Protein AF-0000000086148214 (afdb_homodimer)

Foldseek 3Di:
DDDDPPDDPPPPPPVVPPPPPPPPPPPPPPPPPPPPPPPQFPLNLLQDWDDDDVLKTKRNAQADDFVVDQAGFVLSVQLNQLVSQLVNDPDHSLQKFWFKKKKFFDAGDGSPFMKMKHWDWPDDDPFKTKIWIFIDTPNHTGMIMIIMMTGPVVPDDDDDDDDDFDPDDVQLLDDAPVNFPCDDSGQDNFKTKDWTDKAFPVCRPDDLVPDDQQRIKTKMKMATDDDRPPPPRLSSQVSLCSSVVRGCLLCSVQVSLPFFQQWDDHVPPVRHTDDHQFPDKDWGMKMKGFDDRDDAGRRGMKMKIKGWNDDDPQKTKIKMWIFGSDDPDRGDTGIIMIIMMGTGGDPPPDDPSD/DPCPVPPPDPPPPPVPPDPPPPPPPPPPPPPPDPPPPPPQFPLNLLQDWDDDDVLKTKRNAQADDFVVDQAGFVLSVQLNQLVSQLVNDPDHSLQKFWFKKKKFFDAGDGSPFMKMKHKDWPDDDPFKTKIWIFIDTPNHTGMIMIIMMTGPVVPDDDDDDDDDFDPDDVQLLDDAPVNQPCPDSGQDNFKTKDWTDKAFPVCRPDDLVPDDQQRIKTKMKMATDDDRPPPPRLSSQVSLCSSVVRGCLLCSVQVSLPFFQQWDDHVPPVRHTDDHQFPDKDWGMKMKGFDDRDDAGRRGMKMKIKGWNDDDPQKTKIKMWIFGSDDPDRGDTGIIMIIMMGTGGDPPPDDPSD

Solvent-accessible surface area (backbone atoms only — not comparable to full-atom values): 39059 Å² total; per-residue (Å²): 129,90,77,81,79,76,72,72,82,77,78,77,77,72,72,67,73,73,76,71,75,74,62,71,74,71,71,73,68,79,75,68,77,76,72,81,78,79,67,66,26,66,46,54,51,63,42,36,64,40,82,75,51,89,58,26,31,28,49,68,42,61,54,64,55,40,81,98,39,73,55,55,57,65,18,52,58,52,21,34,44,50,47,56,44,46,72,68,43,76,94,51,45,85,49,45,40,74,37,36,38,38,37,37,55,69,44,88,55,62,52,87,45,65,42,37,38,40,47,41,81,65,48,77,56,98,45,39,36,33,31,38,31,40,32,23,45,97,88,37,60,26,33,42,33,41,39,34,29,32,31,58,79,60,41,67,73,74,53,50,68,46,61,60,73,55,83,78,49,80,78,63,76,68,71,46,78,85,62,29,45,71,39,52,74,76,56,42,87,29,33,29,49,36,84,69,47,64,36,22,76,87,42,71,84,46,51,53,88,77,41,62,43,45,46,34,37,40,31,31,37,34,26,35,28,59,64,65,76,75,75,83,46,53,60,63,26,52,36,37,44,46,29,54,66,54,60,71,49,80,45,40,53,40,49,56,44,72,45,42,84,30,52,44,57,89,88,43,83,80,56,58,67,40,74,50,48,51,74,41,78,45,67,44,35,43,35,42,38,47,70,47,73,67,95,70,57,28,52,38,53,27,35,34,42,35,29,22,48,33,28,40,60,27,28,29,34,34,40,34,38,36,23,41,47,74,60,103,55,76,22,55,57,32,33,43,32,41,35,36,33,43,48,38,57,37,87,77,69,65,59,87,61,73,137,81,81,76,79,75,74,78,80,80,80,77,77,74,73,70,73,77,78,72,78,75,58,73,73,72,74,74,66,79,77,67,79,77,72,81,79,80,66,65,26,66,45,52,49,61,42,36,64,40,82,75,51,90,57,25,31,28,48,70,41,61,52,65,54,39,82,97,38,72,57,54,55,65,18,50,56,50,22,32,46,51,47,56,45,46,70,68,43,75,94,50,46,86,50,46,40,74,38,36,39,39,36,38,56,69,44,87,55,60,52,87,44,66,42,37,39,40,48,42,81,66,47,76,58,97,44,39,36,33,32,37,30,41,31,23,44,97,88,36,62,26,32,42,33,42,38,34,30,32,32,60,80,58,41,68,71,75,54,52,69,46,61,60,73,54,84,78,49,80,76,61,75,67,71,45,77,84,62,29,45,71,36,52,77,73,55,44,87,29,33,28,45,36,85,70,47,65,37,21,76,87,42,70,84,44,51,53,89,78,40,62,43,44,45,32,35,40,31,30,37,34,28,36,27,58,65,64,76,76,75,82,46,53,60,63,26,51,35,36,44,47,30,53,66,54,59,72,49,80,46,41,55,40,50,55,45,71,45,41,84,29,53,45,57,88,89,43,84,80,56,59,66,40,74,50,47,51,74,39,79,45,67,44,35,41,34,42,39,47,72,47,73,66,95,72,56,28,51,38,54,27,35,34,41,34,30,22,48,33,28,39,59,28,28,30,36,34,41,34,37,36,22,41,48,73,61,103,56,75,22,54,57,32,33,42,32,43,35,36,34,42,48,38,58,36,88,77,70,68,56,91,58,73

Nearest PDB structures (foldseek):
  1c8u-assembly1_B  TM=8.104E-01  e=6.193E-20  Escherichia coli
  4r9z-assembly1_A  TM=8.795E-01  e=8.933E-18  Mycobacterium avium subsp. paratuberculosis K-10
  4r9z-assembly1_B  TM=8.747E-01  e=9.458E-18  Mycobacterium avium subsp. paratuberculosis K-10
  3rd7-assembly1_A  TM=8.071E-01  e=1.609E-18  Mycobacterium avium 104
  3cjy-assembly1_A-2  TM=7.622E-01  e=2.049E-12  Novosphingobium aromaticivorans DSM 12444

Secondary structure (DSSP, 8-state):
-----------------------------------SS----HHHHHT-EEEEETTEEEESSPPP--TT--PPPHHHHHHHHHHHHHTT-SS-GGGEEEEEEEEEE-SPPPTTS--EEEEEEEEE-SSEEEEEEEEEETTEEEEEEEEEEEEGGGG-S----B-PPP---GGGGG--GGGS----TTS-TTEEEEEEEEEESS-TTS-GGGS-GGGEEEEEEEEESS--S--S-HHHHHHHHHHHHTSSGGGHHHHTTT--SSSPPTT-TT-PPPPPSEEEEEEEEEEEEES--SS--TTS-EEEEEEEEEEETTEEEEEEEEEE--SSS---EEEEEEEEEEEEEPTT--GGG-/-----------------------------------SS----HHHHHT-EEEEETTEEEESSPPP--TT--PPPHHHHHHHHHHHHHTT-SS-GGGEEEEEEEEEE-SPPPTTS--EEEEEEEEE-SSEEEEEEEEEETTEEEEEEEEEEEEGGGG-S----B-PPP---GGGGG--GGGS----TTS-TTEEEEEEEEEESS-TTS-GGGS-GGGEEEEEEEEESS--S--S-HHHHHHHHHHHHTSSGGGHHHHTTT--SSSPPTT-TT-PPPPPSEEEEEEEEEEEEES--SS--TTS-EEEEEEEEEEETTEEEEEEEEEE--SSS---EEEEEEEEEEEEEPTT--GGG-

Sequence (708 aa):
MTNSKKTPPSRTFRSTPPKVGLEQGLELEQIGIVSTNNLTSTFTKQHTHTHTQQDTYRNKQLPWTWPNSPVVPGGILAALAANAAWNTLTPNPSDFAIDVLQIHFLSGPSPNLPMQLHVQRLNDTGRFATRLITTTQSHKPISHVTCSFIRLSAFGGPQISHSPSRKTSDKITHITLDDLDEGRNDMGPWLRYQRLSLTNDKSPSSSPEDSPPEDLVHTFAGTVFPSIQTSSSTRVHALGIIALSDFHVLNCPAIVHGLSLGQPALGDESRTPKETDFERYTSLNHTVNFHRHEGFRADELKYVEARSPWSGKRRGYVETRIFDGEGEGEGALIATCTQETYYVLKRGVRRGKLMTNSKKTPPSRTFRSTPPKVGLEQGLELEQIGIVSTNNLTSTFTKQHTHTHTQQDTYRNKQLPWTWPNSPVVPGGILAALAANAAWNTLTPNPSDFAIDVLQIHFLSGPSPNLPMQLHVQRLNDTGRFATRLITTTQSHKPISHVTCSFIRLSAFGGPQISHSPSRKTSDKITHITLDDLDEGRNDMGPWLRYQRLSLTNDKSPSSSPEDSPPEDLVHTFAGTVFPSIQTSSSTRVHALGIIALSDFHVLNCPAIVHGLSLGQPALGDESRTPKETDFERYTSLNHTVNFHRHEGFRADELKYVEARSPWSGKRRGYVETRIFDGEGEGEGALIATCTQETYYVLKRGVRRGKL

Organism: NCBI:txid717836

Radius of gyration: 32.01 Å; Cα contacts (8 Å, |Δi|>4): 1504; chains: 2; bounding box: 92×154×99 Å

Structure (mmCIF, N/CA/C/O backbone):
data_AF-0000000086148214-model_v1
#
loop_
_entity.id
_entity.type
_entity.pdbx_description
1 polymer 'Uncharacterized protein'
#
loop_
_atom_site.group_PDB
_atom_site.id
_atom_site.type_symbol
_atom_site.label_atom_id
_atom_site.label_alt_id
_atom_site.label_comp_id
_atom_site.label_asym_id
_atom_site.label_entity_id
_atom_site.label_seq_id
_atom_site.pdbx_PDB_ins_code
_atom_site.Cartn_x
_atom_site.Cartn_y
_atom_site.Cartn_z
_atom_site.occupancy
_atom_site.B_iso_or_equiv
_atom_site.auth_seq_id
_atom_site.auth_comp_id
_atom_site.auth_asym_id
_atom_site.auth_atom_id
_atom_site.pdbx_PDB_model_num
ATOM 1 N N . MET A 1 1 ? 38.719 97.562 -18.391 1 24.03 1 MET A N 1
ATOM 2 C CA . MET A 1 1 ? 37.469 97.875 -17.719 1 24.03 1 MET A CA 1
ATOM 3 C C . MET A 1 1 ? 36.438 96.75 -17.906 1 24.03 1 MET A C 1
ATOM 5 O O . MET A 1 1 ? 35.344 96.812 -17.406 1 24.03 1 MET A O 1
ATOM 9 N N . THR A 1 2 ? 36.625 95.812 -18.906 1 24.73 2 THR A N 1
ATOM 10 C CA . THR A 1 2 ? 35.406 95.312 -19.547 1 24.73 2 THR A CA 1
ATOM 11 C C . THR A 1 2 ? 34.688 94.312 -18.609 1 24.73 2 THR A C 1
ATOM 13 O O . THR A 1 2 ? 35.312 93.562 -17.859 1 24.73 2 THR A O 1
ATOM 16 N N . ASN A 1 3 ? 33.406 94.625 -18.328 1 23.92 3 ASN A N 1
ATOM 17 C CA . ASN A 1 3 ? 32.25 94.25 -17.547 1 23.92 3 ASN A CA 1
ATOM 18 C C . ASN A 1 3 ? 31.891 92.812 -17.719 1 23.92 3 ASN A C 1
ATOM 20 O O . ASN A 1 3 ? 32 92.25 -18.812 1 23.92 3 ASN A O 1
ATOM 24 N N . SER A 1 4 ? 31.812 91.938 -16.656 1 22.72 4 SER A N 1
ATOM 25 C CA . SER A 1 4 ? 31.594 90.562 -16.156 1 22.72 4 SER A CA 1
ATOM 26 C C . SER A 1 4 ? 30.234 90 -16.625 1 22.72 4 SER A C 1
ATOM 28 O O . SER A 1 4 ? 29.188 90.562 -16.219 1 22.72 4 SER A O 1
ATOM 30 N N . LYS A 1 5 ? 30.219 89.625 -18.016 1 24.61 5 LYS A N 1
ATOM 31 C CA . LYS A 1 5 ? 28.984 89.188 -18.656 1 24.61 5 LYS A CA 1
ATOM 32 C C . LYS A 1 5 ? 28.281 88.125 -17.828 1 24.61 5 LYS A C 1
ATOM 34 O O . LYS A 1 5 ? 28.875 87.125 -17.516 1 24.61 5 LYS A O 1
ATOM 39 N N . LYS A 1 6 ? 27.234 88.5 -17.094 1 26.72 6 LYS A N 1
ATOM 40 C CA . LYS A 1 6 ? 26.219 88 -16.172 1 26.72 6 LYS A CA 1
ATOM 41 C C . LYS A 1 6 ? 25.469 86.812 -16.766 1 26.72 6 LYS A C 1
ATOM 43 O O . LYS A 1 6 ? 24.672 87 -17.688 1 26.72 6 LYS A O 1
ATOM 48 N N . THR A 1 7 ? 26.359 85.812 -17.109 1 24.53 7 THR A N 1
ATOM 49 C CA . THR A 1 7 ? 25.625 84.875 -17.953 1 24.53 7 THR A CA 1
ATOM 50 C C . THR A 1 7 ? 24.312 84.5 -17.281 1 24.53 7 THR A C 1
ATOM 52 O O . THR A 1 7 ? 24.125 84.75 -16.094 1 24.53 7 THR A O 1
ATOM 55 N N . PRO A 1 8 ? 23.891 83.125 -17.234 1 28.28 8 PRO A N 1
ATOM 56 C CA . PRO A 1 8 ? 22.875 82.375 -17.953 1 28.28 8 PRO A CA 1
ATOM 57 C C . PRO A 1 8 ? 21.719 81.938 -17.047 1 28.28 8 PRO A C 1
ATOM 59 O O . PRO A 1 8 ? 20.719 81.438 -17.531 1 28.28 8 PRO A O 1
ATOM 62 N N . PRO A 1 9 ? 21.125 82.625 -15.961 1 25.55 9 PRO A N 1
ATOM 63 C CA . PRO A 1 9 ? 20.688 81.688 -14.93 1 25.55 9 PRO A CA 1
ATOM 64 C C . PRO A 1 9 ? 19.547 80.75 -15.398 1 25.55 9 PRO A C 1
ATOM 66 O O . PRO A 1 9 ? 18.594 81.25 -16 1 25.55 9 PRO A O 1
ATOM 69 N N . SER A 1 10 ? 19.797 79.625 -16.047 1 24.84 10 SER A N 1
ATOM 70 C CA . SER A 1 10 ? 18.75 78.812 -16.625 1 24.84 10 SER A CA 1
ATOM 71 C C . SER A 1 10 ? 17.641 78.5 -15.617 1 24.84 10 SER A C 1
ATOM 73 O O . SER A 1 10 ? 17.922 78.25 -14.453 1 24.84 10 SER A O 1
ATOM 75 N N . ARG A 1 11 ? 16.422 79.062 -15.797 1 23.22 11 ARG A N 1
ATOM 76 C CA . ARG A 1 11 ? 15.164 79.062 -15.07 1 23.22 11 ARG A CA 1
ATOM 77 C C . ARG A 1 11 ? 14.719 77.625 -14.805 1 23.22 11 ARG A C 1
ATOM 79 O O . ARG A 1 11 ? 14.578 76.812 -15.742 1 23.22 11 ARG A O 1
ATOM 86 N N . THR A 1 12 ? 15.203 77 -13.734 1 23.44 12 THR A N 1
ATOM 87 C CA . THR A 1 12 ? 14.867 75.625 -13.258 1 23.44 12 THR A CA 1
ATOM 88 C C . THR A 1 12 ? 13.352 75.438 -13.211 1 23.44 12 THR A C 1
ATOM 90 O O . THR A 1 12 ? 12.648 76.188 -12.508 1 23.44 12 THR A O 1
ATOM 93 N N . PHE A 1 13 ? 12.727 75.188 -14.406 1 22.66 13 PHE A N 1
ATOM 94 C CA . PHE A 1 13 ? 11.289 75 -14.531 1 22.66 13 PHE A CA 1
ATOM 95 C C . PHE A 1 13 ? 10.789 74 -13.484 1 22.66 13 PHE A C 1
ATOM 97 O O . PHE A 1 13 ? 11.195 72.812 -13.469 1 22.66 13 PHE A O 1
ATOM 104 N N . ARG A 1 14 ? 10.562 74.438 -12.273 1 22.08 14 ARG A N 1
ATOM 105 C CA . ARG A 1 14 ? 10.008 73.625 -11.18 1 22.08 14 ARG A CA 1
ATOM 106 C C . ARG A 1 14 ? 8.656 73.062 -11.57 1 22.08 14 ARG A C 1
ATOM 108 O O . ARG A 1 14 ? 7.641 73.75 -11.539 1 22.08 14 ARG A O 1
ATOM 115 N N . SER A 1 15 ? 8.562 72.438 -12.828 1 22.94 15 SER A N 1
ATOM 116 C CA . SER A 1 15 ? 7.211 72 -13.164 1 22.94 15 SER A CA 1
ATOM 117 C C . SER A 1 15 ? 6.586 71.25 -12.023 1 22.94 15 SER A C 1
ATOM 119 O O . SER A 1 15 ? 7.184 70.25 -11.531 1 22.94 15 SER A O 1
ATOM 121 N N . THR A 1 16 ? 5.953 71.938 -11.141 1 25.12 16 THR A N 1
ATOM 122 C CA . THR A 1 16 ? 5.203 71.25 -10.07 1 25.12 16 THR A CA 1
ATOM 123 C C . THR A 1 16 ? 4.273 70.188 -10.625 1 25.12 16 THR A C 1
ATOM 125 O O . THR A 1 16 ? 3.488 70.5 -11.539 1 25.12 16 THR A O 1
ATOM 128 N N . PRO A 1 17 ? 4.742 69 -10.672 1 26.83 17 PRO A N 1
ATOM 129 C CA . PRO A 1 17 ? 3.861 68 -11.305 1 26.83 17 PRO A CA 1
ATOM 130 C C . PRO A 1 17 ? 2.408 68.125 -10.859 1 26.83 17 PRO A C 1
ATOM 132 O O . PRO A 1 17 ? 2.141 68.625 -9.742 1 26.83 17 PRO A O 1
ATOM 135 N N . PRO A 1 18 ? 1.569 68.438 -11.82 1 23.81 18 PRO A N 1
ATOM 136 C CA . PRO A 1 18 ? 0.147 68.688 -11.531 1 23.81 18 PRO A CA 1
ATOM 137 C C . PRO A 1 18 ? -0.415 67.625 -10.562 1 23.81 18 PRO A C 1
ATOM 139 O O . PRO A 1 18 ? 0.047 66.5 -10.547 1 23.81 18 PRO A O 1
ATOM 142 N N . LYS A 1 19 ? -0.899 68.125 -9.492 1 25.17 19 LYS A N 1
ATOM 143 C CA . LYS A 1 19 ? -1.659 67.375 -8.508 1 25.17 19 LYS A CA 1
ATOM 144 C C . LYS A 1 19 ? -2.801 66.625 -9.172 1 25.17 19 LYS A C 1
ATOM 146 O O . LYS A 1 19 ? -3.814 67.188 -9.555 1 25.17 19 LYS A O 1
ATOM 151 N N . VAL A 1 20 ? -2.484 65.812 -10.164 1 25.98 20 VAL A N 1
ATOM 152 C CA . VAL A 1 20 ? -3.631 65.062 -10.711 1 25.98 20 VAL A CA 1
ATOM 153 C C . VAL A 1 20 ? -4.566 64.688 -9.586 1 25.98 20 VAL A C 1
ATOM 155 O O . VAL A 1 20 ? -4.117 64.125 -8.578 1 25.98 20 VAL A O 1
ATOM 158 N N . GLY A 1 21 ? -5.582 65.375 -9.461 1 23.08 21 GLY A N 1
ATOM 159 C CA . GLY A 1 21 ? -6.742 65.188 -8.602 1 23.08 21 GLY A CA 1
ATOM 160 C C . GLY A 1 21 ? -7.25 63.781 -8.555 1 23.08 21 GLY A C 1
ATOM 161 O O . GLY A 1 21 ? -7.992 63.344 -9.445 1 23.08 21 GLY A O 1
ATOM 162 N N . LEU A 1 22 ? -6.43 62.844 -8.25 1 23.59 22 LEU A N 1
ATOM 163 C CA . LEU A 1 22 ? -6.805 61.438 -8.234 1 23.59 22 LEU A CA 1
ATOM 164 C C . LEU A 1 22 ? -8.047 61.219 -7.387 1 23.59 22 LEU A C 1
ATOM 166 O O . LEU A 1 22 ? -7.973 60.594 -6.32 1 23.59 22 LEU A O 1
ATOM 170 N N . GLU A 1 23 ? -8.906 62.25 -7.211 1 24.45 23 GLU A N 1
ATOM 171 C CA . GLU A 1 23 ? -10.047 61.969 -6.348 1 24.45 23 GLU A CA 1
ATOM 172 C C . GLU A 1 23 ? -10.875 60.812 -6.902 1 24.45 23 GLU A C 1
ATOM 174 O O . GLU A 1 23 ? -12.031 60.625 -6.52 1 24.45 23 GLU A O 1
ATOM 179 N N . GLN A 1 24 ? -10.547 60.375 -8.023 1 25.08 24 GLN A N 1
ATOM 180 C CA . GLN A 1 24 ? -11.617 59.469 -8.43 1 25.08 24 GLN A CA 1
ATOM 181 C C . GLN A 1 24 ? -12.055 58.594 -7.27 1 25.08 24 GLN A C 1
ATOM 183 O O . GLN A 1 24 ? -11.219 57.938 -6.625 1 25.08 24 GLN A O 1
ATOM 188 N N . GLY A 1 25 ? -13.234 58.875 -6.75 1 23.44 25 GLY A N 1
ATOM 189 C CA . GLY A 1 25 ? -13.984 58.156 -5.73 1 23.44 25 GLY A CA 1
ATOM 190 C C . GLY A 1 25 ? -13.891 56.656 -5.855 1 23.44 25 GLY A C 1
ATOM 191 O O . GLY A 1 25 ? -14.32 56.062 -6.863 1 23.44 25 GLY A O 1
ATOM 192 N N . LEU A 1 26 ? -12.812 56.094 -5.488 1 24.89 26 LEU A N 1
ATOM 193 C CA . LEU A 1 26 ? -12.758 54.625 -5.391 1 24.89 26 LEU A CA 1
ATOM 194 C C . LEU A 1 26 ? -14.047 54.062 -4.801 1 24.89 26 LEU A C 1
ATOM 196 O O . LEU A 1 26 ? -14.383 54.375 -3.65 1 24.89 26 LEU A O 1
ATOM 200 N N . GLU A 1 27 ? -15.109 54.125 -5.566 1 24.75 27 GLU A N 1
ATOM 201 C CA . GLU A 1 27 ? -16.297 53.406 -5.09 1 24.75 27 GLU A CA 1
ATOM 202 C C . GLU A 1 27 ? -15.906 52.188 -4.289 1 24.75 27 GLU A C 1
ATOM 204 O O . GLU A 1 27 ? -15.234 51.281 -4.805 1 24.75 27 GLU A O 1
ATOM 209 N N . LEU A 1 28 ? -15.672 52.375 -3.002 1 24.56 28 LEU A N 1
ATOM 210 C CA . LEU A 1 28 ? -15.648 51.312 -1.979 1 24.56 28 LEU A CA 1
ATOM 211 C C . LEU A 1 28 ? -16.688 50.25 -2.27 1 24.56 28 LEU A C 1
ATOM 213 O O . LEU A 1 28 ? -17.875 50.469 -2.039 1 24.56 28 LEU A O 1
ATOM 217 N N . GLU A 1 29 ? -16.75 49.781 -3.418 1 25.72 29 GLU A N 1
ATOM 218 C CA . GLU A 1 29 ? -17.688 48.688 -3.604 1 25.72 29 GLU A CA 1
ATOM 219 C C . GLU A 1 29 ? -17.891 47.906 -2.309 1 25.72 29 GLU A C 1
ATOM 221 O O . GLU A 1 29 ? -16.969 47.812 -1.493 1 25.72 29 GLU A O 1
ATOM 226 N N . GLN A 1 30 ? -19.172 47.75 -1.858 1 24.47 30 GLN A N 1
ATOM 227 C CA . GLN A 1 30 ? -19.766 47.031 -0.731 1 24.47 30 GLN A CA 1
ATOM 228 C C . GLN A 1 30 ? -18.953 45.812 -0.362 1 24.47 30 GLN A C 1
ATOM 230 O O . GLN A 1 30 ? -18.75 44.906 -1.194 1 24.47 30 GLN A O 1
ATOM 235 N N . ILE A 1 31 ? -18.031 45.875 0.465 1 27.22 31 ILE A N 1
ATOM 236 C CA . ILE A 1 31 ? -17.469 44.812 1.292 1 27.22 31 ILE A CA 1
ATOM 237 C C . ILE A 1 31 ? -18.594 43.875 1.758 1 27.22 31 ILE A C 1
ATOM 239 O O . ILE A 1 31 ? -19.375 44.219 2.643 1 27.22 31 ILE A O 1
ATOM 243 N N . GLY A 1 32 ? -19.391 43.406 0.841 1 27.27 32 GLY A N 1
ATOM 244 C CA . GLY A 1 32 ? -20.484 42.531 1.292 1 27.27 32 GLY A CA 1
ATOM 245 C C . GLY A 1 32 ? -20.141 41.75 2.537 1 27.27 32 GLY A C 1
ATOM 246 O O . GLY A 1 32 ? -18.969 41.406 2.76 1 27.27 32 GLY A O 1
ATOM 247 N N . ILE A 1 33 ? -20.844 41.875 3.639 1 27.66 33 ILE A N 1
ATOM 248 C CA . ILE A 1 33 ? -20.984 41.094 4.855 1 27.66 33 ILE A CA 1
ATOM 249 C C . ILE A 1 33 ? -20.828 39.594 4.531 1 27.66 33 ILE A C 1
ATOM 251 O O . ILE A 1 33 ? -21.625 39.031 3.781 1 27.66 33 ILE A O 1
ATOM 255 N N . VAL A 1 34 ? -19.703 39.156 4.387 1 29.28 34 VAL A N 1
ATOM 256 C CA . VAL A 1 34 ? -19.453 37.719 4.391 1 29.28 34 VAL A CA 1
ATOM 257 C C . VAL A 1 34 ? -20.312 37.062 5.457 1 29.28 34 VAL A C 1
ATOM 259 O O . VAL A 1 34 ? -20.141 37.312 6.652 1 29.28 34 VAL A O 1
ATOM 262 N N . SER A 1 35 ? -21.609 36.875 5.301 1 30.48 35 SER A N 1
ATOM 263 C CA . SER A 1 35 ? -22.547 36.188 6.172 1 30.48 35 SER A CA 1
ATOM 264 C C . SER A 1 35 ? -21.875 35.031 6.898 1 30.48 35 SER A C 1
ATOM 266 O O . SER A 1 35 ? -21.062 34.312 6.309 1 30.48 35 SER A O 1
ATOM 268 N N . THR A 1 36 ? -21.625 35 8.211 1 33.78 36 THR A N 1
ATOM 269 C CA . THR A 1 36 ? -21.188 34.156 9.32 1 33.78 36 THR A CA 1
ATOM 270 C C . THR A 1 36 ? -21.531 32.688 9.055 1 33.78 36 THR A C 1
ATOM 272 O O . THR A 1 36 ? -21 31.781 9.711 1 33.78 36 THR A O 1
ATOM 275 N N . ASN A 1 37 ? -22.703 32.281 8.508 1 35.34 37 ASN A N 1
ATOM 276 C CA . ASN A 1 37 ? -23.359 31 8.508 1 35.34 37 ASN A CA 1
ATOM 277 C C . ASN A 1 37 ? -22.516 29.938 7.812 1 35.34 37 ASN A C 1
ATOM 279 O O . ASN A 1 37 ? -22.453 28.797 8.266 1 35.34 37 ASN A O 1
ATOM 283 N N . ASN A 1 38 ? -22.312 29.953 6.438 1 39.69 38 ASN A N 1
ATOM 284 C CA . ASN A 1 38 ? -21.828 28.766 5.727 1 39.69 38 ASN A CA 1
ATOM 285 C C . ASN A 1 38 ? -20.328 28.609 5.855 1 39.69 38 ASN A C 1
ATOM 287 O O . ASN A 1 38 ? -19.578 28.906 4.914 1 39.69 38 ASN A O 1
ATOM 291 N N . LEU A 1 39 ? -19.719 28.938 6.871 1 41.44 39 LEU A N 1
ATOM 292 C CA . LEU A 1 39 ? -18.281 28.844 7.02 1 41.44 39 LEU A CA 1
ATOM 293 C C . LEU A 1 39 ? -17.781 27.453 6.629 1 41.44 39 LEU A C 1
ATOM 295 O O . LEU A 1 39 ? -17.906 26.516 7.402 1 41.44 39 LEU A O 1
ATOM 299 N N . THR A 1 40 ? -17.766 27.234 5.359 1 56.38 40 THR A N 1
ATOM 300 C CA . THR A 1 40 ? -17.031 26.078 4.867 1 56.38 40 THR A CA 1
ATOM 301 C C . THR A 1 40 ? -15.672 25.969 5.543 1 56.38 40 THR A C 1
ATOM 303 O O . THR A 1 40 ? -14.922 26.953 5.609 1 56.38 40 THR A O 1
ATOM 306 N N . SER A 1 41 ? -15.539 25.016 6.398 1 69.25 41 SER A N 1
ATOM 307 C CA . SER A 1 41 ? -14.312 24.797 7.164 1 69.25 41 SER A CA 1
ATOM 308 C C . SER A 1 41 ? -13.078 25 6.293 1 69.25 41 SER A C 1
ATOM 310 O O . SER A 1 41 ? -13.148 24.891 5.066 1 69.25 41 SER A O 1
ATOM 312 N N . THR A 1 42 ? -12.109 25.734 6.809 1 77.19 42 THR A N 1
ATOM 313 C CA . THR A 1 42 ? -10.82 25.859 6.145 1 77.19 42 THR A CA 1
ATOM 314 C C . THR A 1 42 ? -10.398 24.547 5.496 1 77.19 42 THR A C 1
ATOM 316 O O . THR A 1 42 ? -9.797 24.547 4.418 1 77.19 42 THR A O 1
ATOM 319 N N . PHE A 1 43 ? -10.891 23.547 6.066 1 85.06 43 PHE A N 1
ATOM 320 C CA . PHE A 1 43 ? -10.586 22.234 5.5 1 85.06 43 PHE A CA 1
ATOM 321 C C . PHE A 1 43 ? -11.281 22.047 4.156 1 85.06 43 PHE A C 1
ATOM 323 O O . PHE A 1 43 ? -10.648 21.672 3.17 1 85.06 43 PHE A O 1
ATOM 330 N N . THR A 1 44 ? -12.5 22.359 4.156 1 84.06 44 THR A N 1
ATOM 331 C CA . THR A 1 44 ? -13.289 22.156 2.945 1 84.06 44 THR A CA 1
ATOM 332 C C . THR A 1 44 ? -12.781 23.047 1.812 1 84.06 44 THR A C 1
ATOM 334 O O . THR A 1 44 ? -12.68 22.594 0.667 1 84.06 44 THR A O 1
ATOM 337 N N . LYS A 1 45 ? -12.383 24.203 2.107 1 82.62 45 LYS A N 1
ATOM 338 C CA . LYS A 1 45 ? -11.906 25.141 1.089 1 82.62 45 LYS A CA 1
ATOM 339 C C . LYS A 1 45 ? -10.617 24.625 0.441 1 82.62 45 LYS A C 1
ATOM 341 O O . LYS A 1 45 ? -10.445 24.734 -0.773 1 82.62 45 LYS A O 1
ATOM 346 N N . GLN A 1 46 ? -9.789 24.031 1.255 1 85.5 46 GLN A N 1
ATOM 347 C CA . GLN A 1 46 ? -8.492 23.562 0.783 1 85.5 46 GLN A CA 1
ATOM 348 C C . GLN A 1 46 ? -8.648 22.281 -0.046 1 85.5 46 GLN A C 1
ATOM 350 O O . GLN A 1 46 ? -7.746 21.922 -0.808 1 85.5 46 GLN A O 1
ATOM 355 N N . HIS A 1 47 ? -9.797 21.641 0.059 1 87.06 47 HIS A N 1
ATOM 356 C CA . HIS A 1 47 ? -9.922 20.328 -0.546 1 87.06 47 HIS A CA 1
ATOM 357 C C . HIS A 1 47 ? -11.086 20.266 -1.523 1 87.06 47 HIS A C 1
ATOM 359 O O . HIS A 1 47 ? -11.695 19.219 -1.718 1 87.06 47 HIS A O 1
ATOM 365 N N . THR A 1 48 ? -11.422 21.422 -2.066 1 89.38 48 THR A N 1
ATOM 366 C CA . THR A 1 48 ? -12.477 21.5 -3.07 1 89.38 48 THR A CA 1
ATOM 367 C C . THR A 1 48 ? -11.922 22.031 -4.387 1 89.38 48 THR A C 1
ATOM 369 O O . THR A 1 48 ? -10.828 22.594 -4.426 1 89.38 48 THR A O 1
ATOM 372 N N . HIS A 1 49 ? -12.625 21.703 -5.434 1 92.88 49 HIS A N 1
ATOM 373 C CA . HIS A 1 49 ? -12.18 22.047 -6.777 1 92.88 49 HIS A CA 1
ATOM 374 C C . HIS A 1 49 ? -13.297 22.703 -7.574 1 92.88 49 HIS A C 1
ATOM 376 O O . HIS A 1 49 ? -14.453 22.688 -7.152 1 92.88 49 HIS A O 1
ATOM 382 N N . THR A 1 50 ? -12.859 23.328 -8.641 1 93 50 THR A N 1
ATOM 383 C CA . THR A 1 50 ? -13.766 23.781 -9.688 1 93 50 THR A CA 1
ATOM 384 C C . THR A 1 50 ? -13.68 22.859 -10.906 1 93 50 THR A C 1
ATOM 386 O O . THR A 1 50 ? -12.586 22.484 -11.336 1 93 50 THR A O 1
ATOM 389 N N . HIS A 1 51 ? -14.883 22.516 -11.383 1 92.31 51 HIS A N 1
ATOM 390 C CA . HIS A 1 51 ? -14.922 21.719 -12.609 1 92.31 51 HIS A CA 1
ATOM 391 C C . HIS A 1 51 ? -14.57 22.562 -13.828 1 92.31 51 HIS A C 1
ATOM 393 O O . HIS A 1 51 ? -15.203 23.594 -14.078 1 92.31 51 HIS A O 1
ATOM 399 N N . THR A 1 52 ? -13.602 22.188 -14.625 1 92 52 THR A N 1
ATOM 400 C CA . THR A 1 52 ? -13.148 23 -15.75 1 92 52 THR A CA 1
ATOM 401 C C . THR A 1 52 ? -13.562 22.359 -17.078 1 92 52 THR A C 1
ATOM 403 O O . THR A 1 52 ? -13.961 23.062 -18 1 92 52 THR A O 1
ATOM 406 N N . GLN A 1 53 ? -13.453 21.078 -17.203 1 93.62 53 GLN A N 1
ATOM 407 C CA . GLN A 1 53 ? -13.891 20.281 -18.344 1 93.62 53 GLN A CA 1
ATOM 408 C C . GLN A 1 53 ? -14.18 18.844 -17.938 1 93.62 53 GLN A C 1
ATOM 410 O O . GLN A 1 53 ? -14.102 18.5 -16.766 1 93.62 53 GLN A O 1
ATOM 415 N N . GLN A 1 54 ? -14.523 18.047 -18.844 1 93.19 54 GLN A N 1
ATOM 416 C CA . GLN A 1 54 ? -14.891 16.672 -18.516 1 93.19 54 GLN A CA 1
ATOM 417 C C . GLN A 1 54 ? -13.766 15.977 -17.734 1 93.19 54 GLN A C 1
ATOM 419 O O . GLN A 1 54 ? -12.641 15.891 -18.219 1 93.19 54 GLN A O 1
ATOM 424 N N . ASP A 1 55 ? -14.094 15.562 -16.578 1 95.88 55 ASP A N 1
ATOM 425 C CA . ASP A 1 55 ? -13.211 14.781 -15.727 1 95.88 55 ASP A CA 1
ATOM 426 C C . ASP A 1 55 ? -11.93 15.547 -15.406 1 95.88 55 ASP A C 1
ATOM 428 O O . ASP A 1 55 ? -10.859 14.945 -15.266 1 95.88 55 ASP A O 1
ATOM 432 N N . THR A 1 56 ? -12.055 16.906 -15.461 1 97.5 56 THR A N 1
ATOM 433 C CA . THR A 1 56 ? -10.93 17.766 -15.148 1 97.5 56 THR A CA 1
ATOM 434 C C . THR A 1 56 ? -11.336 18.859 -14.148 1 97.5 56 THR A C 1
ATOM 436 O O . THR A 1 56 ? -12.383 19.484 -14.305 1 97.5 56 THR A O 1
ATOM 439 N N . TYR A 1 57 ? -10.484 19.062 -13.195 1 97.81 57 TYR A N 1
ATOM 440 C CA . TYR A 1 57 ? -10.789 19.969 -12.102 1 97.81 57 TYR A CA 1
ATOM 441 C C . TYR A 1 57 ? -9.594 20.859 -11.773 1 97.81 57 TYR A C 1
ATOM 443 O O . TYR A 1 57 ? -8.461 20.531 -12.141 1 97.81 57 TYR A O 1
ATOM 451 N N . ARG A 1 58 ? -9.852 21.938 -11.133 1 97.38 58 ARG A N 1
ATOM 452 C CA . ARG A 1 58 ? -8.836 22.844 -10.609 1 97.38 58 ARG A CA 1
ATOM 453 C C . ARG A 1 58 ? -9.086 23.172 -9.141 1 97.38 58 ARG A C 1
ATOM 455 O O . ARG A 1 58 ? -10.227 23.391 -8.734 1 97.38 58 ARG A O 1
ATOM 462 N N . ASN A 1 59 ? -7.953 23.109 -8.422 1 95.56 59 ASN A N 1
ATOM 463 C CA . ASN A 1 59 ? -8.156 23.453 -7.023 1 95.56 59 ASN A CA 1
ATOM 464 C C . ASN A 1 59 ? -8.695 24.875 -6.867 1 95.56 59 ASN A C 1
ATOM 466 O O . ASN A 1 59 ? -8.297 25.781 -7.602 1 95.56 59 ASN A O 1
ATOM 470 N N . LYS A 1 60 ? -9.609 25.078 -5.957 1 93.06 60 LYS A N 1
ATOM 471 C CA . LYS A 1 60 ? -10.242 26.375 -5.734 1 93.06 60 LYS A CA 1
ATOM 472 C C . LYS A 1 60 ? -9.289 27.344 -5.027 1 93.06 60 LYS A C 1
ATOM 474 O O . LYS A 1 60 ? -9.359 28.562 -5.238 1 93.06 60 LYS A O 1
ATOM 479 N N . GLN A 1 61 ? -8.484 26.797 -4.176 1 91.88 61 GLN A N 1
ATOM 480 C CA . GLN A 1 61 ? -7.504 27.578 -3.422 1 91.88 61 GLN A CA 1
ATOM 481 C C . GLN A 1 61 ? -6.086 27.078 -3.678 1 91.88 61 GLN A C 1
ATOM 483 O O . GLN A 1 61 ? -5.859 25.875 -3.805 1 91.88 61 GLN A O 1
ATOM 488 N N . LEU A 1 62 ? -5.207 28.094 -3.695 1 93.19 62 LEU A N 1
ATOM 489 C CA . LEU A 1 62 ? -3.809 27.672 -3.746 1 93.19 62 LEU A CA 1
ATOM 490 C C . LEU A 1 62 ? -3.451 26.812 -2.537 1 93.19 62 LEU A C 1
ATOM 492 O O . LEU A 1 62 ? -3.959 27.047 -1.437 1 93.19 62 LEU A O 1
ATOM 496 N N . PRO A 1 63 ? -2.652 25.828 -2.82 1 90.88 63 PRO A N 1
ATOM 497 C CA . PRO A 1 63 ? -2.352 24.922 -1.698 1 90.88 63 PRO A CA 1
ATOM 498 C C . PRO A 1 63 ? -1.631 25.641 -0.555 1 90.88 63 PRO A C 1
ATOM 500 O O . PRO A 1 63 ? -0.777 26.5 -0.796 1 90.88 63 PRO A O 1
ATOM 503 N N . TRP A 1 64 ? -1.986 25.25 0.593 1 87.88 64 TRP A N 1
ATOM 504 C CA . TRP A 1 64 ? -1.382 25.797 1.805 1 87.88 64 TRP A CA 1
ATOM 505 C C . TRP A 1 64 ? -0.007 25.188 2.049 1 87.88 64 TRP A C 1
ATOM 507 O O . TRP A 1 64 ? 0.233 24.031 1.708 1 87.88 64 TRP A O 1
ATOM 517 N N . THR A 1 65 ? 0.879 25.984 2.648 1 87.31 65 THR A N 1
ATOM 518 C CA . THR A 1 65 ? 2.184 25.5 3.098 1 87.31 65 THR A CA 1
ATOM 519 C C . THR A 1 65 ? 2.475 25.984 4.516 1 87.31 65 THR A C 1
ATOM 521 O O . THR A 1 65 ? 1.845 26.922 5 1 87.31 65 THR A O 1
ATOM 524 N N . TRP A 1 66 ? 3.428 25.266 5.16 1 75.94 66 TRP A N 1
ATOM 525 C CA . TRP A 1 66 ? 3.902 25.734 6.457 1 75.94 66 TRP A CA 1
ATOM 526 C C . TRP A 1 66 ? 4.609 27.078 6.328 1 75.94 66 TRP A C 1
ATOM 528 O O . TRP A 1 66 ? 5.203 27.375 5.289 1 75.94 66 TRP A O 1
ATOM 538 N N . PRO A 1 67 ? 4.48 27.781 7.52 1 73 67 PRO A N 1
ATOM 539 C CA . PRO A 1 67 ? 5.242 29.031 7.492 1 73 67 PRO A CA 1
ATOM 540 C C . PRO A 1 67 ? 6.727 28.812 7.199 1 73 67 PRO A C 1
ATOM 542 O O . PRO A 1 67 ? 7.344 27.906 7.762 1 73 67 PRO A O 1
ATOM 545 N N . ASN A 1 68 ? 7.312 29.453 6.289 1 73 68 ASN A N 1
ATOM 546 C CA . ASN A 1 68 ? 8.719 29.438 5.906 1 73 68 ASN A CA 1
ATOM 547 C C . ASN A 1 68 ? 9.094 28.125 5.219 1 73 68 ASN A C 1
ATOM 549 O O . ASN A 1 68 ? 10.25 27.688 5.281 1 73 68 ASN A O 1
ATOM 553 N N . SER A 1 69 ? 8.141 27.375 4.867 1 79.75 69 SER A N 1
ATOM 554 C CA . SER A 1 69 ? 8.398 26.172 4.078 1 79.75 69 SER A CA 1
ATOM 555 C C . SER A 1 69 ? 7.582 26.188 2.785 1 79.75 69 SER A C 1
ATOM 557 O O . SER A 1 69 ? 6.379 26.453 2.803 1 79.75 69 SER A O 1
ATOM 559 N N . PRO A 1 70 ? 8.227 25.953 1.752 1 83.12 70 PRO A N 1
ATOM 560 C CA . PRO A 1 70 ? 7.496 25.891 0.485 1 83.12 70 PRO A CA 1
ATOM 561 C C . PRO A 1 70 ? 6.832 24.531 0.251 1 83.12 70 PRO A C 1
ATOM 563 O O . PRO A 1 70 ? 6.25 24.297 -0.812 1 83.12 70 PRO A O 1
ATOM 566 N N . VAL A 1 71 ? 6.844 23.656 1.229 1 85.5 71 VAL A N 1
ATOM 567 C CA . VAL A 1 71 ? 6.406 22.281 1.044 1 85.5 71 VAL A CA 1
ATOM 568 C C . VAL A 1 71 ? 4.891 22.188 1.207 1 85.5 71 VAL A C 1
ATOM 570 O O . VAL A 1 71 ? 4.348 22.594 2.234 1 85.5 71 VAL A O 1
ATOM 573 N N . VAL A 1 72 ? 4.215 21.703 0.165 1 90.5 72 VAL A N 1
ATOM 574 C CA . VAL A 1 72 ? 2.787 21.406 0.224 1 90.5 72 VAL A CA 1
ATOM 575 C C . VAL A 1 72 ? 2.57 20.031 0.866 1 90.5 72 VAL A C 1
ATOM 577 O O . VAL A 1 72 ? 3.133 19.031 0.414 1 90.5 72 VAL A O 1
ATOM 580 N N . PRO A 1 73 ? 1.784 19.953 1.915 1 90.06 73 PRO A N 1
ATOM 581 C CA . PRO A 1 73 ? 1.531 18.656 2.543 1 90.06 73 PRO A CA 1
ATOM 582 C C . PRO A 1 73 ? 0.891 17.641 1.586 1 90.06 73 PRO A C 1
ATOM 584 O O . PRO A 1 73 ? -0.063 17.984 0.88 1 90.06 73 PRO A O 1
ATOM 587 N N . GLY A 1 74 ? 1.392 16.422 1.639 1 93.19 74 GLY A N 1
ATOM 588 C CA . GLY A 1 74 ? 0.888 15.383 0.757 1 93.19 74 GLY A CA 1
ATOM 589 C C . GLY A 1 74 ? -0.575 15.055 0.992 1 93.19 74 GLY A C 1
ATOM 590 O O . GLY A 1 74 ? -1.282 14.648 0.068 1 93.19 74 GLY A O 1
ATOM 591 N N . GLY A 1 75 ? -0.994 15.273 2.227 1 94.06 75 GLY A N 1
ATOM 592 C CA . GLY A 1 75 ? -2.389 15.023 2.555 1 94.06 75 GLY A CA 1
ATOM 593 C C . GLY A 1 75 ? -3.352 15.898 1.774 1 94.06 75 GLY A C 1
ATOM 594 O O . GLY A 1 75 ? -4.473 15.484 1.48 1 94.06 75 GLY A O 1
ATOM 595 N N . ILE A 1 76 ? -2.938 17.094 1.469 1 93.12 76 ILE A N 1
ATOM 596 C CA . ILE A 1 76 ? -3.756 18 0.659 1 93.12 76 ILE A CA 1
ATOM 597 C C . ILE A 1 76 ? -3.9 17.422 -0.751 1 93.12 76 ILE A C 1
ATOM 599 O O . ILE A 1 76 ? -5.008 17.359 -1.291 1 93.12 76 ILE A O 1
ATOM 603 N N . LEU A 1 77 ? -2.775 17 -1.322 1 96.19 77 LEU A N 1
ATOM 604 C CA . LEU A 1 77 ? -2.785 16.422 -2.664 1 96.19 77 LEU A CA 1
ATOM 605 C C . LEU A 1 77 ? -3.672 15.18 -2.719 1 96.19 77 LEU A C 1
ATOM 607 O O . LEU A 1 77 ? -4.48 15.031 -3.637 1 96.19 77 LEU A O 1
ATOM 611 N N . ALA A 1 78 ? -3.566 14.359 -1.728 1 97.56 78 ALA A N 1
ATOM 612 C CA . ALA A 1 78 ? -4.312 13.109 -1.688 1 97.56 78 ALA A CA 1
ATOM 613 C C . ALA A 1 78 ? -5.812 13.367 -1.563 1 97.56 78 ALA A C 1
ATOM 615 O O . ALA A 1 78 ? -6.609 12.797 -2.316 1 97.56 78 ALA A O 1
ATOM 616 N N . ALA A 1 79 ? -6.168 14.219 -0.648 1 96.56 79 ALA A N 1
ATOM 617 C CA . ALA A 1 79 ? -7.582 14.492 -0.405 1 96.56 79 ALA A CA 1
ATOM 618 C C . ALA A 1 79 ? -8.219 15.195 -1.598 1 96.56 79 ALA A C 1
ATOM 620 O O . ALA A 1 79 ? -9.359 14.898 -1.97 1 96.56 79 ALA A O 1
ATOM 621 N N . LEU A 1 80 ? -7.516 16.125 -2.199 1 96.5 80 LEU A N 1
ATOM 622 C CA . LEU A 1 80 ? -8.008 16.828 -3.383 1 96.5 80 LEU A CA 1
ATOM 623 C C . LEU A 1 80 ? -8.25 15.852 -4.527 1 96.5 80 LEU A C 1
ATOM 625 O O . LEU A 1 80 ? -9.281 15.922 -5.203 1 96.5 80 LEU A O 1
ATOM 629 N N . ALA A 1 81 ? -7.312 14.977 -4.715 1 98.12 81 ALA A N 1
ATOM 630 C CA . ALA A 1 81 ? -7.43 13.984 -5.777 1 98.12 81 ALA A CA 1
ATOM 631 C C . ALA A 1 81 ? -8.617 13.062 -5.535 1 98.12 81 ALA A C 1
ATOM 633 O O . ALA A 1 81 ? -9.398 12.789 -6.449 1 98.12 81 ALA A O 1
ATOM 634 N N . ALA A 1 82 ? -8.758 12.594 -4.34 1 97.88 82 ALA A N 1
ATOM 635 C CA . ALA A 1 82 ? -9.875 11.719 -3.998 1 97.88 82 ALA A CA 1
ATOM 636 C C . ALA A 1 82 ? -11.211 12.414 -4.238 1 97.88 82 ALA A C 1
ATOM 638 O O . ALA A 1 82 ? -12.156 11.797 -4.746 1 97.88 82 ALA A O 1
ATOM 639 N N . ASN A 1 83 ? -11.227 13.625 -3.84 1 96.75 83 ASN A N 1
ATOM 640 C CA . ASN A 1 83 ? -12.453 14.391 -4.035 1 96.75 83 ASN A CA 1
ATOM 641 C C . ASN A 1 83 ? -12.812 14.5 -5.512 1 96.75 83 ASN A C 1
ATOM 643 O O . ASN A 1 83 ? -13.977 14.312 -5.891 1 96.75 83 ASN A O 1
ATOM 647 N N . ALA A 1 84 ? -11.852 14.828 -6.328 1 97.44 84 ALA A N 1
ATOM 648 C CA . ALA A 1 84 ? -12.078 14.906 -7.77 1 97.44 84 ALA A CA 1
ATOM 649 C C . ALA A 1 84 ? -12.555 13.57 -8.328 1 97.44 84 ALA A C 1
ATOM 651 O O . ALA A 1 84 ? -13.484 13.523 -9.141 1 97.44 84 ALA A O 1
ATOM 652 N N . ALA A 1 85 ? -11.906 12.508 -7.922 1 97.94 85 ALA A N 1
ATOM 653 C CA . ALA A 1 85 ? -12.281 11.164 -8.359 1 97.94 85 ALA A CA 1
ATOM 654 C C . ALA A 1 85 ? -13.734 10.867 -8.008 1 97.94 85 ALA A C 1
ATOM 656 O O . ALA A 1 85 ? -14.484 10.328 -8.828 1 97.94 85 ALA A O 1
ATOM 657 N N . TRP A 1 86 ? -14.094 11.211 -6.785 1 96.06 86 TRP A N 1
ATOM 658 C CA . TRP A 1 86 ? -15.438 10.938 -6.285 1 96.06 86 TRP A CA 1
ATOM 659 C C . TRP A 1 86 ? -16.484 11.609 -7.16 1 96.06 86 TRP A C 1
ATOM 661 O O . TRP A 1 86 ? -17.547 11.031 -7.41 1 96.06 86 TRP A O 1
ATOM 671 N N . ASN A 1 87 ? -16.188 12.695 -7.703 1 95.06 87 ASN A N 1
ATOM 672 C CA . ASN A 1 87 ? -17.125 13.477 -8.516 1 95.06 87 ASN A CA 1
ATOM 673 C C . ASN A 1 87 ? -17.422 12.781 -9.844 1 95.06 87 ASN A C 1
ATOM 675 O O . ASN A 1 87 ? -18.391 13.125 -10.523 1 95.06 87 ASN A O 1
ATOM 679 N N . THR A 1 88 ? -16.625 11.852 -10.211 1 96.81 88 THR A N 1
ATOM 680 C CA . THR A 1 88 ? -16.781 11.234 -11.516 1 96.81 88 THR A CA 1
ATOM 681 C C . THR A 1 88 ? -17.531 9.906 -11.398 1 96.81 88 THR A C 1
ATOM 683 O O . THR A 1 88 ? -17.766 9.234 -12.406 1 96.81 88 THR A O 1
ATOM 686 N N . LEU A 1 89 ? -17.844 9.516 -10.211 1 96.38 89 LEU A N 1
ATOM 687 C CA . LEU A 1 89 ? -18.516 8.234 -10 1 96.38 89 LEU A CA 1
ATOM 688 C C . LEU A 1 89 ? -19.953 8.289 -10.492 1 96.38 89 LEU A C 1
ATOM 690 O O . LEU A 1 89 ? -20.641 9.297 -10.312 1 96.38 89 LEU A O 1
ATOM 694 N N . THR A 1 90 ? -20.375 7.242 -11.211 1 93.75 90 THR A N 1
ATOM 695 C CA . THR A 1 90 ? -21.703 7.133 -11.797 1 93.75 90 THR A CA 1
ATOM 696 C C . THR A 1 90 ? -22.406 5.863 -11.305 1 93.75 90 THR A C 1
ATOM 698 O O . THR A 1 90 ? -21.75 4.859 -11.023 1 93.75 90 THR A O 1
ATOM 701 N N . PRO A 1 91 ? -23.734 5.832 -11.195 1 92.94 91 PRO A N 1
ATOM 702 C CA . PRO A 1 91 ? -24.641 6.945 -11.508 1 92.94 91 PRO A CA 1
ATOM 703 C C . PRO A 1 91 ? -24.672 7.996 -10.406 1 92.94 91 PRO A C 1
ATOM 705 O O . PRO A 1 91 ? -24.922 9.18 -10.68 1 92.94 91 PRO A O 1
ATOM 708 N N . ASN A 1 92 ? -24.469 7.496 -9.109 1 94 92 ASN A N 1
ATOM 709 C CA . ASN A 1 92 ? -24.484 8.43 -7.988 1 94 92 ASN A CA 1
ATOM 710 C C . ASN A 1 92 ? -23.25 8.258 -7.105 1 94 92 ASN A C 1
ATOM 712 O O . ASN A 1 92 ? -23.047 7.195 -6.516 1 94 92 ASN A O 1
ATOM 716 N N . PRO A 1 93 ? -22.484 9.336 -6.957 1 93.44 93 PRO A N 1
ATOM 717 C CA . PRO A 1 93 ? -21.281 9.25 -6.125 1 93.44 93 PRO A CA 1
ATOM 718 C C . PRO A 1 93 ? -21.578 8.789 -4.699 1 93.44 93 PRO A C 1
ATOM 720 O O . PRO A 1 93 ? -20.75 8.133 -4.07 1 93.44 93 PRO A O 1
ATOM 723 N N . SER A 1 94 ? -22.781 9.055 -4.23 1 92.5 94 SER A N 1
ATOM 724 C CA . SER A 1 94 ? -23.125 8.734 -2.85 1 92.5 94 SER A CA 1
ATOM 725 C C . SER A 1 94 ? -23.328 7.234 -2.668 1 92.5 94 SER A C 1
ATOM 727 O O . SER A 1 94 ? -23.422 6.746 -1.539 1 92.5 94 SER A O 1
ATOM 729 N N . ASP A 1 95 ? -23.359 6.504 -3.742 1 93.75 95 ASP A N 1
ATOM 730 C CA . ASP A 1 95 ? -23.531 5.055 -3.689 1 93.75 95 ASP A CA 1
ATOM 731 C C . ASP A 1 95 ? -22.203 4.352 -3.418 1 93.75 95 ASP A C 1
ATOM 733 O O . ASP A 1 95 ? -22.172 3.135 -3.232 1 93.75 95 ASP A O 1
ATOM 737 N N . PHE A 1 96 ? -21.156 5.145 -3.367 1 95.44 96 PHE A N 1
ATOM 738 C CA . PHE A 1 96 ? -19.828 4.539 -3.291 1 95.44 96 PHE A CA 1
ATOM 739 C C . PHE A 1 96 ? -19.109 4.973 -2.021 1 95.44 96 PHE A C 1
ATOM 741 O O . PHE A 1 96 ? -19.375 6.051 -1.488 1 95.44 96 PHE A O 1
ATOM 748 N N . ALA A 1 97 ? -18.281 4.125 -1.556 1 95.94 97 ALA A N 1
ATOM 749 C CA . ALA A 1 97 ? -17.281 4.434 -0.541 1 95.94 97 ALA A CA 1
ATOM 750 C C . ALA A 1 97 ? -15.867 4.262 -1.097 1 95.94 97 ALA A C 1
ATOM 752 O O . ALA A 1 97 ? -15.641 3.438 -1.987 1 95.94 97 ALA A O 1
ATOM 753 N N . ILE A 1 98 ? -15 5.074 -0.662 1 97.06 98 ILE A N 1
ATOM 754 C CA . ILE A 1 98 ? -13.609 4.879 -1.062 1 97.06 98 ILE A CA 1
ATOM 755 C C . ILE A 1 98 ? -13.016 3.693 -0.303 1 97.06 98 ILE A C 1
ATOM 757 O O . ILE A 1 98 ? -13.172 3.588 0.916 1 97.06 98 ILE A O 1
ATOM 761 N N . ASP A 1 99 ? -12.422 2.84 -1.02 1 96.69 99 ASP A N 1
ATOM 762 C CA . ASP A 1 99 ? -11.836 1.622 -0.467 1 96.69 99 ASP A CA 1
ATOM 763 C C . ASP A 1 99 ? -10.336 1.781 -0.267 1 96.69 99 ASP A C 1
ATOM 765 O O . ASP A 1 99 ? -9.812 1.488 0.811 1 96.69 99 ASP A O 1
ATOM 769 N N . VAL A 1 100 ? -9.656 2.197 -1.292 1 98.12 100 VAL A N 1
ATOM 770 C CA . VAL A 1 100 ? -8.211 2.365 -1.229 1 98.12 100 VAL A CA 1
ATOM 771 C C . VAL A 1 100 ? -7.805 3.627 -1.983 1 98.12 100 VAL A C 1
ATOM 773 O O . VAL A 1 100 ? -8.383 3.953 -3.021 1 98.12 100 VAL A O 1
ATOM 776 N N . LEU A 1 101 ? -6.875 4.332 -1.447 1 98.5 101 LEU A N 1
ATOM 777 C CA . LEU A 1 101 ? -6.184 5.434 -2.111 1 98.5 101 LEU A CA 1
ATOM 778 C C . LEU A 1 101 ? -4.676 5.211 -2.102 1 98.5 101 LEU A C 1
ATOM 780 O O . LEU A 1 101 ? -4.09 4.934 -1.051 1 98.5 101 LEU A O 1
ATOM 784 N N . GLN A 1 102 ? -4.055 5.332 -3.27 1 98.31 102 GLN A N 1
ATOM 785 C CA . GLN A 1 102 ? -2.605 5.23 -3.4 1 98.31 102 GLN A CA 1
ATOM 786 C C . GLN A 1 102 ? -2.035 6.434 -4.152 1 98.31 102 GLN A C 1
ATOM 788 O O . GLN A 1 102 ? -2.387 6.672 -5.309 1 98.31 102 GLN A O 1
ATOM 793 N N . ILE A 1 103 ? -1.17 7.133 -3.494 1 98.06 103 ILE A N 1
ATOM 794 C CA . ILE A 1 103 ? -0.606 8.32 -4.129 1 98.06 103 ILE A CA 1
ATOM 795 C C . ILE A 1 103 ? 0.908 8.172 -4.25 1 98.06 103 ILE A C 1
ATOM 797 O O . ILE A 1 103 ? 1.563 7.664 -3.336 1 98.06 103 ILE A O 1
ATOM 801 N N . HIS A 1 104 ? 1.463 8.562 -5.363 1 97.44 104 HIS A N 1
ATOM 802 C CA . HIS A 1 104 ? 2.889 8.773 -5.586 1 97.44 104 HIS A CA 1
ATOM 803 C C . HIS A 1 104 ? 3.213 10.25 -5.73 1 97.44 104 HIS A C 1
ATOM 805 O O . HIS A 1 104 ? 2.633 10.945 -6.574 1 97.44 104 HIS A O 1
ATOM 811 N N . PHE A 1 105 ? 4.105 10.68 -4.891 1 96.81 105 PHE A N 1
ATOM 812 C CA . PHE A 1 105 ? 4.578 12.055 -4.973 1 96.81 105 PHE A CA 1
ATOM 813 C C . PHE A 1 105 ? 5.727 12.18 -5.965 1 96.81 105 PHE A C 1
ATOM 815 O O . PHE A 1 105 ? 6.816 11.648 -5.727 1 96.81 105 PHE A O 1
ATOM 822 N N . LEU A 1 106 ? 5.512 12.945 -7.023 1 96.25 106 LEU A N 1
ATOM 823 C CA . LEU A 1 106 ? 6.441 12.93 -8.148 1 96.25 106 LEU A CA 1
ATOM 824 C C . LEU A 1 106 ? 7.371 14.141 -8.094 1 96.25 106 LEU A C 1
ATOM 826 O O . LEU A 1 106 ? 8.547 14.039 -8.445 1 96.25 106 LEU A O 1
ATOM 830 N N . SER A 1 107 ? 6.805 15.242 -7.762 1 93.31 107 SER A N 1
ATOM 831 C CA . SER A 1 107 ? 7.566 16.484 -7.613 1 93.31 107 SER A CA 1
ATOM 832 C C . SER A 1 107 ? 6.898 17.422 -6.625 1 93.31 107 SER A C 1
ATOM 834 O O . SER A 1 107 ? 5.707 17.297 -6.336 1 93.31 107 SER A O 1
ATOM 836 N N . GLY A 1 108 ? 7.73 18.344 -6.055 1 91.31 108 GLY A N 1
ATOM 837 C CA . GLY A 1 108 ? 7.176 19.312 -5.117 1 91.31 108 GLY A CA 1
ATOM 838 C C . GLY A 1 108 ? 6.332 20.375 -5.789 1 91.31 108 GLY A C 1
ATOM 839 O O . GLY A 1 108 ? 6.809 21.094 -6.672 1 91.31 108 GLY A O 1
ATOM 840 N N . PRO A 1 109 ? 5.082 20.438 -5.441 1 94.12 109 PRO A N 1
ATOM 841 C CA . PRO A 1 109 ? 4.254 21.484 -6.039 1 94.12 109 PRO A CA 1
ATOM 842 C C . PRO A 1 109 ? 4.641 22.891 -5.566 1 94.12 109 PRO A C 1
ATOM 844 O O . PRO A 1 109 ? 5.113 23.062 -4.441 1 94.12 109 PRO A O 1
ATOM 847 N N . SER A 1 110 ? 4.41 23.859 -6.488 1 94.44 110 SER A N 1
ATOM 848 C CA . SER A 1 110 ? 4.508 25.266 -6.094 1 94.44 110 SER A CA 1
ATOM 849 C C . SER A 1 110 ? 3.25 25.719 -5.367 1 94.44 110 SER A C 1
ATOM 851 O O . SER A 1 110 ? 2.137 25.547 -5.863 1 94.44 110 SER A O 1
ATOM 853 N N . PRO A 1 111 ? 3.482 26.328 -4.215 1 94 111 PRO A N 1
ATOM 854 C CA . PRO A 1 111 ? 2.303 26.828 -3.514 1 94 111 PRO A CA 1
ATOM 855 C C . PRO A 1 111 ? 1.701 28.062 -4.188 1 94 111 PRO A C 1
ATOM 857 O O . PRO A 1 111 ? 0.627 28.531 -3.793 1 94 111 PRO A O 1
ATOM 860 N N . ASN A 1 112 ? 2.312 28.531 -5.266 1 94.56 112 ASN A N 1
ATOM 861 C CA . ASN A 1 112 ? 1.891 29.781 -5.91 1 94.56 112 ASN A CA 1
ATOM 862 C C . ASN A 1 112 ? 1.206 29.5 -7.246 1 94.56 112 ASN A C 1
ATOM 864 O O . ASN A 1 112 ? 0.86 30.438 -7.973 1 94.56 112 ASN A O 1
ATOM 868 N N . LEU A 1 113 ? 1.037 28.312 -7.555 1 95.69 113 LEU A N 1
ATOM 869 C CA . LEU A 1 113 ? 0.406 27.953 -8.82 1 95.69 113 LEU A CA 1
ATOM 870 C C . LEU A 1 113 ? -0.81 27.062 -8.586 1 95.69 113 LEU A C 1
ATOM 872 O O . LEU A 1 113 ? -0.802 26.219 -7.691 1 95.69 113 LEU A O 1
ATOM 876 N N . PRO A 1 114 ? -1.801 27.266 -9.43 1 95.94 114 PRO A N 1
ATOM 877 C CA . PRO A 1 114 ? -2.936 26.328 -9.352 1 95.94 114 PRO A CA 1
ATOM 878 C C . PRO A 1 114 ? -2.57 24.922 -9.773 1 95.94 114 PRO A C 1
ATOM 880 O O . PRO A 1 114 ? -1.591 24.719 -10.5 1 95.94 114 PRO A O 1
ATOM 883 N N . MET A 1 115 ? -3.334 23.984 -9.273 1 96.94 115 MET A N 1
ATOM 884 C CA . MET A 1 115 ? -3.178 22.578 -9.625 1 96.94 115 MET A CA 1
ATOM 885 C C . MET A 1 115 ? -4.344 22.094 -10.484 1 96.94 115 MET A C 1
ATOM 887 O O . MET A 1 115 ? -5.5 22.422 -10.203 1 96.94 115 MET A O 1
ATOM 891 N N . GLN A 1 116 ? -4.023 21.438 -11.508 1 98.12 116 GLN A N 1
ATOM 892 C CA . GLN A 1 116 ? -5.027 20.797 -12.352 1 98.12 116 GLN A CA 1
ATOM 893 C C . GLN A 1 116 ? -5.098 19.297 -12.086 1 98.12 116 GLN A C 1
ATOM 895 O O . GLN A 1 116 ? -4.066 18.625 -12.047 1 98.12 116 GLN A O 1
ATOM 900 N N . LEU A 1 117 ? -6.301 18.812 -11.867 1 98.31 117 LEU A N 1
ATOM 901 C CA . LEU A 1 117 ? -6.516 17.406 -11.617 1 98.31 117 LEU A CA 1
ATOM 902 C C . LEU A 1 117 ? -7.238 16.75 -12.789 1 98.31 117 LEU A C 1
ATOM 904 O O . LEU A 1 117 ? -8.367 17.125 -13.125 1 98.31 117 LEU A O 1
ATOM 908 N N . HIS A 1 118 ? -6.598 15.836 -13.414 1 98.12 118 HIS A N 1
ATOM 909 C CA . HIS A 1 118 ? -7.172 15.062 -14.508 1 98.12 118 HIS A CA 1
ATOM 910 C C . HIS A 1 118 ? -7.586 13.672 -14.047 1 98.12 118 HIS A C 1
ATOM 912 O O . HIS A 1 118 ? -6.746 12.891 -13.594 1 98.12 118 HIS A O 1
ATOM 918 N N . VAL A 1 119 ? -8.883 13.367 -14.164 1 98.31 119 VAL A N 1
ATOM 919 C CA . VAL A 1 119 ? -9.398 12.078 -13.711 1 98.31 119 VAL A CA 1
ATOM 920 C C . VAL A 1 119 ? -9.617 11.156 -14.906 1 98.31 119 VAL A C 1
ATOM 922 O O . VAL A 1 119 ? -10.312 11.516 -15.859 1 98.31 119 VAL A O 1
ATOM 925 N N . GLN A 1 120 ? -8.984 10.039 -14.875 1 96.69 120 GLN A N 1
ATOM 926 C CA . GLN A 1 120 ? -9.227 8.969 -15.844 1 96.69 120 GLN A CA 1
ATOM 927 C C . GLN A 1 120 ? -10.07 7.855 -15.234 1 96.69 120 GLN A C 1
ATOM 929 O O . GLN A 1 120 ? -9.742 7.34 -14.156 1 96.69 120 GLN A O 1
ATOM 934 N N . ARG A 1 121 ? -11.117 7.5 -15.938 1 96.5 121 ARG A N 1
ATOM 935 C CA . ARG A 1 121 ? -11.961 6.391 -15.508 1 96.5 121 ARG A CA 1
ATOM 936 C C . ARG A 1 121 ? -11.383 5.055 -15.969 1 96.5 121 ARG A C 1
ATOM 938 O O . ARG A 1 121 ? -11.539 4.672 -17.125 1 96.5 121 ARG A O 1
ATOM 945 N N . LEU A 1 122 ? -10.82 4.348 -15.102 1 94.56 122 LEU A N 1
ATOM 946 C CA . LEU A 1 122 ? -10.164 3.094 -15.453 1 94.56 122 LEU A CA 1
ATOM 947 C C . LEU A 1 122 ? -11.18 1.967 -15.594 1 94.56 122 LEU A C 1
ATOM 949 O O . LEU A 1 122 ? -11.07 1.133 -16.5 1 94.56 122 LEU A O 1
ATOM 953 N N . ASN A 1 123 ? -12.094 1.925 -14.695 1 91.81 123 ASN A N 1
ATOM 954 C CA . ASN A 1 123 ? -13.156 0.928 -14.812 1 91.81 123 ASN A CA 1
ATOM 955 C C . ASN A 1 123 ? -14.391 1.324 -14 1 91.81 123 ASN A C 1
ATOM 957 O O . ASN A 1 123 ? -14.289 2.111 -13.062 1 91.81 123 ASN A O 1
ATOM 961 N N . ASP A 1 124 ? -15.492 0.844 -14.398 1 93.88 124 ASP A N 1
ATOM 962 C CA . ASP A 1 124 ? -16.781 0.885 -13.719 1 93.88 124 ASP A CA 1
ATOM 963 C C . ASP A 1 124 ? -17.484 -0.465 -13.805 1 93.88 124 ASP A C 1
ATOM 965 O O . ASP A 1 124 ? -18 -0.836 -14.859 1 93.88 124 ASP A O 1
ATOM 969 N N . THR A 1 125 ? -17.453 -1.157 -12.672 1 91.44 125 THR A N 1
ATOM 970 C CA . THR A 1 125 ? -18.156 -2.434 -12.641 1 91.44 125 THR A CA 1
ATOM 971 C C . THR A 1 125 ? -19.422 -2.334 -11.789 1 91.44 125 THR A C 1
ATOM 973 O O . THR A 1 125 ? -19.797 -1.242 -11.359 1 91.44 125 THR A O 1
ATOM 976 N N . GLY A 1 126 ? -20.031 -3.496 -11.648 1 91.06 126 GLY A N 1
ATOM 977 C CA . GLY A 1 126 ? -21.219 -3.523 -10.805 1 91.06 126 GLY A CA 1
ATOM 978 C C . GLY A 1 126 ? -20.922 -3.281 -9.344 1 91.06 126 GLY A C 1
ATOM 979 O O . GLY A 1 126 ? -21.781 -2.816 -8.594 1 91.06 126 GLY A O 1
ATOM 980 N N . ARG A 1 127 ? -19.688 -3.463 -8.938 1 93.5 127 ARG A N 1
ATOM 981 C CA . ARG A 1 127 ? -19.391 -3.381 -7.512 1 93.5 127 ARG A CA 1
ATOM 982 C C . ARG A 1 127 ? -18.297 -2.357 -7.246 1 93.5 127 ARG A C 1
ATOM 984 O O . ARG A 1 127 ? -18.203 -1.796 -6.152 1 93.5 127 ARG A O 1
ATOM 991 N N . PHE A 1 128 ? -17.453 -2.123 -8.312 1 95.19 128 PHE A N 1
ATOM 992 C CA . PHE A 1 128 ? -16.25 -1.35 -8.062 1 95.19 128 PHE A CA 1
ATOM 993 C C . PHE A 1 128 ? -16.078 -0.256 -9.109 1 95.19 128 PHE A C 1
ATOM 995 O O . PHE A 1 128 ? -16.609 -0.358 -10.211 1 95.19 128 PHE A O 1
ATOM 1002 N N . ALA A 1 129 ? -15.414 0.741 -8.766 1 97.44 129 ALA A N 1
ATOM 1003 C CA . ALA A 1 129 ? -14.945 1.781 -9.68 1 97.44 129 ALA A CA 1
ATOM 1004 C C . ALA A 1 129 ? -13.531 2.234 -9.32 1 97.44 129 ALA A C 1
ATOM 1006 O O . ALA A 1 129 ? -13.219 2.426 -8.148 1 97.44 129 ALA A O 1
ATOM 1007 N N . THR A 1 130 ? -12.68 2.318 -10.289 1 97.62 130 THR A N 1
ATOM 1008 C CA . THR A 1 130 ? -11.305 2.768 -10.078 1 97.62 130 THR A CA 1
ATOM 1009 C C . THR A 1 130 ? -11.008 4.004 -10.922 1 97.62 130 THR A C 1
ATOM 1011 O O . THR A 1 130 ? -11.375 4.062 -12.094 1 97.62 130 THR A O 1
ATOM 1014 N N . ARG A 1 131 ? -10.453 4.977 -10.297 1 98.25 131 ARG A N 1
ATOM 1015 C CA . ARG A 1 131 ? -10.07 6.227 -10.945 1 98.25 131 ARG A CA 1
ATOM 1016 C C . ARG A 1 131 ? -8.578 6.488 -10.805 1 98.25 131 ARG A C 1
ATOM 1018 O O . ARG A 1 131 ? -7.98 6.152 -9.773 1 98.25 131 ARG A O 1
ATOM 1025 N N . LEU A 1 132 ? -8.047 7 -11.836 1 97.75 132 LEU A N 1
ATOM 1026 C CA . LEU A 1 132 ? -6.68 7.504 -11.836 1 97.75 132 LEU A CA 1
ATOM 1027 C C . LEU A 1 132 ? -6.656 9.023 -11.945 1 97.75 132 LEU A C 1
ATOM 1029 O O . LEU A 1 132 ? -7.266 9.594 -12.859 1 97.75 132 LEU A O 1
ATOM 1033 N N . ILE A 1 133 ? -5.988 9.688 -11.008 1 98.31 133 ILE A N 1
ATOM 1034 C CA . ILE A 1 133 ? -5.926 11.148 -11 1 98.31 133 ILE A CA 1
ATOM 1035 C C . ILE A 1 133 ? -4.48 11.602 -11.188 1 98.31 133 ILE A C 1
ATOM 1037 O O . ILE A 1 133 ? -3.596 11.195 -10.43 1 98.31 133 ILE A O 1
ATOM 1041 N N . THR A 1 134 ? -4.258 12.398 -12.156 1 97.62 134 THR A N 1
ATOM 1042 C CA . THR A 1 134 ? -2.98 13.078 -12.336 1 97.62 134 THR A CA 1
ATOM 1043 C C . THR A 1 134 ? -3.111 14.562 -12.008 1 97.62 134 THR A C 1
ATOM 1045 O O . THR A 1 134 ? -3.906 15.273 -12.633 1 97.62 134 THR A O 1
ATOM 1048 N N . THR A 1 135 ? -2.402 14.961 -11.016 1 98.06 135 THR A N 1
ATOM 1049 C CA . THR A 1 135 ? -2.355 16.375 -10.688 1 98.06 135 THR A CA 1
ATOM 1050 C C . THR A 1 135 ? -1.157 17.047 -11.352 1 98.06 135 THR A C 1
ATOM 1052 O O . THR A 1 135 ? -0.032 16.562 -11.266 1 98.06 135 THR A O 1
ATOM 1055 N N . THR A 1 136 ? -1.42 18.172 -12 1 97.56 136 THR A N 1
ATOM 1056 C CA . THR A 1 136 ? -0.352 18.844 -12.734 1 97.56 136 THR A CA 1
ATOM 1057 C C . THR A 1 136 ? -0.269 20.312 -12.352 1 97.56 136 THR A C 1
ATOM 1059 O O . THR A 1 136 ? -1.252 20.906 -11.883 1 97.56 136 THR A O 1
ATOM 1062 N N . GLN A 1 137 ? 0.899 20.828 -12.414 1 96.5 137 GLN A N 1
ATOM 1063 C CA . GLN A 1 137 ? 1.193 22.25 -12.445 1 96.5 137 GLN A CA 1
ATOM 1064 C C . GLN A 1 137 ? 2.039 22.625 -13.656 1 96.5 137 GLN A C 1
ATOM 1066 O O . GLN A 1 137 ? 3.037 21.953 -13.945 1 96.5 137 GLN A O 1
ATOM 1071 N N . SER A 1 138 ? 1.64 23.609 -14.43 1 94.12 138 SER A N 1
ATOM 1072 C CA . SER A 1 138 ? 2.324 24 -15.656 1 94.12 138 SER A CA 1
ATOM 1073 C C . SER A 1 138 ? 2.582 22.797 -16.562 1 94.12 138 SER A C 1
ATOM 1075 O O . SER A 1 138 ? 3.701 22.594 -17.031 1 94.12 138 SER A O 1
ATOM 1077 N N . HIS A 1 139 ? 1.638 21.859 -16.578 1 91.75 139 HIS A N 1
ATOM 1078 C CA . HIS A 1 139 ? 1.584 20.703 -17.469 1 91.75 139 HIS A CA 1
ATOM 1079 C C . HIS A 1 139 ? 2.596 19.641 -17.031 1 91.75 139 HIS A C 1
ATOM 1081 O O . HIS A 1 139 ? 2.863 18.688 -17.781 1 91.75 139 HIS A O 1
ATOM 1087 N N . LYS A 1 140 ? 3.123 19.828 -15.875 1 93.69 140 LYS A N 1
ATOM 1088 C CA . LYS A 1 140 ? 4.012 18.812 -15.312 1 93.69 140 LYS A CA 1
ATOM 1089 C C . LYS A 1 140 ? 3.328 18.047 -14.188 1 93.69 140 LYS A C 1
ATOM 1091 O O . LYS A 1 140 ? 2.725 18.641 -13.297 1 93.69 140 LYS A O 1
ATOM 1096 N N . PRO A 1 141 ? 3.432 16.734 -14.234 1 96.12 141 PRO A N 1
ATOM 1097 C CA . PRO A 1 141 ? 2.801 15.961 -13.164 1 96.12 141 PRO A CA 1
ATOM 1098 C C . PRO A 1 141 ? 3.492 16.141 -11.82 1 96.12 141 PRO A C 1
ATOM 1100 O O . PRO A 1 141 ? 4.723 16.094 -11.734 1 96.12 141 PRO A O 1
ATOM 1103 N N . ILE A 1 142 ? 2.668 16.375 -10.781 1 96.62 142 ILE A N 1
ATOM 1104 C CA . ILE A 1 142 ? 3.246 16.531 -9.453 1 96.62 142 ILE A CA 1
ATOM 1105 C C . ILE A 1 142 ? 2.846 15.344 -8.578 1 96.62 142 ILE A C 1
ATOM 1107 O O . ILE A 1 142 ? 3.531 15.016 -7.602 1 96.62 142 ILE A O 1
ATOM 1111 N N . SER A 1 143 ? 1.731 14.695 -8.891 1 97.5 143 SER A N 1
ATOM 1112 C CA . SER A 1 143 ? 1.337 13.477 -8.188 1 97.5 143 SER A CA 1
ATOM 1113 C C . SER A 1 143 ? 0.445 12.602 -9.062 1 97.5 143 SER A C 1
ATOM 1115 O O . SER A 1 143 ? -0.151 13.078 -10.023 1 97.5 143 SER A O 1
ATOM 1117 N N . HIS A 1 144 ? 0.474 11.414 -8.75 1 97.25 144 HIS A N 1
ATOM 1118 C CA . HIS A 1 144 ? -0.415 10.414 -9.328 1 97.25 144 HIS A CA 1
ATOM 1119 C C . HIS A 1 144 ? -1.133 9.617 -8.25 1 97.25 144 HIS A C 1
ATOM 1121 O O . HIS A 1 144 ? -0.492 9.07 -7.348 1 97.25 144 HIS A O 1
ATOM 1127 N N . VAL A 1 145 ? -2.484 9.547 -8.406 1 98.31 145 VAL A N 1
ATOM 1128 C CA . VAL A 1 145 ? -3.285 8.906 -7.363 1 98.31 145 VAL A CA 1
ATOM 1129 C C . VAL A 1 145 ? -4.215 7.871 -7.996 1 98.31 145 VAL A C 1
ATOM 1131 O O . VAL A 1 145 ? -4.863 8.148 -9.008 1 98.31 145 VAL A O 1
ATOM 1134 N N . THR A 1 146 ? -4.219 6.691 -7.469 1 97.94 146 THR A N 1
ATOM 1135 C CA . THR A 1 146 ? -5.25 5.711 -7.785 1 97.94 146 THR A CA 1
ATOM 1136 C C . THR A 1 146 ? -6.25 5.59 -6.641 1 97.94 146 THR A C 1
ATOM 1138 O O . THR A 1 146 ? -5.863 5.391 -5.488 1 97.94 146 THR A O 1
ATOM 1141 N N . CYS A 1 147 ? -7.504 5.766 -6.98 1 98.25 147 CYS A N 1
ATOM 1142 C CA . CYS A 1 147 ? -8.594 5.578 -6.023 1 98.25 147 CYS A CA 1
ATOM 1143 C C . CYS A 1 147 ? -9.492 4.418 -6.438 1 98.25 147 CYS A C 1
ATOM 1145 O O . CYS A 1 147 ? -9.977 4.379 -7.57 1 98.25 147 CYS A O 1
ATOM 1147 N N . SER A 1 148 ? -9.664 3.535 -5.543 1 98.06 148 SER A N 1
ATOM 1148 C CA . SER A 1 148 ? -10.641 2.471 -5.727 1 98.06 148 SER A CA 1
ATOM 1149 C C . SER A 1 148 ? -11.867 2.693 -4.844 1 98.06 148 SER A C 1
ATOM 1151 O O . SER A 1 148 ? -11.742 3.008 -3.66 1 98.06 148 SER A O 1
ATOM 1153 N N . PHE A 1 149 ? -13.031 2.572 -5.461 1 97.75 149 PHE A N 1
ATOM 1154 C CA . PHE A 1 149 ? -14.305 2.736 -4.777 1 97.75 149 PHE A CA 1
ATOM 1155 C C . PHE A 1 149 ? -15.109 1.444 -4.816 1 97.75 149 PHE A C 1
ATOM 1157 O O . PHE A 1 149 ? -14.961 0.644 -5.742 1 97.75 149 PHE A O 1
ATOM 1164 N N . ILE A 1 150 ? -15.898 1.293 -3.822 1 96.69 150 ILE A N 1
ATOM 1165 C CA . ILE A 1 150 ? -16.781 0.135 -3.734 1 96.69 150 ILE A CA 1
ATOM 1166 C C . ILE A 1 150 ? -18.219 0.598 -3.486 1 96.69 150 ILE A C 1
ATOM 1168 O O . ILE A 1 150 ? -18.453 1.521 -2.703 1 96.69 150 ILE A O 1
ATOM 1172 N N . ARG A 1 151 ? -19.109 0.015 -4.203 1 96.06 151 ARG A N 1
ATOM 1173 C CA . ARG A 1 151 ? -20.516 0.328 -3.965 1 96.06 151 ARG A CA 1
ATOM 1174 C C . ARG A 1 151 ? -20.953 -0.159 -2.59 1 96.06 151 ARG A C 1
ATOM 1176 O O . ARG A 1 151 ? -20.609 -1.268 -2.176 1 96.06 151 ARG A O 1
ATOM 1183 N N . LEU A 1 152 ? -21.75 0.622 -1.987 1 94 152 LEU A N 1
ATOM 1184 C CA . LEU A 1 152 ? -22.234 0.292 -0.649 1 94 152 LEU A CA 1
ATOM 1185 C C . LEU A 1 152 ? -23.047 -0.997 -0.666 1 94 152 LEU A C 1
ATOM 1187 O O . LEU A 1 152 ? -23.016 -1.769 0.296 1 94 152 LEU A O 1
ATOM 1191 N N . SER A 1 153 ? -23.688 -1.327 -1.723 1 93.06 153 SER A N 1
ATOM 1192 C CA . SER A 1 153 ? -24.516 -2.514 -1.859 1 93.06 153 SER A CA 1
ATOM 1193 C C . SER A 1 153 ? -23.672 -3.787 -1.86 1 93.06 153 SER A C 1
ATOM 1195 O O . SER A 1 153 ? -24.203 -4.883 -1.657 1 93.06 153 SER A O 1
ATOM 1197 N N . ALA A 1 154 ? -22.391 -3.611 -2.096 1 92.44 154 ALA A N 1
ATOM 1198 C CA . ALA A 1 154 ? -21.5 -4.77 -2.164 1 92.44 154 ALA A CA 1
ATOM 1199 C C . ALA A 1 154 ? -21.141 -5.266 -0.769 1 92.44 154 ALA A C 1
ATOM 1201 O O . ALA A 1 154 ? -20.609 -6.367 -0.614 1 92.44 154 ALA A O 1
A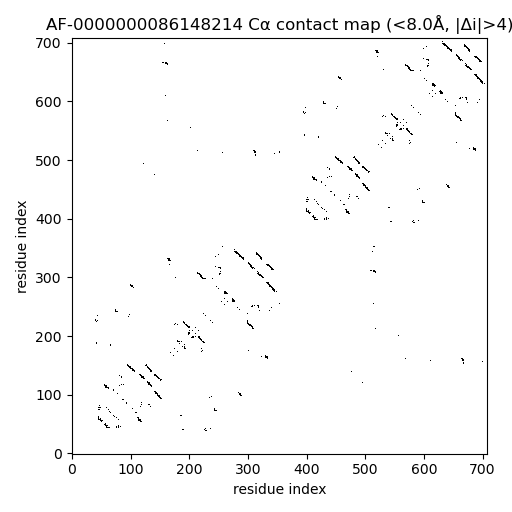TOM 1202 N N . PHE A 1 155 ? -21.422 -4.512 0.286 1 89.94 155 PHE A N 1
ATOM 1203 C CA . PHE A 1 155 ? -21 -4.836 1.646 1 89.94 155 PHE A CA 1
ATOM 1204 C C . PHE A 1 155 ? -21.953 -5.852 2.271 1 89.94 155 PHE A C 1
ATOM 1206 O O . PHE A 1 155 ? -21.609 -6.5 3.26 1 89.94 155 PHE A O 1
ATOM 1213 N N . GLY A 1 156 ? -23.109 -6.094 1.692 1 85.31 156 GLY A N 1
ATOM 1214 C CA . GLY A 1 156 ? -24.141 -6.895 2.324 1 85.31 156 GLY A CA 1
ATOM 1215 C C . GLY A 1 156 ? -23.891 -8.391 2.205 1 85.31 156 GLY A C 1
ATOM 1216 O O . GLY A 1 156 ? -23.203 -8.836 1.294 1 85.31 156 GLY A O 1
ATOM 1217 N N . GLY A 1 157 ? -24.344 -9.18 3.217 1 85.81 157 GLY A N 1
ATOM 1218 C CA . GLY A 1 157 ? -24.266 -10.633 3.205 1 85.81 157 GLY A CA 1
ATOM 1219 C C . GLY A 1 157 ? -23.375 -11.195 4.293 1 85.81 157 GLY A C 1
ATOM 1220 O O . GLY A 1 157 ? -22.812 -10.438 5.094 1 85.81 157 GLY A O 1
ATOM 1221 N N . PRO A 1 158 ? -23.297 -12.523 4.273 1 89.25 158 PRO A N 1
ATOM 1222 C CA . PRO A 1 158 ? -22.438 -13.164 5.262 1 89.25 158 PRO A CA 1
ATOM 1223 C C . PRO A 1 158 ? -20.969 -12.773 5.09 1 89.25 158 PRO A C 1
ATOM 1225 O O . PRO A 1 158 ? -20.484 -12.617 3.963 1 89.25 158 PRO A O 1
ATOM 1228 N N . GLN A 1 159 ? -20.344 -12.531 6.242 1 90.38 159 GLN A N 1
ATOM 1229 C CA . GLN A 1 159 ? -18.953 -12.078 6.172 1 90.38 159 GLN A CA 1
ATOM 1230 C C . GLN A 1 159 ? -18.141 -12.602 7.359 1 90.38 159 GLN A C 1
ATOM 1232 O O . GLN A 1 159 ? -18.719 -12.961 8.391 1 90.38 159 GLN A O 1
ATOM 1237 N N . ILE A 1 160 ? -16.875 -12.773 7.148 1 90.88 160 ILE A N 1
ATOM 1238 C CA . ILE A 1 160 ? -15.938 -12.969 8.25 1 90.88 160 ILE A CA 1
ATOM 1239 C C . ILE A 1 160 ? -15.438 -11.617 8.758 1 90.88 160 ILE A C 1
ATOM 1241 O O . ILE A 1 160 ? -15.242 -10.688 7.973 1 90.88 160 ILE A O 1
ATOM 1245 N N . SER A 1 161 ? -15.336 -11.562 10.148 1 93.12 161 SER A N 1
ATOM 1246 C CA . SER A 1 161 ? -14.969 -10.258 10.703 1 93.12 161 SER A CA 1
ATOM 1247 C C . SER A 1 161 ? -13.938 -10.398 11.82 1 93.12 161 SER A C 1
ATOM 1249 O O . SER A 1 161 ? -14.055 -11.281 12.672 1 93.12 161 SER A O 1
ATOM 1251 N N . HIS A 1 162 ? -12.906 -9.625 11.664 1 94.44 162 HIS A N 1
ATOM 1252 C CA . HIS A 1 162 ? -11.938 -9.406 12.734 1 94.44 162 HIS A CA 1
ATOM 1253 C C . HIS A 1 162 ? -11.195 -8.086 12.539 1 94.44 162 HIS A C 1
ATOM 1255 O O . HIS A 1 162 ? -11.148 -7.555 11.43 1 94.44 162 HIS A O 1
ATOM 1261 N N . SER A 1 163 ? -10.734 -7.551 13.57 1 93.81 163 SER A N 1
ATOM 1262 C CA . SER A 1 163 ? -10.008 -6.281 13.594 1 93.81 163 SER A CA 1
ATOM 1263 C C . SER A 1 163 ? -9.078 -6.199 14.797 1 93.81 163 SER A C 1
ATOM 1265 O O . SER A 1 163 ? -9.398 -6.727 15.867 1 93.81 163 SER A O 1
ATOM 1267 N N . PRO A 1 164 ? -7.988 -5.516 14.578 1 89.25 164 PRO A N 1
ATOM 1268 C CA . PRO A 1 164 ? -7.18 -5.273 15.773 1 89.25 164 PRO A CA 1
ATOM 1269 C C . PRO A 1 164 ? -7.82 -4.258 16.719 1 89.25 164 PRO A C 1
ATOM 1271 O O . PRO A 1 164 ? -8.641 -3.439 16.297 1 89.25 164 PRO A O 1
ATOM 1274 N N . SER A 1 165 ? -7.355 -4.414 17.969 1 82.62 165 SER A N 1
ATOM 1275 C CA . SER A 1 165 ? -7.777 -3.43 18.969 1 82.62 165 SER A CA 1
ATOM 1276 C C . SER A 1 165 ? -6.746 -2.316 19.109 1 82.62 165 SER A C 1
ATOM 1278 O O . SER A 1 165 ? -5.555 -2.535 18.891 1 82.62 165 SER A O 1
ATOM 1280 N N . ARG A 1 166 ? -7.336 -1.169 19.391 1 78.75 166 ARG A N 1
ATOM 1281 C CA . ARG A 1 166 ? -6.422 -0.069 19.688 1 78.75 166 ARG A CA 1
ATOM 1282 C C . ARG A 1 166 ? -5.598 -0.36 20.938 1 78.75 166 ARG A C 1
ATOM 1284 O O . ARG A 1 166 ? -6.121 -0.884 21.922 1 78.75 166 ARG A O 1
ATOM 1291 N N . LYS A 1 167 ? -4.301 -0.061 20.812 1 66.38 167 LYS A N 1
ATOM 1292 C CA . LYS A 1 167 ? -3.467 -0.212 22 1 66.38 167 LYS A CA 1
ATOM 1293 C C . LYS A 1 167 ? -3.793 0.857 23.047 1 66.38 167 LYS A C 1
ATOM 1295 O O . LYS A 1 167 ? -3.918 2.037 22.703 1 66.38 167 LYS A O 1
ATOM 1300 N N . THR A 1 168 ? -4.625 0.567 24.047 1 59.88 168 THR A N 1
ATOM 1301 C CA . THR A 1 168 ? -5.059 1.516 25.062 1 59.88 168 THR A CA 1
ATOM 1302 C C . THR A 1 168 ? -3.941 1.774 26.078 1 59.88 168 THR A C 1
ATOM 1304 O O . THR A 1 168 ? -3.439 0.843 26.703 1 59.88 168 THR A O 1
ATOM 1307 N N . SER A 1 169 ? -2.945 2.561 25.734 1 56.34 169 SER A N 1
ATOM 1308 C CA . SER A 1 169 ? -2.168 2.951 26.891 1 56.34 169 SER A CA 1
ATOM 1309 C C . SER A 1 169 ? -2.945 3.928 27.781 1 56.34 169 SER A C 1
ATOM 1311 O O . SER A 1 169 ? -3.779 4.688 27.281 1 56.34 169 SER A O 1
ATOM 1313 N N . ASP A 1 170 ? -2.908 3.656 29.062 1 51.97 170 ASP A N 1
ATOM 1314 C CA . ASP A 1 170 ? -3.549 4.473 30.094 1 51.97 170 ASP A CA 1
ATOM 1315 C C . ASP A 1 170 ? -3.477 5.957 29.734 1 51.97 170 ASP A C 1
ATOM 1317 O O . ASP A 1 170 ? -4.426 6.703 29.969 1 51.97 170 ASP A O 1
ATOM 1321 N N . LYS A 1 171 ? -2.422 6.402 29.281 1 54.03 171 LYS A N 1
ATOM 1322 C CA . LYS A 1 171 ? -2.236 7.824 29 1 54.03 171 LYS A CA 1
ATOM 1323 C C . LYS A 1 171 ? -3.129 8.281 27.844 1 54.03 171 LYS A C 1
ATOM 1325 O O . LYS A 1 171 ? -3.525 9.445 27.797 1 54.03 171 LYS A O 1
ATOM 1330 N N . ILE A 1 172 ? -3.516 7.375 27.031 1 57.12 172 ILE A N 1
ATOM 1331 C CA . ILE A 1 172 ? -4.262 7.738 25.828 1 57.12 172 ILE A CA 1
ATOM 1332 C C . ILE A 1 172 ? -5.719 8.023 26.188 1 57.12 172 ILE A C 1
ATOM 1334 O O . ILE A 1 172 ? -6.363 8.875 25.578 1 57.12 172 ILE A O 1
ATOM 1338 N N . THR A 1 173 ? -6.102 7.539 27.344 1 55.31 173 THR A N 1
ATOM 1339 C CA . THR A 1 173 ? -7.535 7.516 27.625 1 55.31 173 THR A CA 1
ATOM 1340 C C . THR A 1 173 ? -8.023 8.898 28.047 1 55.31 173 THR A C 1
ATOM 1342 O O . THR A 1 173 ? -9.234 9.148 28.078 1 55.31 173 THR A O 1
ATOM 1345 N N . HIS A 1 174 ? -7.105 9.805 28.078 1 60.38 174 HIS A N 1
ATOM 1346 C CA . HIS A 1 174 ? -7.684 11.008 28.688 1 60.38 174 HIS A CA 1
ATOM 1347 C C . HIS A 1 174 ? -7.465 12.227 27.797 1 60.38 174 HIS A C 1
ATOM 1349 O O . HIS A 1 174 ? -7.746 13.359 28.219 1 60.38 174 HIS A O 1
ATOM 1355 N N . ILE A 1 175 ? -7.109 11.969 26.609 1 65 175 ILE A N 1
ATOM 1356 C CA . ILE A 1 175 ? -6.879 13.133 25.766 1 65 175 ILE A CA 1
ATOM 1357 C C . ILE A 1 175 ? -8.203 13.617 25.188 1 65 175 ILE A C 1
ATOM 1359 O O . ILE A 1 175 ? -9.016 12.82 24.719 1 65 175 ILE A O 1
ATOM 1363 N N . THR A 1 176 ? -8.453 14.93 25.469 1 65.06 176 THR A N 1
ATOM 1364 C CA . THR A 1 176 ? -9.617 15.578 24.859 1 65.06 176 THR A CA 1
ATOM 1365 C C . THR A 1 176 ? -9.188 16.5 23.719 1 65.06 176 THR A C 1
ATOM 1367 O O . THR A 1 176 ? -8 16.797 23.562 1 65.06 176 THR A O 1
ATOM 1370 N N . LEU A 1 177 ? -10.141 16.844 22.922 1 66.88 177 LEU A N 1
ATOM 1371 C CA . LEU A 1 177 ? -9.875 17.766 21.844 1 66.88 177 LEU A CA 1
ATOM 1372 C C . LEU A 1 177 ? -9.242 19.062 22.375 1 66.88 177 LEU A C 1
ATOM 1374 O O . LEU A 1 177 ? -8.422 19.672 21.688 1 66.88 177 LEU A O 1
ATOM 1378 N N . ASP A 1 178 ? -9.641 19.375 23.531 1 66.69 178 ASP A N 1
ATOM 1379 C CA . ASP A 1 178 ? -9.117 20.594 24.156 1 66.69 178 ASP A CA 1
ATOM 1380 C C . ASP A 1 178 ? -7.629 20.453 24.469 1 66.69 178 ASP A C 1
ATOM 1382 O O . ASP A 1 178 ? -6.922 21.453 24.625 1 66.69 178 ASP A O 1
ATOM 1386 N N . ASP A 1 179 ? -7.262 19.188 24.578 1 65.81 179 ASP A N 1
ATOM 1387 C CA . ASP A 1 179 ? -5.871 18.906 24.922 1 65.81 179 ASP A CA 1
ATOM 1388 C C . ASP A 1 179 ? -4.969 19.031 23.703 1 65.81 179 ASP A C 1
ATOM 1390 O O . ASP A 1 179 ? -3.744 19.125 23.828 1 65.81 179 ASP A O 1
ATOM 1394 N N . LEU A 1 180 ? -5.691 18.812 22.734 1 63.44 180 LEU A N 1
ATOM 1395 C CA . LEU A 1 180 ? -4.895 18.859 21.516 1 63.44 180 LEU A CA 1
ATOM 1396 C C . LEU A 1 180 ? -4.379 20.281 21.25 1 63.44 180 LEU A C 1
ATOM 1398 O O . LEU A 1 180 ? -5.102 21.25 21.453 1 63.44 180 LEU A O 1
ATOM 1402 N N . ASP A 1 181 ? -3.09 20.328 21.531 1 56.19 181 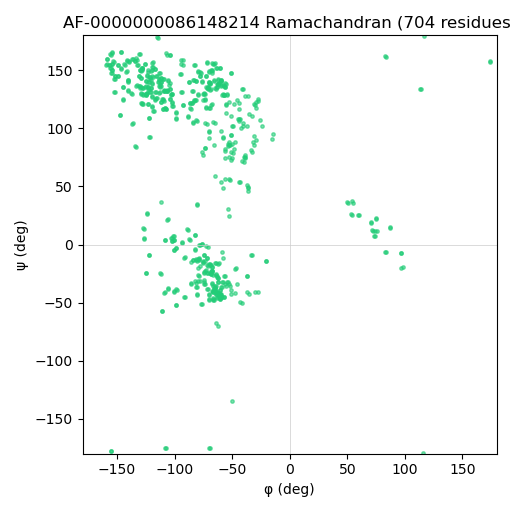ASP A N 1
ATOM 1403 C CA . ASP A 1 181 ? -2.477 21.625 21.312 1 56.19 181 ASP A CA 1
ATOM 1404 C C . ASP A 1 181 ? -2.998 22.266 20.016 1 56.19 181 ASP A C 1
ATOM 1406 O O . ASP A 1 181 ? -3.191 21.594 19.016 1 56.19 181 ASP A O 1
ATOM 1410 N N . GLU A 1 182 ? -3.887 23.25 20.281 1 50.06 182 GLU A N 1
ATOM 1411 C CA . GLU A 1 182 ? -4.145 24.078 19.109 1 50.06 182 GLU A CA 1
ATOM 1412 C C . GLU A 1 182 ? -2.963 24.047 18.141 1 50.06 182 GLU A C 1
ATOM 1414 O O . GLU A 1 182 ? -1.811 23.938 18.562 1 50.06 182 GLU A O 1
ATOM 1419 N N . GLY A 1 183 ? -3.17 23.375 17.094 1 46.25 183 GLY A N 1
ATOM 1420 C CA . GLY A 1 183 ? -2.238 23.297 15.984 1 46.25 183 GLY A CA 1
ATOM 1421 C C . GLY A 1 183 ? -1.175 24.391 16.031 1 46.25 183 GLY A C 1
ATOM 1422 O O . GLY A 1 183 ? -1.493 25.578 16.156 1 46.25 183 GLY A O 1
ATOM 1423 N N . ARG A 1 184 ? -0.106 24.078 16.656 1 48.03 184 ARG A N 1
ATOM 1424 C CA . ARG A 1 184 ? 1.09 24.797 16.25 1 48.03 184 ARG A CA 1
ATOM 1425 C C . ARG A 1 184 ? 1.014 25.203 14.789 1 48.03 184 ARG A C 1
ATOM 1427 O O . ARG A 1 184 ? 0.405 24.5 13.977 1 48.03 184 ARG A O 1
ATOM 1434 N N . ASN A 1 185 ? 1.025 26.469 14.562 1 49.97 185 ASN A N 1
ATOM 1435 C CA . ASN A 1 185 ? 1.202 27 13.219 1 49.97 185 ASN A CA 1
ATOM 1436 C C . ASN A 1 185 ? 1.842 25.984 12.281 1 49.97 185 ASN A C 1
ATOM 1438 O O . ASN A 1 185 ? 1.705 26.094 11.062 1 49.97 185 ASN A O 1
ATOM 1442 N N . ASP A 1 186 ? 2.387 24.922 12.93 1 53.44 186 ASP A N 1
ATOM 1443 C CA . ASP A 1 186 ? 3.193 24.047 12.086 1 53.44 186 ASP A CA 1
ATOM 1444 C C . ASP A 1 186 ? 2.346 22.922 11.492 1 53.44 186 ASP A C 1
ATOM 1446 O O . ASP A 1 186 ? 2.814 22.172 10.641 1 53.44 186 ASP A O 1
ATOM 1450 N N . MET A 1 187 ? 1.057 22.766 12.016 1 58 187 MET A N 1
ATOM 1451 C CA . MET A 1 187 ? 0.282 21.625 11.516 1 58 187 MET A CA 1
ATOM 1452 C C . MET A 1 187 ? -0.763 22.094 10.5 1 58 187 MET A C 1
ATOM 1454 O O . MET A 1 187 ? -1.516 21.281 9.969 1 58 187 MET A O 1
ATOM 1458 N N . GLY A 1 188 ? -0.751 23.234 10.188 1 62.94 188 GLY A N 1
ATOM 1459 C CA . GLY A 1 188 ? -1.73 23.812 9.281 1 62.94 188 GLY A CA 1
ATOM 1460 C C . GLY A 1 188 ? -3.021 24.203 9.969 1 62.94 188 GLY A C 1
ATOM 1461 O O . GLY A 1 188 ? -3.291 23.781 11.094 1 62.94 188 GLY A O 1
ATOM 1462 N N . PRO A 1 189 ? -3.742 24.984 9.359 1 70.69 189 PRO A N 1
ATOM 1463 C CA . PRO A 1 189 ? -4.926 25.594 9.969 1 70.69 189 PRO A CA 1
ATOM 1464 C C . PRO A 1 189 ? -6.105 24.625 10.062 1 70.69 189 PRO A C 1
ATOM 1466 O O . PRO A 1 189 ? -7.117 24.938 10.695 1 70.69 189 PRO A O 1
ATOM 1469 N N . TRP A 1 190 ? -5.926 23.375 9.602 1 79.44 190 TRP A N 1
ATOM 1470 C CA . TRP A 1 190 ? -7.121 22.531 9.578 1 79.44 190 TRP A CA 1
ATOM 1471 C C . TRP A 1 190 ? -6.879 21.219 10.312 1 79.44 190 TRP A C 1
ATOM 1473 O O . TRP A 1 190 ? -7.723 20.328 10.281 1 79.44 190 TRP A O 1
ATOM 1483 N N . LEU A 1 191 ? -5.785 21.031 10.914 1 83.5 191 LEU A N 1
ATOM 1484 C CA . LEU A 1 191 ? -5.5 19.812 11.664 1 83.5 191 LEU A CA 1
ATOM 1485 C C . LEU A 1 191 ? -4.922 20.141 13.039 1 83.5 191 LEU A C 1
ATOM 1487 O O . LEU A 1 191 ? -4.113 21.062 13.172 1 83.5 191 LEU A O 1
ATOM 1491 N N . ARG A 1 192 ? -5.387 19.453 13.992 1 82.75 192 ARG A N 1
ATOM 1492 C CA . ARG A 1 192 ? -4.797 19.453 15.328 1 82.75 192 ARG A CA 1
ATOM 1493 C C . ARG A 1 192 ? -4.219 18.078 15.664 1 82.75 192 ARG A C 1
ATOM 1495 O O . ARG A 1 192 ? -4.801 17.047 15.312 1 82.75 192 ARG A O 1
ATOM 1502 N N . TYR A 1 193 ? -3.121 18.141 16.281 1 82.19 193 TYR A N 1
ATOM 1503 C CA . TYR A 1 193 ? -2.471 16.859 16.594 1 82.19 193 TYR A CA 1
ATOM 1504 C C . TYR A 1 193 ? -1.672 16.953 17.875 1 82.19 193 TYR A C 1
ATOM 1506 O O . TYR A 1 193 ? -1.266 18.047 18.297 1 82.19 193 TYR A O 1
ATOM 1514 N N . GLN A 1 194 ? -1.464 15.852 18.547 1 81 194 GLN A N 1
ATOM 1515 C CA . GLN A 1 194 ? -0.624 15.711 19.734 1 81 194 GLN A CA 1
ATOM 1516 C C . GLN A 1 194 ? 0.075 14.352 19.766 1 81 194 GLN A C 1
ATOM 1518 O O . GLN A 1 194 ? -0.57 13.312 19.609 1 81 194 GLN A O 1
ATOM 1523 N N . ARG A 1 195 ? 1.405 14.438 19.875 1 83.31 195 ARG A N 1
ATOM 1524 C CA . ARG A 1 195 ? 2.139 13.195 20.094 1 83.31 195 ARG A CA 1
ATOM 1525 C C . ARG A 1 195 ? 1.845 12.641 21.484 1 83.31 195 ARG A C 1
ATOM 1527 O O . ARG A 1 195 ? 1.818 13.383 22.469 1 83.31 195 ARG A O 1
ATOM 1534 N N . LEU A 1 196 ? 1.682 11.359 21.562 1 82.12 196 LEU A N 1
ATOM 1535 C CA . LEU A 1 196 ? 1.264 10.766 22.828 1 82.12 196 LEU A CA 1
ATOM 1536 C C . LEU A 1 196 ? 2.389 9.938 23.438 1 82.12 196 LEU A C 1
ATOM 1538 O O . LEU A 1 196 ? 2.76 10.141 24.594 1 82.12 196 LEU A O 1
ATOM 1542 N N . SER A 1 197 ? 2.855 8.977 22.672 1 83.5 197 SER A N 1
ATOM 1543 C CA . SER A 1 197 ? 3.818 8.078 23.297 1 83.5 197 SER A CA 1
ATOM 1544 C C . SER A 1 197 ? 4.672 7.367 22.25 1 83.5 197 SER A C 1
ATOM 1546 O O . SER A 1 197 ? 4.352 7.379 21.062 1 83.5 197 SER A O 1
ATOM 1548 N N . LEU A 1 198 ? 5.785 6.891 22.688 1 87.94 198 LEU A N 1
ATOM 1549 C CA . LEU A 1 198 ? 6.637 5.918 22.016 1 87.94 198 LEU A CA 1
ATOM 1550 C C . LEU A 1 198 ? 6.852 4.684 22.891 1 87.94 198 LEU A C 1
ATOM 1552 O O . LEU A 1 198 ? 7.516 4.762 23.922 1 87.94 198 LEU A O 1
ATOM 1556 N N . THR A 1 199 ? 6.258 3.572 22.5 1 88.12 199 THR A N 1
ATOM 1557 C CA . THR A 1 199 ? 6.281 2.396 23.359 1 88.12 199 THR A CA 1
ATOM 1558 C C . THR A 1 199 ? 6.621 1.144 22.562 1 88.12 199 THR A C 1
ATOM 1560 O O . THR A 1 199 ? 6.547 1.148 21.328 1 88.12 199 THR A O 1
ATOM 1563 N N . ASN A 1 200 ? 7.094 0.196 23.281 1 85.62 200 ASN A N 1
ATOM 1564 C CA . ASN A 1 200 ? 7.312 -1.123 22.703 1 85.62 200 ASN A CA 1
ATOM 1565 C C . ASN A 1 200 ? 6.059 -1.984 22.781 1 85.62 200 ASN A C 1
ATOM 1567 O O . ASN A 1 200 ? 5.594 -2.324 23.859 1 85.62 200 ASN A O 1
ATOM 1571 N N . ASP A 1 201 ? 5.633 -2.41 21.641 1 76.69 201 ASP A N 1
ATOM 1572 C CA . ASP A 1 201 ? 4.375 -3.146 21.547 1 76.69 201 ASP A CA 1
ATOM 1573 C C . ASP A 1 201 ? 4.531 -4.57 22.078 1 76.69 201 ASP A C 1
ATOM 1575 O O . ASP A 1 201 ? 3.568 -5.156 22.578 1 76.69 201 ASP A O 1
ATOM 1579 N N . LYS A 1 202 ? 5.66 -5.129 21.953 1 77.06 202 LYS A N 1
ATOM 1580 C CA . LYS A 1 202 ? 5.906 -6.508 22.344 1 77.06 202 LYS A CA 1
ATOM 1581 C C . LYS A 1 202 ? 6.266 -6.594 23.828 1 77.06 202 LYS A C 1
ATOM 1583 O O . LYS A 1 202 ? 5.969 -7.594 24.484 1 77.06 202 LYS A O 1
ATOM 1588 N N . SER A 1 203 ? 6.957 -5.547 24.266 1 80.88 203 SER A N 1
ATOM 1589 C CA . SER A 1 203 ? 7.355 -5.461 25.672 1 80.88 203 SER A CA 1
ATOM 1590 C C . SER A 1 203 ? 7.059 -4.078 26.25 1 80.88 203 SER A C 1
ATOM 1592 O O . SER A 1 203 ? 7.965 -3.256 26.391 1 80.88 203 SER A O 1
ATOM 1594 N N . PRO A 1 204 ? 5.871 -3.953 26.641 1 77.44 204 PRO A N 1
ATOM 1595 C CA . PRO A 1 204 ? 5.457 -2.615 27.078 1 77.44 204 PRO A CA 1
ATOM 1596 C C . PRO A 1 204 ? 6.258 -2.111 28.281 1 77.44 204 PRO A C 1
ATOM 1598 O O . PRO A 1 204 ? 6.293 -0.905 28.531 1 77.44 204 PRO A O 1
ATOM 1601 N N . SER A 1 205 ? 6.891 -3.02 28.891 1 80.88 205 SER A N 1
ATOM 1602 C CA . SER A 1 205 ? 7.668 -2.619 30.062 1 80.88 205 SER A CA 1
ATOM 1603 C C . SER A 1 205 ? 9.047 -2.105 29.656 1 80.88 205 SER A C 1
ATOM 1605 O O . SER A 1 205 ? 9.734 -1.471 30.469 1 80.88 205 SER A O 1
ATOM 1607 N N . SER A 1 206 ? 9.398 -2.34 28.453 1 85.75 206 SER A N 1
ATOM 1608 C CA . SER A 1 206 ? 10.711 -1.916 27.984 1 85.75 206 SER A CA 1
ATOM 1609 C C . SER A 1 206 ? 10.711 -0.443 27.594 1 85.75 206 SER A C 1
ATOM 1611 O O . SER A 1 206 ? 9.734 0.048 27.016 1 85.75 206 SER A O 1
ATOM 1613 N N . SER A 1 207 ? 11.781 0.182 27.938 1 87.12 207 SER A N 1
ATOM 1614 C CA . SER A 1 207 ? 11.922 1.567 27.5 1 87.12 207 SER A CA 1
ATOM 1615 C C . SER A 1 207 ? 12.148 1.654 26 1 87.12 207 SER A C 1
ATOM 1617 O O . SER A 1 207 ? 12.734 0.75 25.406 1 87.12 207 SER A O 1
ATOM 1619 N N . PRO A 1 208 ? 11.68 2.719 25.453 1 86.62 208 PRO A N 1
ATOM 1620 C CA . PRO A 1 208 ? 11.914 2.893 24.016 1 86.62 208 PRO A CA 1
ATOM 1621 C C . PRO A 1 208 ? 13.391 2.834 23.641 1 86.62 208 PRO A C 1
ATOM 1623 O O . PRO A 1 208 ? 13.75 2.291 22.594 1 86.62 208 PRO A O 1
ATOM 1626 N N . GLU A 1 209 ? 14.227 3.299 24.469 1 86.12 209 GLU A N 1
ATOM 1627 C CA . GLU A 1 209 ? 15.664 3.344 24.203 1 86.12 209 GLU A CA 1
ATOM 1628 C C . GLU A 1 209 ? 16.266 1.941 24.172 1 86.12 209 GLU A C 1
ATOM 1630 O O . GLU A 1 209 ? 17.25 1.701 23.469 1 86.12 209 GLU A O 1
ATOM 1635 N N . ASP A 1 210 ? 15.641 1.102 24.828 1 89.56 210 ASP A N 1
ATOM 1636 C CA . ASP A 1 210 ? 16.156 -0.258 24.938 1 89.56 210 ASP A CA 1
ATOM 1637 C C . ASP A 1 210 ? 15.414 -1.202 24 1 89.56 210 ASP A C 1
ATOM 1639 O O . ASP A 1 210 ? 15.602 -2.42 24.047 1 89.56 210 ASP A O 1
ATOM 1643 N N . SER A 1 211 ? 14.648 -0.646 23.25 1 91.12 211 SER A N 1
ATOM 1644 C CA . SER A 1 211 ? 13.82 -1.466 22.359 1 91.12 211 SER A CA 1
ATOM 1645 C C . SER A 1 211 ? 14.32 -1.398 20.922 1 91.12 211 SER A C 1
ATOM 1647 O O . SER A 1 211 ? 14.758 -0.342 20.453 1 91.12 211 SER A O 1
ATOM 1649 N N . PRO A 1 212 ? 14.258 -2.594 20.25 1 92.06 212 PRO A N 1
ATOM 1650 C CA . PRO A 1 212 ? 14.531 -2.502 18.812 1 92.06 212 PRO A CA 1
ATOM 1651 C C . PRO A 1 212 ? 13.602 -1.522 18.094 1 92.06 212 PRO A C 1
ATOM 1653 O O . PRO A 1 212 ? 12.391 -1.517 18.344 1 92.06 212 PRO A O 1
ATOM 1656 N N . PRO A 1 213 ? 14.141 -0.696 17.234 1 94.06 213 PRO A N 1
ATOM 1657 C CA . PRO A 1 213 ? 13.32 0.317 16.562 1 94.06 213 PRO A CA 1
ATOM 1658 C C . PRO A 1 213 ? 12.094 -0.275 15.875 1 94.06 213 PRO A C 1
ATOM 1660 O O . PRO A 1 213 ? 11.023 0.341 15.883 1 94.06 213 PRO A O 1
ATOM 1663 N N . GLU A 1 214 ? 12.172 -1.481 15.336 1 93.25 214 GLU A N 1
ATOM 1664 C CA . GLU A 1 214 ? 11.07 -2.08 14.586 1 93.25 214 GLU A CA 1
ATOM 1665 C C . GLU A 1 214 ? 9.93 -2.494 15.508 1 93.25 214 GLU A C 1
ATOM 1667 O O . GLU A 1 214 ? 8.828 -2.791 15.039 1 93.25 214 GLU A O 1
ATOM 1672 N N . ASP A 1 215 ? 10.195 -2.479 16.844 1 91.88 215 ASP A N 1
ATOM 1673 C CA . ASP A 1 215 ? 9.164 -2.891 17.797 1 91.88 215 ASP A CA 1
ATOM 1674 C C . ASP A 1 215 ? 8.484 -1.677 18.422 1 91.88 215 ASP A C 1
ATOM 1676 O O . ASP A 1 215 ? 7.523 -1.822 19.188 1 91.88 215 ASP A O 1
ATOM 1680 N N . LEU A 1 216 ? 8.969 -0.532 18.109 1 93.31 216 LEU A N 1
ATOM 1681 C CA . LEU A 1 216 ? 8.438 0.678 18.719 1 93.31 216 LEU A CA 1
ATOM 1682 C C . LEU A 1 216 ? 7.191 1.156 17.984 1 93.31 216 LEU A C 1
ATOM 1684 O O . LEU A 1 216 ? 7.105 1.048 16.766 1 93.31 216 LEU A O 1
ATOM 1688 N N . VAL A 1 217 ? 6.211 1.649 18.75 1 92.62 217 VAL A N 1
ATOM 1689 C CA . VAL A 1 217 ? 4.973 2.234 18.25 1 92.62 217 VAL A CA 1
ATOM 1690 C C . VAL A 1 217 ? 4.863 3.688 18.703 1 92.62 217 VAL A C 1
ATOM 1692 O O . VAL A 1 217 ? 4.867 3.969 19.906 1 92.62 217 VAL A O 1
ATOM 1695 N N . HIS A 1 218 ? 4.828 4.531 17.719 1 91.06 218 HIS A N 1
ATOM 1696 C CA . HIS A 1 218 ? 4.594 5.941 17.984 1 91.06 218 HIS A CA 1
ATOM 1697 C C . HIS A 1 218 ? 3.109 6.281 17.891 1 91.06 218 HIS A C 1
ATOM 1699 O O . HIS A 1 218 ? 2.492 6.117 16.844 1 91.06 218 HIS A O 1
ATOM 1705 N N . THR A 1 219 ? 2.545 6.77 18.984 1 88.56 219 THR A N 1
ATOM 1706 C CA . THR A 1 219 ? 1.116 7.062 19 1 88.56 219 THR A CA 1
ATOM 1707 C C . THR A 1 219 ? 0.873 8.57 19.031 1 88.56 219 THR A C 1
ATOM 1709 O O . THR A 1 219 ? 1.606 9.305 19.703 1 88.56 219 THR A O 1
ATOM 1712 N N . PHE A 1 220 ? -0.176 8.992 18.297 1 86.38 220 PHE A N 1
ATOM 1713 C CA . PHE A 1 220 ? -0.619 10.383 18.297 1 86.38 220 PHE A CA 1
ATOM 1714 C C . PHE A 1 220 ? -2.141 10.461 18.25 1 86.38 220 PHE A C 1
ATOM 1716 O O . PHE A 1 220 ? -2.809 9.484 17.922 1 86.38 220 PHE A O 1
ATOM 17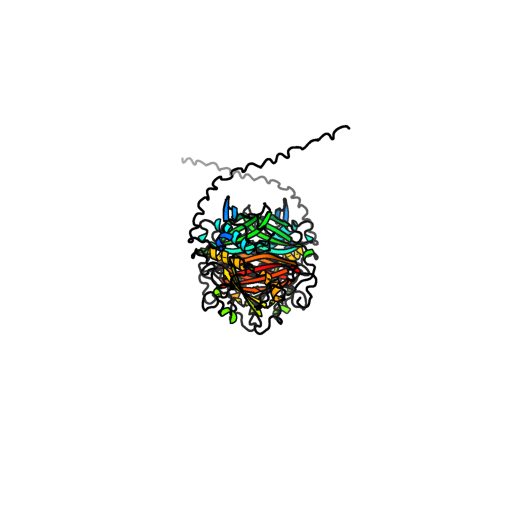23 N N . ALA A 1 221 ? -2.586 11.555 18.672 1 86.69 221 ALA A N 1
ATOM 1724 C CA . ALA A 1 221 ? -3.992 11.914 18.516 1 86.69 221 ALA A CA 1
ATOM 1725 C C . ALA A 1 221 ? -4.156 13.094 17.562 1 86.69 221 ALA A C 1
ATOM 1727 O O . ALA A 1 221 ? -3.299 13.984 17.516 1 86.69 221 ALA A O 1
ATOM 1728 N N . GLY A 1 222 ? -5.207 13.016 16.797 1 86.88 222 GLY A N 1
ATOM 1729 C CA . GLY A 1 222 ? -5.441 14.117 15.883 1 86.88 222 GLY A CA 1
ATOM 1730 C C . GLY A 1 222 ? -6.895 14.25 15.469 1 86.88 222 GLY A C 1
ATOM 1731 O O . GLY A 1 222 ? -7.699 13.352 15.703 1 86.88 222 GLY A O 1
ATOM 1732 N N . THR A 1 223 ? -7.207 15.43 14.922 1 88.88 223 THR A N 1
ATOM 1733 C CA . THR A 1 223 ? -8.539 15.711 14.391 1 88.88 223 THR A CA 1
ATOM 1734 C C . THR A 1 223 ? -8.469 16.797 13.312 1 88.88 223 THR A C 1
ATOM 1736 O O . THR A 1 223 ? -7.578 17.641 13.328 1 88.88 223 THR A O 1
ATOM 1739 N N . VAL A 1 224 ? -9.398 16.656 12.414 1 87.5 224 VAL A N 1
ATOM 1740 C CA . VAL A 1 224 ? -9.648 17.781 11.523 1 87.5 224 VAL A CA 1
ATOM 1741 C C . VAL A 1 224 ? -10.305 18.922 12.297 1 87.5 224 VAL A C 1
ATOM 1743 O O . VAL A 1 224 ? -11.164 18.688 13.148 1 87.5 224 VAL A O 1
ATOM 1746 N N . PHE A 1 225 ? -9.875 20.141 11.992 1 83.69 225 PHE A N 1
ATOM 1747 C CA . PHE A 1 225 ? -10.375 21.344 12.664 1 83.69 225 PHE A CA 1
ATOM 1748 C C . PHE A 1 225 ? -10.539 22.484 11.68 1 83.69 225 PHE A C 1
ATOM 1750 O O . PHE A 1 225 ? -9.758 22.609 10.727 1 83.69 225 PHE A O 1
ATOM 1757 N N . PRO A 1 226 ? -11.477 23.469 11.789 1 80.5 226 PRO A N 1
ATOM 1758 C CA . PRO A 1 226 ? -12.594 23.406 12.727 1 80.5 226 PRO A CA 1
ATOM 1759 C C . PRO A 1 226 ? -13.625 22.344 12.344 1 80.5 226 PRO A C 1
ATOM 1761 O O . PRO A 1 226 ? -13.453 21.641 11.359 1 80.5 226 PRO A O 1
ATOM 1764 N N . SER A 1 227 ? -14.672 22.297 13.055 1 80.19 227 SER A N 1
ATOM 1765 C CA . SER A 1 227 ? -15.703 21.281 12.859 1 80.19 227 SER A CA 1
ATOM 1766 C C . SER A 1 227 ? -16.25 21.312 11.438 1 80.19 227 SER A C 1
ATOM 1768 O O . SER A 1 227 ? -16.406 22.391 10.852 1 80.19 227 SER A O 1
ATOM 1770 N N . ILE A 1 228 ? -16.406 20.094 10.922 1 81.12 228 ILE A N 1
ATOM 1771 C CA . ILE A 1 228 ? -17.016 19.938 9.602 1 81.12 228 ILE A CA 1
ATOM 1772 C C . ILE A 1 228 ? -18.531 20.031 9.719 1 81.12 228 ILE A C 1
ATOM 1774 O O . ILE A 1 228 ? -19.156 19.203 10.391 1 81.12 228 ILE A O 1
ATOM 1778 N N . GLN A 1 229 ? -19.172 21.125 9.305 1 70.88 229 GLN A N 1
ATOM 1779 C CA . GLN A 1 229 ? -20.594 21.422 9.492 1 70.88 229 GLN A CA 1
ATOM 1780 C C . GLN A 1 229 ? -21.469 20.453 8.695 1 70.88 229 GLN A C 1
ATOM 1782 O O . GLN A 1 229 ? -22.594 20.141 9.094 1 70.88 229 GLN A O 1
ATOM 1787 N N . THR A 1 230 ? -21.047 20.125 7.492 1 62.25 230 THR A N 1
ATOM 1788 C CA . THR A 1 230 ? -21.953 19.25 6.738 1 62.25 230 THR A CA 1
ATOM 1789 C C . THR A 1 230 ? -21.922 17.828 7.281 1 62.25 230 THR A C 1
ATOM 1791 O O . THR A 1 230 ? -20.859 17.188 7.277 1 62.25 230 THR A O 1
ATOM 1794 N N . SER A 1 231 ? -22.719 17.547 8.391 1 53.75 231 SER A N 1
ATOM 1795 C CA . SER A 1 231 ? -22.812 16.375 9.258 1 53.75 231 SER A CA 1
ATOM 1796 C C . SER A 1 231 ? -22.75 15.078 8.445 1 53.75 231 SER A C 1
ATOM 1798 O O . SER A 1 231 ? -22.141 14.102 8.883 1 53.75 231 SER A O 1
ATOM 1800 N N . SER A 1 232 ? -23.562 14.93 7.387 1 54 232 SER A N 1
ATOM 1801 C CA . SER A 1 232 ? -23.969 13.586 6.988 1 54 232 SER A CA 1
ATOM 1802 C C . SER A 1 232 ? -23.047 13.016 5.914 1 54 232 SER A C 1
ATOM 1804 O O . SER A 1 232 ? -23.188 11.859 5.523 1 54 232 SER A O 1
ATOM 1806 N N . SER A 1 233 ? -21.953 13.805 5.484 1 68.31 233 SER A N 1
ATOM 1807 C CA . SER A 1 233 ? -21.375 13.203 4.285 1 68.31 233 SER A CA 1
ATOM 1808 C C . SER A 1 233 ? -20.141 12.367 4.625 1 68.31 233 SER A C 1
ATOM 1810 O O . SER A 1 233 ? -19.172 12.875 5.207 1 68.31 233 SER A O 1
ATOM 1812 N N . THR A 1 234 ? -20.344 11.023 4.527 1 82.81 234 THR A N 1
ATOM 1813 C CA . THR A 1 234 ? -19.266 10.039 4.637 1 82.81 234 THR A CA 1
ATOM 1814 C C . THR A 1 234 ? -18.078 10.453 3.779 1 82.81 234 THR A C 1
ATOM 1816 O O . THR A 1 234 ? -16.922 10.25 4.172 1 82.81 234 THR A O 1
ATOM 1819 N N . ARG A 1 235 ? -18.344 11.266 2.865 1 91 235 ARG A N 1
ATOM 1820 C CA . ARG A 1 235 ? -17.297 11.641 1.911 1 91 235 ARG A CA 1
ATOM 1821 C C . ARG A 1 235 ? -16.312 12.633 2.531 1 91 235 ARG A C 1
ATOM 1823 O O . ARG A 1 235 ? -15.109 12.406 2.518 1 91 235 ARG A O 1
ATOM 1830 N N . VAL A 1 236 ? -16.859 13.711 3.115 1 91.38 236 VAL A N 1
ATOM 1831 C CA . VAL A 1 236 ? -16 14.766 3.646 1 91.38 236 VAL A CA 1
ATOM 1832 C C . VAL A 1 236 ? -15.164 14.211 4.797 1 91.38 236 VAL A C 1
ATOM 1834 O O . VAL A 1 236 ? -14 14.586 4.961 1 91.38 236 VAL A O 1
ATOM 1837 N N . HIS A 1 237 ? -15.703 13.352 5.562 1 93.38 237 HIS A N 1
ATOM 1838 C CA . HIS A 1 237 ? -14.969 12.758 6.68 1 93.38 237 HIS A CA 1
ATOM 1839 C C . HIS A 1 237 ? -13.898 11.789 6.184 1 93.38 237 HIS A C 1
ATOM 1841 O O . HIS A 1 237 ? -12.812 11.719 6.754 1 93.38 237 HIS A O 1
ATOM 1847 N N . ALA A 1 238 ? -14.266 11.055 5.137 1 95.75 238 ALA A N 1
ATOM 1848 C CA . ALA A 1 238 ? -13.25 10.211 4.527 1 95.75 238 ALA A CA 1
ATOM 1849 C C . ALA A 1 238 ? -12.086 11.047 4.004 1 95.75 238 ALA A C 1
ATOM 1851 O O . ALA A 1 238 ? -10.914 10.68 4.184 1 95.75 238 ALA A O 1
ATOM 1852 N N . LEU A 1 239 ? -12.391 12.211 3.416 1 95.31 239 LEU A N 1
ATOM 1853 C CA . LEU A 1 239 ? -11.359 13.117 2.939 1 95.31 239 LEU A CA 1
ATOM 1854 C C . LEU A 1 239 ? -10.523 13.656 4.102 1 95.31 239 LEU A C 1
ATOM 1856 O O . LEU A 1 239 ? -9.312 13.82 3.977 1 95.31 239 LEU A O 1
ATOM 1860 N N . GLY A 1 240 ? -11.219 13.898 5.188 1 94.25 240 GLY A N 1
ATOM 1861 C CA . GLY A 1 240 ? -10.516 14.312 6.391 1 94.25 240 GLY A CA 1
ATOM 1862 C C . GLY A 1 240 ? -9.539 13.266 6.902 1 94.25 240 GLY A C 1
ATOM 1863 O O . GLY A 1 240 ? -8.422 13.594 7.293 1 94.25 240 GLY A O 1
ATOM 1864 N N . ILE A 1 241 ? -9.938 12.016 6.879 1 96.06 241 ILE A N 1
ATOM 1865 C CA . ILE A 1 241 ? -9.078 10.914 7.312 1 96.06 241 ILE A CA 1
ATOM 1866 C C . ILE A 1 241 ? -7.867 10.805 6.383 1 96.06 241 ILE A C 1
ATOM 1868 O O . ILE A 1 241 ? -6.742 10.578 6.84 1 96.06 241 ILE A O 1
ATOM 1872 N N . ILE A 1 242 ? -8.102 10.977 5.102 1 97 242 ILE A N 1
ATOM 1873 C CA . ILE A 1 242 ? -7.02 10.938 4.129 1 97 242 ILE A CA 1
ATOM 1874 C C . ILE A 1 242 ? -6.004 12.031 4.441 1 97 242 ILE A C 1
ATOM 1876 O O . ILE A 1 242 ? -4.797 11.781 4.488 1 97 242 ILE A O 1
ATOM 1880 N N . ALA A 1 243 ? -6.473 13.195 4.703 1 93.44 243 ALA A N 1
ATOM 1881 C CA . ALA A 1 243 ? -5.582 14.312 5.023 1 93.44 243 ALA A CA 1
ATOM 1882 C C . ALA A 1 243 ? -4.816 14.047 6.316 1 93.44 243 ALA A C 1
ATOM 1884 O O . ALA A 1 243 ? -3.613 14.297 6.395 1 93.44 243 ALA A O 1
ATOM 1885 N N . LEU A 1 244 ? -5.48 13.539 7.281 1 92.31 244 LEU A N 1
ATOM 1886 C CA . LEU A 1 244 ? -4.906 13.258 8.586 1 92.31 244 LEU A CA 1
ATOM 1887 C C . LEU A 1 244 ? -3.879 12.133 8.5 1 92.31 244 LEU A C 1
ATOM 1889 O O . LEU A 1 244 ? -2.875 12.141 9.219 1 92.31 244 LEU A O 1
ATOM 1893 N N . SER A 1 245 ? -4.086 11.188 7.633 1 95.81 245 SER A N 1
ATOM 1894 C CA . SER A 1 245 ? -3.295 9.961 7.551 1 95.81 245 SER A CA 1
ATOM 1895 C C . SER A 1 245 ? -1.848 10.258 7.176 1 95.81 245 SER A C 1
ATOM 1897 O O . SER A 1 245 ? -0.949 9.469 7.461 1 95.81 245 SER A O 1
ATOM 1899 N N . ASP A 1 246 ? -1.641 11.344 6.52 1 91.38 246 ASP A N 1
ATOM 1900 C CA . ASP A 1 246 ? -0.309 11.688 6.031 1 91.38 246 ASP A CA 1
ATOM 1901 C C . ASP A 1 246 ? 0.367 12.703 6.945 1 91.38 246 ASP A C 1
ATOM 1903 O O . ASP A 1 246 ? 1.493 13.133 6.684 1 91.38 246 ASP A O 1
ATOM 1907 N N . PHE A 1 247 ? -0.267 13.016 7.965 1 80.62 247 PHE A N 1
ATOM 1908 C CA . PHE A 1 247 ? 0.29 14.086 8.789 1 80.62 247 PHE A CA 1
ATOM 1909 C C . PHE A 1 247 ? 1.265 13.516 9.82 1 80.62 247 PHE A C 1
ATOM 1911 O O . PHE A 1 247 ? 0.867 12.766 10.711 1 80.62 247 PHE A O 1
ATOM 1918 N N . HIS A 1 248 ? 2.537 13.766 9.672 1 76 248 HIS A N 1
ATOM 1919 C CA . HIS A 1 248 ? 3.668 13.562 10.57 1 76 248 HIS A CA 1
ATOM 1920 C C . HIS A 1 248 ? 4.031 12.078 10.664 1 76 248 HIS A C 1
ATOM 1922 O O . HIS A 1 248 ? 4.875 11.695 11.469 1 76 248 HIS A O 1
ATOM 1928 N N . VAL A 1 249 ? 3.41 11.25 9.852 1 85.94 249 VAL A N 1
ATOM 1929 C CA . VAL A 1 249 ? 3.717 9.82 9.961 1 85.94 249 VAL A CA 1
ATOM 1930 C C . VAL A 1 249 ? 5.086 9.539 9.352 1 85.94 249 VAL A C 1
ATOM 1932 O O . VAL A 1 249 ? 5.777 8.609 9.758 1 85.94 249 VAL A O 1
ATOM 1935 N N . LEU A 1 250 ? 5.488 10.414 8.445 1 88.94 250 LEU A N 1
ATOM 1936 C CA . LEU A 1 250 ? 6.781 10.234 7.793 1 88.94 250 LEU A CA 1
ATOM 1937 C C . LEU A 1 250 ? 7.918 10.344 8.805 1 88.94 250 LEU A C 1
ATOM 1939 O O . LEU A 1 250 ? 9.039 9.898 8.539 1 88.94 250 LEU A O 1
ATOM 1943 N N . ASN A 1 251 ? 7.664 10.875 9.953 1 90.25 251 ASN A N 1
ATOM 1944 C CA . ASN A 1 251 ? 8.703 11.094 10.961 1 90.25 251 ASN A CA 1
ATOM 1945 C C . ASN A 1 251 ? 9.039 9.812 11.711 1 90.25 251 ASN A C 1
ATOM 1947 O O . ASN A 1 251 ? 10.055 9.742 12.406 1 90.25 251 ASN A O 1
ATOM 1951 N N . CYS A 1 252 ? 8.25 8.875 11.555 1 93.44 252 CYS A N 1
ATOM 1952 C CA . CYS A 1 252 ? 8.32 7.699 12.422 1 93.44 252 CYS A CA 1
ATOM 1953 C C . CYS A 1 252 ? 9.688 7.027 12.32 1 93.44 252 CYS A C 1
ATOM 1955 O O . CYS A 1 252 ? 10.297 6.699 13.336 1 93.44 252 CYS A O 1
ATOM 1957 N N . PRO A 1 253 ? 10.258 6.832 11.125 1 94.75 253 PRO A N 1
ATOM 1958 C CA . PRO A 1 253 ? 11.578 6.211 11.062 1 94.75 253 PRO A CA 1
ATOM 1959 C C . PRO A 1 253 ? 12.641 7.008 11.812 1 94.75 253 PRO A C 1
ATOM 1961 O O . PRO A 1 253 ? 13.547 6.426 12.422 1 94.75 253 PRO A O 1
ATOM 1964 N N . ALA A 1 254 ? 12.555 8.297 11.773 1 92.75 254 ALA A N 1
ATOM 1965 C CA . ALA A 1 254 ? 13.492 9.141 12.5 1 92.75 254 ALA A CA 1
ATOM 1966 C C . ALA A 1 254 ? 13.258 9.047 14.008 1 92.75 254 ALA A C 1
ATOM 1968 O O . ALA A 1 254 ? 14.211 8.898 14.781 1 92.75 254 ALA A O 1
ATOM 1969 N N . ILE A 1 255 ? 12.023 9.055 14.398 1 90.69 255 ILE A N 1
ATOM 1970 C CA . ILE A 1 255 ? 11.641 9.086 15.805 1 90.69 255 ILE A CA 1
ATOM 1971 C C . ILE A 1 255 ? 12.102 7.812 16.5 1 90.69 255 ILE A C 1
ATOM 1973 O O . ILE A 1 255 ? 12.633 7.863 17.609 1 90.69 255 ILE A O 1
ATOM 1977 N N . VAL A 1 256 ? 11.984 6.715 15.852 1 93 256 VAL A N 1
ATOM 1978 C CA . VAL A 1 256 ? 12.281 5.449 16.516 1 93 256 VAL A CA 1
ATOM 1979 C C . VAL A 1 256 ? 13.797 5.289 16.656 1 93 256 VAL A C 1
ATOM 1981 O O . VAL A 1 256 ? 14.266 4.422 17.391 1 93 256 VAL A O 1
ATOM 1984 N N . HIS A 1 257 ? 14.523 6.105 15.945 1 92.25 257 HIS A N 1
ATOM 1985 C CA . HIS A 1 257 ? 15.969 6.113 16.094 1 92.25 257 HIS A CA 1
ATOM 1986 C C . HIS A 1 257 ? 16.438 7.297 16.938 1 92.25 257 HIS A C 1
ATOM 1988 O O . HIS A 1 257 ? 17.641 7.547 17.062 1 92.25 257 HIS A O 1
ATOM 1994 N N . GLY A 1 258 ? 15.477 8.062 17.438 1 87.94 258 GLY A N 1
ATOM 1995 C CA . GLY A 1 258 ? 15.805 9.188 18.297 1 87.94 258 GLY A CA 1
ATOM 1996 C C . GLY A 1 258 ? 16.375 10.375 17.547 1 87.94 258 GLY A C 1
ATOM 1997 O O . GLY A 1 258 ? 17.094 11.188 18.125 1 87.94 258 GLY A O 1
ATOM 1998 N N . LEU A 1 259 ? 16.109 10.445 16.312 1 89.25 259 LEU A N 1
ATOM 1999 C CA . LEU A 1 259 ? 16.578 11.555 15.484 1 89.25 259 LEU A CA 1
ATOM 2000 C C . LEU A 1 259 ? 15.531 12.664 15.414 1 89.25 259 LEU A C 1
ATOM 2002 O O . LEU A 1 259 ? 14.336 12.398 15.562 1 89.25 259 LEU A O 1
ATOM 2006 N N . SER A 1 260 ? 16.031 13.82 15.18 1 84.94 260 SER A N 1
ATOM 2007 C CA . SER A 1 260 ? 15.148 14.984 15.164 1 84.94 260 SER A CA 1
ATOM 2008 C C . SER A 1 260 ? 14.875 15.453 13.734 1 84.94 260 SER A C 1
ATOM 2010 O O . SER A 1 260 ? 15.781 15.477 12.898 1 84.94 260 SER A O 1
ATOM 2012 N N . LEU A 1 261 ? 13.609 15.82 13.5 1 81.94 261 LEU A N 1
ATOM 2013 C CA . LEU A 1 261 ? 13.25 16.469 12.242 1 81.94 261 LEU A CA 1
ATOM 2014 C C . LEU A 1 261 ? 12.977 17.953 12.461 1 81.94 261 LEU A C 1
ATOM 2016 O O . LEU A 1 261 ? 12.281 18.578 11.656 1 81.94 261 LEU A O 1
ATOM 2020 N N . GLY A 1 262 ? 13.492 18.406 13.508 1 75.81 262 GLY A N 1
ATOM 2021 C CA . GLY A 1 262 ? 13.32 19.812 13.805 1 75.81 262 GLY A CA 1
ATOM 2022 C C . GLY A 1 262 ? 12.172 20.094 14.758 1 75.81 262 GLY A C 1
ATOM 2023 O O . GLY A 1 262 ? 11.922 21.25 15.125 1 75.81 262 GLY A O 1
ATOM 2024 N N . GLN A 1 263 ? 11.445 19.094 15.039 1 67.62 263 GLN A N 1
ATOM 2025 C CA . GLN A 1 263 ? 10.328 19.234 15.969 1 67.62 263 GLN A CA 1
ATOM 2026 C C . GLN A 1 263 ? 10.805 19.141 17.422 1 67.62 263 GLN A C 1
ATOM 2028 O O . GLN A 1 263 ? 11.875 18.594 17.688 1 67.62 263 GLN A O 1
ATOM 2033 N N . PRO A 1 264 ? 9.984 19.781 18.297 1 65.25 264 PRO A N 1
ATOM 2034 C CA . PRO A 1 264 ? 10.328 19.594 19.703 1 65.25 264 PRO A CA 1
ATOM 2035 C C . PRO A 1 264 ? 10.281 18.141 20.141 1 65.25 264 PRO A C 1
ATOM 2037 O O . PRO A 1 264 ? 9.562 17.328 19.547 1 65.25 264 PRO A O 1
ATOM 2040 N N . ALA A 1 265 ? 11.086 17.812 21.141 1 63.03 265 ALA A N 1
ATOM 2041 C CA . ALA A 1 265 ? 11.109 16.453 21.656 1 63.03 265 ALA A CA 1
ATOM 2042 C C . ALA A 1 265 ? 9.789 16.109 22.359 1 63.03 265 ALA A C 1
ATOM 2044 O O . ALA A 1 265 ? 9.094 17 22.844 1 63.03 265 ALA A O 1
ATOM 2045 N N . LEU A 1 266 ? 9.453 14.844 22.281 1 63.19 266 LEU A N 1
ATOM 2046 C CA . LEU A 1 266 ? 8.273 14.383 23.016 1 63.19 266 LEU A CA 1
ATOM 2047 C C . LEU A 1 266 ? 8.383 14.742 24.5 1 63.19 266 LEU A C 1
ATOM 2049 O O . LEU A 1 266 ? 9.414 14.484 25.125 1 63.19 266 LEU A O 1
ATOM 2053 N N . GLY A 1 267 ? 7.387 15.344 25.016 1 61.56 267 GLY A N 1
ATOM 2054 C CA . GLY A 1 267 ? 7.359 15.68 26.438 1 61.56 267 GLY A CA 1
ATOM 2055 C C . GLY A 1 267 ? 8.086 16.969 26.766 1 61.56 267 GLY A C 1
ATOM 2056 O O . GLY A 1 267 ? 8.125 17.391 27.922 1 61.56 267 GLY A O 1
ATOM 2057 N N . ASP A 1 268 ? 8.742 17.5 25.688 1 64.88 268 ASP A N 1
ATOM 2058 C CA . ASP A 1 268 ? 9.438 18.75 25.938 1 64.88 268 ASP A CA 1
ATOM 2059 C C . ASP A 1 268 ? 8.445 19.906 26.078 1 64.88 268 ASP A C 1
ATOM 2061 O O . ASP A 1 268 ? 7.922 20.422 25.094 1 64.88 268 ASP A O 1
ATOM 2065 N N . GLU A 1 269 ? 8.25 20.328 27.281 1 64.81 269 GLU A N 1
ATOM 2066 C CA . GLU A 1 269 ? 7.277 21.375 27.609 1 64.81 269 GLU A CA 1
ATOM 2067 C C . GLU A 1 269 ? 7.711 22.719 27.047 1 64.81 269 GLU A C 1
ATOM 2069 O O . GLU A 1 269 ? 6.875 23.578 26.766 1 64.81 269 GLU A O 1
ATOM 2074 N N . SER A 1 270 ? 9.047 22.859 26.859 1 65.5 270 SER A N 1
ATOM 2075 C CA . SER A 1 270 ? 9.555 24.141 26.359 1 65.5 270 SER A CA 1
ATOM 2076 C C . SER A 1 270 ? 9.219 24.312 24.875 1 65.5 270 SER A C 1
ATOM 2078 O O . SER A 1 270 ? 9.258 25.438 24.359 1 65.5 270 SER A O 1
ATOM 2080 N N . ARG A 1 271 ? 8.984 23.219 24.25 1 68.25 271 ARG A N 1
ATOM 2081 C CA . ARG A 1 271 ? 8.625 23.141 22.844 1 68.25 271 ARG A CA 1
ATOM 2082 C C . ARG A 1 271 ? 9.641 23.891 21.984 1 68.25 271 ARG A C 1
ATOM 2084 O O . ARG A 1 271 ? 9.273 24.516 20.984 1 68.25 271 ARG A O 1
ATOM 2091 N N . THR A 1 272 ? 10.891 24.062 22.391 1 69.06 272 THR A N 1
ATOM 2092 C CA . THR A 1 272 ? 11.961 24.672 21.609 1 69.06 272 THR A CA 1
ATOM 2093 C C . THR A 1 272 ? 12.352 23.766 20.438 1 69.06 272 THR A C 1
ATOM 2095 O O . THR A 1 272 ? 12.648 22.578 20.641 1 69.06 272 THR A O 1
ATOM 2098 N N . PRO A 1 273 ? 12.109 24.391 19.234 1 71.5 273 PRO A N 1
ATOM 2099 C CA . PRO A 1 273 ? 12.5 23.562 18.094 1 71.5 273 PRO A CA 1
ATOM 2100 C C . PRO A 1 273 ? 13.961 23.125 18.141 1 71.5 273 PRO A C 1
ATOM 2102 O O . PRO A 1 273 ? 14.82 23.875 18.609 1 71.5 273 PRO A O 1
ATOM 2105 N N . LYS A 1 274 ? 14.227 21.891 17.797 1 76.31 274 LYS A N 1
ATOM 2106 C CA . LYS A 1 274 ? 15.578 21.359 17.656 1 76.31 274 LYS A CA 1
ATOM 2107 C C . LYS A 1 274 ? 16.062 21.438 16.219 1 76.31 274 LYS A C 1
ATOM 2109 O O . LYS A 1 274 ? 15.25 21.578 15.297 1 76.31 274 LYS A O 1
ATOM 2114 N N . GLU A 1 275 ? 17.312 21.406 16.109 1 83.19 275 GLU A N 1
ATOM 2115 C CA . GLU A 1 275 ? 17.859 21.328 14.758 1 83.19 275 GLU A CA 1
ATOM 2116 C C . GLU A 1 275 ? 17.578 19.953 14.133 1 83.19 275 GLU A C 1
ATOM 2118 O O . GLU A 1 275 ? 17.672 18.922 14.805 1 83.19 275 GLU A O 1
ATOM 2123 N N . THR A 1 276 ? 17.234 20.016 12.883 1 88.19 276 THR A N 1
ATOM 2124 C CA . THR A 1 276 ? 16.984 18.766 12.18 1 88.19 276 THR A CA 1
ATOM 2125 C C . THR A 1 276 ? 18.281 18.016 11.906 1 88.19 276 THR A C 1
ATOM 2127 O O . THR A 1 276 ? 19.312 18.641 11.633 1 88.19 276 THR A O 1
ATOM 2130 N N . ASP A 1 277 ? 18.234 16.703 11.961 1 91.88 277 ASP A N 1
ATOM 2131 C CA . ASP A 1 277 ? 19.375 15.828 11.641 1 91.88 277 ASP A CA 1
ATOM 2132 C C . ASP A 1 277 ? 19.422 15.531 10.148 1 91.88 277 ASP A C 1
ATOM 2134 O O . ASP A 1 277 ? 20.344 14.844 9.68 1 91.88 277 ASP A O 1
ATOM 2138 N N . PHE A 1 278 ? 18.547 16.125 9.352 1 92.69 278 PHE A N 1
ATOM 2139 C CA . PHE A 1 278 ? 18.391 15.711 7.965 1 92.69 278 PHE A CA 1
ATOM 2140 C C . PHE A 1 278 ? 18.578 16.891 7.02 1 92.69 278 PHE A C 1
ATOM 2142 O O . PHE A 1 278 ? 18.141 18 7.316 1 92.69 278 PHE A O 1
ATOM 2149 N N . GLU A 1 279 ? 19.25 16.609 5.91 1 92.25 279 GLU A N 1
ATOM 2150 C CA . GLU A 1 279 ? 19.328 17.547 4.809 1 92.25 279 GLU A CA 1
ATOM 2151 C C . GLU A 1 279 ? 18.062 17.5 3.949 1 92.25 279 GLU A C 1
ATOM 2153 O O . GLU A 1 279 ? 17.609 18.531 3.453 1 92.25 279 GLU A O 1
ATOM 2158 N N . ARG A 1 280 ? 17.578 16.297 3.832 1 91.62 280 ARG A N 1
ATOM 2159 C CA . ARG A 1 280 ? 16.375 16.031 3.049 1 91.62 280 ARG A CA 1
ATOM 2160 C C . ARG A 1 280 ? 15.547 14.922 3.682 1 91.62 280 ARG A C 1
ATOM 2162 O O . ARG A 1 280 ? 16.094 13.938 4.176 1 91.62 280 ARG A O 1
ATOM 2169 N N . TYR A 1 281 ? 14.305 15.156 3.734 1 92.31 281 TYR A N 1
ATOM 2170 C CA . TYR A 1 281 ? 13.352 14.156 4.203 1 92.31 281 TYR A CA 1
ATOM 2171 C C . TYR A 1 281 ? 12.016 14.297 3.488 1 92.31 281 TYR A C 1
ATOM 2173 O O . TYR A 1 281 ? 11.32 15.312 3.648 1 92.31 281 TYR A O 1
ATOM 2181 N N . THR A 1 282 ? 11.656 13.297 2.631 1 92.94 282 THR A N 1
ATOM 2182 C CA . THR A 1 282 ? 10.461 13.43 1.804 1 92.94 282 THR A CA 1
ATOM 2183 C C . THR A 1 282 ? 9.711 12.102 1.73 1 92.94 282 THR A C 1
ATOM 2185 O O . THR A 1 282 ? 10.32 11.031 1.795 1 92.94 282 THR A O 1
ATOM 2188 N N . SER A 1 283 ? 8.406 12.188 1.746 1 95 283 SER A N 1
ATOM 2189 C CA . SER A 1 283 ? 7.594 11.008 1.476 1 95 283 SER A CA 1
ATOM 2190 C C . SER A 1 283 ? 7.562 10.688 -0.015 1 95 283 SER A C 1
ATOM 2192 O O . SER A 1 283 ? 7.512 11.594 -0.849 1 95 283 SER A O 1
ATOM 2194 N N . LEU A 1 284 ? 7.625 9.438 -0.37 1 95.81 284 LEU A N 1
ATOM 2195 C CA . LEU A 1 284 ? 7.648 9 -1.762 1 95.81 284 LEU A CA 1
ATOM 2196 C C . LEU A 1 284 ? 6.258 8.57 -2.219 1 95.81 284 LEU A C 1
ATOM 2198 O O . LEU A 1 284 ? 5.871 8.82 -3.361 1 95.81 284 LEU A O 1
ATOM 2202 N N . ASN A 1 285 ? 5.57 7.934 -1.391 1 97.25 285 ASN A N 1
ATOM 2203 C CA . ASN A 1 285 ? 4.219 7.441 -1.651 1 97.25 285 ASN A CA 1
ATOM 2204 C C . ASN A 1 285 ? 3.424 7.277 -0.359 1 97.25 285 ASN A C 1
ATOM 2206 O O . ASN A 1 285 ? 3.984 7.363 0.735 1 97.25 285 ASN A O 1
ATOM 2210 N N . HIS A 1 286 ? 2.174 7.152 -0.488 1 98.12 286 HIS A N 1
ATOM 2211 C CA . HIS A 1 286 ? 1.262 6.973 0.636 1 98.12 286 HIS A CA 1
ATOM 2212 C C . HIS A 1 286 ? 0.018 6.195 0.22 1 98.12 286 HIS A C 1
ATOM 2214 O O . HIS A 1 286 ? -0.549 6.449 -0.846 1 98.12 286 HIS A O 1
ATOM 2220 N N . THR A 1 287 ? -0.348 5.191 0.98 1 98.38 287 THR A N 1
ATOM 2221 C CA . THR A 1 287 ? -1.526 4.371 0.724 1 98.38 287 THR A CA 1
ATOM 2222 C C . THR A 1 287 ? -2.471 4.391 1.922 1 98.38 287 THR A C 1
ATOM 2224 O O . THR A 1 287 ? -2.031 4.289 3.068 1 98.38 287 THR A O 1
ATOM 2227 N N . VAL A 1 288 ? -3.707 4.578 1.653 1 98.5 288 VAL A N 1
ATOM 2228 C CA . VAL A 1 288 ? -4.754 4.496 2.668 1 98.5 288 VAL A CA 1
ATOM 2229 C C . VAL A 1 288 ? -5.723 3.369 2.32 1 98.5 288 VAL A C 1
ATOM 2231 O O . VAL A 1 288 ? -6.402 3.422 1.292 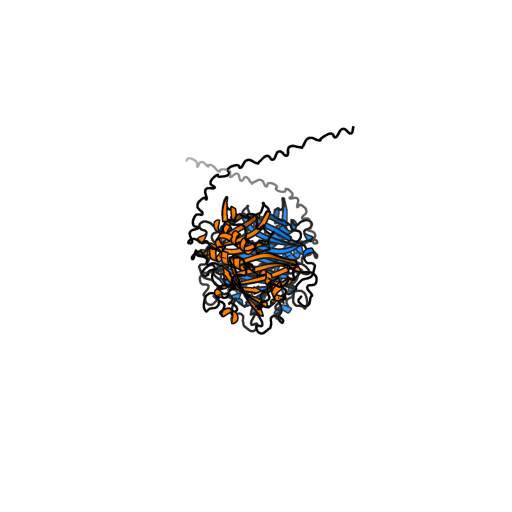1 98.5 288 VAL A O 1
ATOM 2234 N N . ASN A 1 289 ? -5.773 2.363 3.125 1 98.44 289 ASN A N 1
ATOM 2235 C CA . ASN A 1 289 ? -6.793 1.322 3.035 1 98.44 289 ASN A CA 1
ATOM 2236 C C . ASN A 1 289 ? -7.918 1.55 4.043 1 98.44 289 ASN A C 1
ATOM 2238 O O . ASN A 1 289 ? -7.715 1.403 5.246 1 98.44 289 ASN A O 1
ATOM 2242 N N . PHE A 1 290 ? -9.094 1.826 3.541 1 98.06 290 PHE A N 1
ATOM 2243 C CA . PHE A 1 290 ? -10.227 2.061 4.434 1 98.06 290 PHE A CA 1
ATOM 2244 C C . PHE A 1 290 ? -10.875 0.743 4.836 1 98.06 290 PHE A C 1
ATOM 2246 O O . PHE A 1 290 ? -11.164 -0.101 3.982 1 98.06 290 PHE A O 1
ATOM 2253 N N . HIS A 1 291 ? -11.078 0.649 6.117 1 96.88 291 HIS A N 1
ATOM 2254 C CA . HIS A 1 291 ? -11.781 -0.509 6.66 1 96.88 291 HIS A CA 1
ATOM 2255 C C . HIS A 1 291 ? -13.203 -0.147 7.082 1 96.88 291 HIS A C 1
ATOM 2257 O O . HIS A 1 291 ? -14.125 -0.941 6.902 1 96.88 291 HIS A O 1
ATOM 2263 N N . ARG A 1 292 ? -13.312 1.016 7.602 1 93.88 292 ARG A N 1
ATOM 2264 C CA . ARG A 1 292 ? -14.602 1.572 8 1 93.88 292 ARG A CA 1
ATOM 2265 C C . ARG A 1 292 ? -14.984 2.75 7.109 1 93.88 292 ARG A C 1
ATOM 2267 O O . ARG A 1 292 ? -14.148 3.605 6.809 1 93.88 292 ARG A O 1
ATOM 2274 N N . HIS A 1 293 ? -16.344 2.77 6.762 1 92.38 293 HIS A N 1
ATOM 2275 C CA . HIS A 1 293 ? -16.734 3.768 5.773 1 92.38 293 HIS A CA 1
ATOM 2276 C C . HIS A 1 293 ? -17.812 4.688 6.32 1 92.38 293 HIS A C 1
ATOM 2278 O O . HIS A 1 293 ? -18.172 5.68 5.684 1 92.38 293 HIS A O 1
ATOM 2284 N N . GLU A 1 294 ? -18.266 4.309 7.41 1 88.06 294 GLU A N 1
ATOM 2285 C CA . GLU A 1 294 ? -19.297 5.102 8.07 1 88.06 294 GLU A CA 1
ATOM 2286 C C . GLU A 1 294 ? -19.156 5.039 9.586 1 88.06 294 GLU A C 1
ATOM 2288 O O . GLU A 1 294 ? -18.328 4.281 10.109 1 88.06 294 GLU A O 1
ATOM 2293 N N . GLY A 1 295 ? -19.859 5.945 10.203 1 87.44 295 GLY A N 1
ATOM 2294 C CA . GLY A 1 295 ? -19.906 5.887 11.656 1 87.44 295 GLY A CA 1
ATOM 2295 C C . GLY A 1 295 ? -18.766 6.629 12.32 1 87.44 295 GLY A C 1
ATOM 2296 O O . GLY A 1 295 ? -18.422 6.348 13.469 1 87.44 295 GLY A O 1
ATOM 2297 N N . PHE A 1 296 ? -18.078 7.441 11.578 1 90.5 296 PHE A N 1
ATOM 2298 C CA . PHE A 1 296 ? -17.031 8.266 12.164 1 90.5 296 PHE A CA 1
ATOM 2299 C C . PHE A 1 296 ? -17.047 9.672 11.578 1 90.5 296 PHE A C 1
ATOM 2301 O O . PHE A 1 296 ? -17.625 9.898 10.508 1 90.5 296 PHE A O 1
ATOM 2308 N N . ARG A 1 297 ? -16.484 10.523 12.375 1 91.56 297 ARG A N 1
ATOM 2309 C CA . ARG A 1 297 ? -16.266 11.891 11.922 1 91.56 297 ARG A CA 1
ATOM 2310 C C . ARG A 1 297 ? -14.789 12.266 12.016 1 91.56 297 ARG A C 1
ATOM 2312 O O . ARG A 1 297 ? -14.125 11.969 13.016 1 91.56 297 ARG A O 1
ATOM 2319 N N . ALA A 1 298 ? -14.312 12.898 10.969 1 91.81 298 ALA A N 1
ATOM 2320 C CA . ALA A 1 298 ? -12.898 13.266 10.938 1 91.81 298 ALA A CA 1
ATOM 2321 C C . ALA A 1 298 ? -12.602 14.398 11.914 1 91.81 298 ALA A C 1
ATOM 2323 O O . ALA A 1 298 ? -11.453 14.602 12.297 1 91.81 298 ALA A O 1
ATOM 2324 N N . ASP A 1 299 ? -13.617 15.211 12.25 1 88.88 299 ASP A N 1
ATOM 2325 C CA . ASP A 1 299 ? -13.43 16.344 13.156 1 88.88 299 ASP A CA 1
ATOM 2326 C C . ASP A 1 299 ? -13.625 15.914 14.609 1 88.88 299 ASP A C 1
ATOM 2328 O O . ASP A 1 299 ? -13.828 16.766 15.484 1 88.88 299 ASP A O 1
ATOM 2332 N N . GLU A 1 300 ? -13.664 14.641 14.836 1 88.38 300 GLU A N 1
ATOM 2333 C CA . GLU A 1 300 ? -13.602 14.055 16.172 1 88.38 300 GLU A CA 1
ATOM 2334 C C . GLU A 1 300 ? -12.25 13.398 16.422 1 88.38 300 GLU A C 1
ATOM 2336 O O . GLU A 1 300 ? -11.492 13.148 15.484 1 88.38 300 GLU A O 1
ATOM 2341 N N . LEU A 1 301 ? -12.008 13.172 17.641 1 89 301 LEU A N 1
ATOM 2342 C CA . LEU A 1 301 ? -10.703 12.656 18.047 1 89 301 LEU A CA 1
ATOM 2343 C C . LEU A 1 301 ? -10.406 11.336 17.359 1 89 301 LEU A C 1
ATOM 2345 O O . LEU A 1 301 ? -11.258 10.453 17.297 1 89 301 LEU A O 1
ATOM 2349 N N . LYS A 1 302 ? -9.203 11.281 16.75 1 91.38 302 LYS A N 1
ATOM 2350 C CA . LYS A 1 302 ? -8.664 10.055 16.172 1 91.38 302 LYS A CA 1
ATOM 2351 C C . LYS A 1 302 ? -7.344 9.672 16.844 1 91.38 302 LYS A C 1
ATOM 2353 O O . LYS A 1 302 ? -6.555 10.539 17.219 1 91.38 302 LYS A O 1
ATOM 2358 N N . TYR A 1 303 ? -7.145 8.414 16.969 1 90.69 303 TYR A N 1
ATOM 2359 C CA . TYR A 1 303 ? -5.871 7.895 17.453 1 90.69 303 TYR A CA 1
ATOM 2360 C C . TYR A 1 303 ? -5.098 7.215 16.328 1 90.69 303 TYR A C 1
ATOM 2362 O O . TYR A 1 303 ? -5.66 6.414 15.57 1 90.69 303 TYR A O 1
ATOM 2370 N N . VAL A 1 304 ? -3.879 7.582 16.25 1 91.94 304 VAL A N 1
ATOM 2371 C CA . VAL A 1 304 ? -3.025 7.066 15.18 1 91.94 304 VAL A CA 1
ATOM 2372 C C . VAL A 1 304 ? -1.852 6.301 15.781 1 91.94 304 VAL A C 1
ATOM 2374 O O . VAL A 1 304 ? -1.171 6.805 16.688 1 91.94 304 VAL A O 1
ATOM 2377 N N . GLU A 1 305 ? -1.678 5.133 15.344 1 93 305 GLU A N 1
ATOM 2378 C CA . GLU A 1 305 ? -0.514 4.32 15.688 1 93 305 GLU A CA 1
ATOM 2379 C C . GLU A 1 305 ? 0.427 4.176 14.492 1 93 305 GLU A C 1
ATOM 2381 O O . GLU A 1 305 ? 0.047 3.617 13.461 1 93 305 GLU A O 1
ATOM 2386 N N . ALA A 1 306 ? 1.629 4.684 14.664 1 94.88 306 ALA A N 1
ATOM 2387 C CA . ALA A 1 306 ? 2.615 4.594 13.586 1 94.88 306 ALA A CA 1
ATOM 2388 C C . ALA A 1 306 ? 3.777 3.688 13.984 1 94.88 306 ALA A C 1
ATOM 2390 O O . ALA A 1 306 ? 4.27 3.754 15.109 1 94.88 306 ALA A O 1
ATOM 2391 N N . ARG A 1 307 ? 4.164 2.854 13.055 1 95.62 307 ARG A N 1
ATOM 2392 C CA . ARG A 1 307 ? 5.316 1.969 13.195 1 95.62 307 ARG A CA 1
ATOM 2393 C C . ARG A 1 307 ? 6.258 2.104 12 1 95.62 307 ARG A C 1
ATOM 2395 O O . ARG A 1 307 ? 5.828 2.475 10.906 1 95.62 307 ARG A O 1
ATOM 2402 N N . SER A 1 308 ? 7.48 1.85 12.281 1 96.88 308 SER A N 1
ATOM 2403 C CA . SER A 1 308 ? 8.461 1.716 11.211 1 96.88 308 SER A CA 1
ATOM 2404 C C . SER A 1 308 ? 9.148 0.355 11.258 1 96.88 308 SER A C 1
ATOM 2406 O O . SER A 1 308 ? 10.25 0.227 11.797 1 96.88 308 SER A O 1
ATOM 2408 N N . PRO A 1 309 ? 8.625 -0.586 10.547 1 96 309 PRO A N 1
ATOM 2409 C CA . PRO A 1 309 ? 9.195 -1.934 10.609 1 96 309 PRO A CA 1
ATOM 2410 C C . PRO A 1 309 ? 10.555 -2.027 9.922 1 96 309 PRO A C 1
ATOM 2412 O O . PRO A 1 309 ? 11.312 -2.971 10.172 1 96 309 PRO A O 1
ATOM 2415 N N . TRP A 1 310 ? 10.805 -1.059 9.102 1 96.81 310 TRP A N 1
ATOM 2416 C CA . TRP A 1 310 ? 12.047 -1.173 8.344 1 96.81 310 TRP A CA 1
ATOM 2417 C C . TRP A 1 310 ? 12.594 0.205 7.988 1 96.81 310 TRP A C 1
ATOM 2419 O O . TRP A 1 310 ? 11.828 1.126 7.688 1 96.81 310 TRP A O 1
ATOM 2429 N N . SER A 1 311 ? 13.898 0.332 7.973 1 96.62 311 SER A N 1
ATOM 2430 C CA . SER A 1 311 ? 14.641 1.43 7.363 1 96.62 311 SER A CA 1
ATOM 2431 C C . SER A 1 311 ? 16 0.961 6.852 1 96.62 311 SER A C 1
ATOM 2433 O O . SER A 1 311 ? 16.609 0.07 7.441 1 96.62 311 SER A O 1
ATOM 2435 N N . GLY A 1 312 ? 16.391 1.521 5.805 1 95.06 312 GLY A N 1
ATOM 2436 C CA . GLY A 1 312 ? 17.672 1.225 5.207 1 95.06 312 GLY A CA 1
ATOM 2437 C C . GLY A 1 312 ? 17.891 1.902 3.867 1 95.06 312 GLY A C 1
ATOM 2438 O O . GLY A 1 312 ? 16.922 2.297 3.207 1 95.06 312 GLY A O 1
ATOM 2439 N N . LYS A 1 313 ? 19.172 2.033 3.551 1 94.62 313 LYS A N 1
ATOM 2440 C CA . LYS A 1 313 ? 19.531 2.617 2.258 1 94.62 313 LYS A CA 1
ATOM 2441 C C . LYS A 1 313 ? 18.859 3.98 2.076 1 94.62 313 LYS A C 1
ATOM 2443 O O . LYS A 1 313 ? 18.297 4.266 1.021 1 94.62 313 LYS A O 1
ATOM 2448 N N . ARG A 1 314 ? 18.766 4.723 3.107 1 94.88 314 ARG A N 1
ATOM 2449 C CA . ARG A 1 314 ? 18.25 6.086 3.176 1 94.88 314 ARG A CA 1
ATOM 2450 C C . ARG A 1 314 ? 16.75 6.113 2.971 1 94.88 314 ARG A C 1
ATOM 2452 O O . ARG A 1 314 ? 16.188 7.141 2.572 1 94.88 314 ARG A O 1
ATOM 2459 N N . ARG A 1 315 ? 16.156 5 3.148 1 96.62 315 ARG A N 1
ATOM 2460 C CA . ARG A 1 315 ? 14.703 4.902 3.037 1 96.62 315 ARG A CA 1
ATOM 2461 C C . ARG A 1 315 ? 14.086 4.441 4.355 1 96.62 315 ARG A C 1
ATOM 2463 O O . ARG A 1 315 ? 14.773 3.871 5.203 1 96.62 315 ARG A O 1
ATOM 2470 N N . GLY A 1 316 ? 12.906 4.828 4.535 1 97.12 316 GLY A N 1
ATOM 2471 C CA . GLY A 1 316 ? 12.086 4.359 5.641 1 97.12 316 GLY A CA 1
ATOM 2472 C C . GLY A 1 316 ? 10.727 3.854 5.203 1 97.12 316 GLY A C 1
ATOM 2473 O O . GLY A 1 316 ? 10.141 4.371 4.246 1 97.12 316 GLY A O 1
ATOM 2474 N N . TYR A 1 317 ? 10.305 2.811 5.883 1 98.25 317 TYR A N 1
ATOM 2475 C CA . TYR A 1 317 ? 8.969 2.26 5.676 1 98.25 317 TYR A CA 1
ATOM 2476 C C . TYR A 1 317 ? 8.094 2.455 6.91 1 98.25 317 TYR A C 1
ATOM 2478 O O . TYR A 1 317 ? 8.523 2.178 8.031 1 98.25 317 TYR A O 1
ATOM 2486 N N . VAL A 1 318 ? 6.863 2.99 6.695 1 98.06 318 VAL A N 1
ATOM 2487 C CA . VAL A 1 318 ? 5.984 3.314 7.812 1 98.06 318 VAL A CA 1
ATOM 2488 C C . VAL A 1 318 ? 4.641 2.615 7.633 1 98.06 318 VAL A C 1
ATOM 2490 O O . VAL A 1 318 ? 4.09 2.588 6.531 1 98.06 318 VAL A O 1
ATOM 2493 N N . GLU A 1 319 ? 4.125 2.049 8.68 1 97.31 319 GLU A N 1
ATOM 2494 C CA . GLU A 1 319 ? 2.768 1.521 8.781 1 97.31 319 GLU A CA 1
ATOM 2495 C C . GLU A 1 319 ? 1.966 2.266 9.844 1 97.31 319 GLU A C 1
ATOM 2497 O O . GLU A 1 319 ? 2.434 2.445 10.969 1 97.31 319 GLU A O 1
ATOM 2502 N N . THR A 1 320 ? 0.759 2.676 9.438 1 96.88 320 THR A N 1
ATOM 2503 C CA . THR A 1 320 ? -0.058 3.436 10.383 1 96.88 320 THR A CA 1
ATOM 2504 C C . THR A 1 320 ? -1.469 2.859 10.461 1 96.88 320 THR A C 1
ATOM 2506 O O . THR A 1 320 ? -2.02 2.414 9.453 1 96.88 320 THR A O 1
ATOM 2509 N N . ARG A 1 321 ? -1.996 2.92 11.648 1 95.88 321 ARG A N 1
ATOM 2510 C CA . ARG A 1 321 ? -3.402 2.617 11.891 1 95.88 321 ARG A CA 1
ATOM 2511 C C . ARG A 1 321 ? -4.125 3.818 12.492 1 95.88 321 ARG A C 1
ATOM 2513 O O . ARG A 1 321 ? -3.592 4.492 13.383 1 95.88 321 ARG A O 1
ATOM 2520 N N . ILE A 1 322 ? -5.262 4.07 11.969 1 95.5 322 ILE A N 1
ATOM 2521 C CA . ILE A 1 322 ? -6.082 5.168 12.477 1 95.5 322 ILE A CA 1
ATOM 2522 C C . ILE A 1 322 ? -7.336 4.609 13.148 1 95.5 322 ILE A C 1
ATOM 2524 O O . ILE A 1 322 ? -8.133 3.916 12.508 1 95.5 322 ILE A O 1
ATOM 2528 N N . PHE A 1 323 ? -7.496 4.957 14.391 1 94.12 323 PHE A N 1
ATOM 2529 C CA . PHE A 1 323 ? -8.633 4.496 15.18 1 94.12 323 PHE A CA 1
ATOM 2530 C C . PHE A 1 323 ? -9.555 5.652 15.531 1 94.12 323 PHE A C 1
ATOM 2532 O O . PHE A 1 323 ? -9.102 6.781 15.727 1 94.12 323 PHE A O 1
ATOM 2539 N N . ASP A 1 324 ? -10.789 5.285 15.602 1 91.06 324 ASP A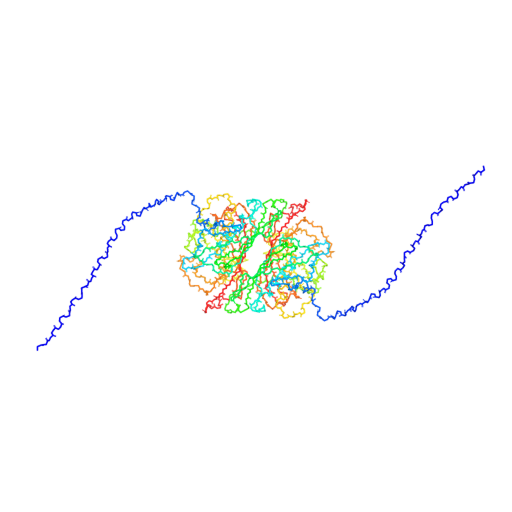 N 1
ATOM 2540 C CA . ASP A 1 324 ? -11.766 6.262 16.078 1 91.06 324 ASP A CA 1
ATOM 2541 C C . ASP A 1 324 ? -11.594 6.52 17.578 1 91.06 324 ASP A C 1
ATOM 2543 O O . ASP A 1 324 ? -11.273 5.602 18.328 1 91.06 324 ASP A O 1
ATOM 2547 N N . GLY A 1 325 ? -11.609 7.828 18.047 1 80.12 325 GLY A N 1
ATOM 2548 C CA . GLY A 1 325 ? -11.391 8.219 19.422 1 80.12 325 GLY A CA 1
ATOM 2549 C C . GLY A 1 325 ? -12.625 8.086 20.281 1 80.12 325 GLY A C 1
ATOM 2550 O O . GLY A 1 325 ? -12.539 8.062 21.516 1 80.12 325 GLY A O 1
ATOM 2551 N N . GLU A 1 326 ? -13.766 8.312 19.672 1 61.78 326 GLU A N 1
ATOM 2552 C CA . GLU A 1 326 ? -14.992 8.461 20.453 1 61.78 326 GLU A CA 1
ATOM 2553 C C . GLU A 1 326 ? -15.469 7.121 21 1 61.78 326 GLU A C 1
ATOM 2555 O O . GLU A 1 326 ? -15.305 6.086 20.359 1 61.78 326 GLU A O 1
ATOM 2560 N N . GLY A 1 327 ? -15.781 7.008 22.391 1 51 327 GLY A N 1
ATOM 2561 C CA . GLY A 1 327 ? -16.562 6.062 23.172 1 51 327 GLY A CA 1
ATOM 2562 C C . GLY A 1 327 ? -15.711 5.246 24.125 1 51 327 GLY A C 1
ATOM 2563 O O . GLY A 1 327 ? -14.484 5.238 24.031 1 51 327 GLY A O 1
ATOM 2564 N N . GLU A 1 328 ? -16.109 5.121 25.266 1 45.88 328 GLU A N 1
ATOM 2565 C CA . GLU A 1 328 ? -15.562 4.391 26.406 1 45.88 328 GLU A CA 1
ATOM 2566 C C . GLU A 1 328 ? -14.828 3.129 25.953 1 45.88 328 GLU A C 1
ATOM 2568 O O . GLU A 1 328 ? -14.055 2.545 26.719 1 45.88 328 GLU A O 1
ATOM 2573 N N . GLY A 1 329 ? -14.992 2.803 24.594 1 50.66 329 GLY A N 1
ATOM 2574 C CA . GLY A 1 329 ? -14.477 1.496 24.219 1 50.66 329 GLY A CA 1
ATOM 2575 C C . GLY A 1 329 ? -13.32 1.567 23.25 1 50.66 329 GLY A C 1
ATOM 2576 O O . GLY A 1 329 ? -12.75 2.641 23.031 1 50.66 329 GLY A O 1
ATOM 2577 N N . GLU A 1 330 ? -12.797 0.374 22.906 1 62.41 330 GLU A N 1
ATOM 2578 C CA . GLU A 1 330 ? -11.711 0.128 21.969 1 62.41 330 GLU A CA 1
ATOM 2579 C C . GLU A 1 330 ? -12.039 0.68 20.578 1 62.41 330 GLU A C 1
ATOM 2581 O O . GLU A 1 330 ? -13.07 0.341 20 1 62.41 330 GLU A O 1
ATOM 2586 N N . GLY A 1 331 ? -11.625 2.027 20.219 1 79.69 331 GLY A N 1
ATOM 2587 C CA . GLY A 1 331 ? -11.875 2.705 18.953 1 79.69 331 GLY A CA 1
ATOM 2588 C C . GLY A 1 331 ? -11.75 1.788 17.75 1 79.69 331 GLY A C 1
ATOM 2589 O O . GLY A 1 331 ? -10.828 0.976 17.672 1 79.69 331 GLY A O 1
ATOM 2590 N N . ALA A 1 332 ? -12.812 1.801 16.906 1 88.81 332 ALA A N 1
ATOM 2591 C CA . ALA A 1 332 ? -12.828 1.005 15.688 1 88.81 332 ALA A CA 1
ATOM 2592 C C . ALA A 1 332 ? -11.695 1.431 14.75 1 88.81 332 ALA A C 1
ATOM 2594 O O . ALA A 1 332 ? -11.406 2.621 14.625 1 88.81 332 ALA A O 1
ATOM 2595 N N . LEU A 1 333 ? -11.094 0.428 14.164 1 95.19 333 LEU A N 1
ATOM 2596 C CA . LEU A 1 333 ? -10.094 0.709 13.141 1 95.19 333 LEU A CA 1
ATOM 2597 C C . LEU A 1 333 ? -10.75 1.308 11.898 1 95.19 333 LEU A C 1
ATOM 2599 O O . LEU A 1 333 ? -11.625 0.687 11.289 1 95.19 333 LEU A O 1
ATOM 2603 N N . ILE A 1 334 ? -10.32 2.492 11.578 1 96.12 334 ILE A N 1
ATOM 2604 C CA . ILE A 1 334 ? -10.891 3.172 10.422 1 96.12 334 ILE A CA 1
ATOM 2605 C C . ILE A 1 334 ? -10.07 2.84 9.172 1 96.12 334 ILE A C 1
ATOM 2607 O O . ILE A 1 334 ? -10.625 2.523 8.117 1 96.12 334 ILE A O 1
ATOM 2611 N N . ALA A 1 335 ? -8.766 2.889 9.281 1 97.75 335 ALA A N 1
ATOM 2612 C CA . ALA A 1 335 ? -7.914 2.711 8.109 1 97.75 335 ALA A CA 1
ATOM 2613 C C . ALA A 1 335 ? -6.527 2.215 8.508 1 97.75 335 ALA A C 1
ATOM 2615 O O . ALA A 1 335 ? -6.086 2.432 9.641 1 97.75 335 ALA A O 1
ATOM 2616 N N . THR A 1 336 ? -5.922 1.519 7.641 1 97.94 336 THR A N 1
ATOM 2617 C CA . THR A 1 336 ? -4.5 1.189 7.672 1 97.94 336 THR A CA 1
ATOM 2618 C C . THR A 1 336 ? -3.76 1.882 6.531 1 97.94 336 THR A C 1
ATOM 2620 O O . THR A 1 336 ? -4.246 1.92 5.398 1 97.94 336 THR A O 1
ATOM 2623 N N . CYS A 1 337 ? -2.592 2.422 6.875 1 98.19 337 CYS A N 1
ATOM 2624 C CA . CYS A 1 337 ? -1.83 3.168 5.879 1 98.19 337 CYS A CA 1
ATOM 2625 C C . CYS A 1 337 ? -0.391 2.67 5.809 1 98.19 337 CYS A C 1
ATOM 2627 O O . CYS A 1 337 ? 0.127 2.117 6.781 1 98.19 337 CYS A O 1
ATOM 2629 N N . THR A 1 338 ? 0.203 2.826 4.641 1 98.06 338 THR A N 1
ATOM 2630 C CA . THR A 1 338 ? 1.631 2.602 4.445 1 98.06 338 THR A CA 1
ATOM 2631 C C . THR A 1 338 ? 2.27 3.783 3.721 1 98.06 338 THR A C 1
ATOM 2633 O O . THR A 1 338 ? 1.605 4.477 2.947 1 98.06 338 THR A O 1
ATOM 2636 N N . GLN A 1 339 ? 3.508 3.98 4.012 1 97.94 339 GLN A N 1
ATOM 2637 C CA . GLN A 1 339 ? 4.25 5.078 3.4 1 97.94 339 GLN A CA 1
ATOM 2638 C C . GLN A 1 339 ? 5.738 4.754 3.314 1 97.94 339 GLN A C 1
ATOM 2640 O O . GLN A 1 339 ? 6.297 4.125 4.215 1 97.94 339 GLN A O 1
ATOM 2645 N N . GLU A 1 340 ? 6.312 5.172 2.24 1 97.38 340 GLU A N 1
ATOM 2646 C CA . GLU A 1 340 ? 7.766 5.121 2.117 1 97.38 340 GLU A CA 1
ATOM 2647 C C . GLU A 1 340 ? 8.367 6.523 2.096 1 97.38 340 GLU A C 1
ATOM 2649 O O . GLU A 1 340 ? 7.793 7.441 1.51 1 97.38 340 GLU A O 1
ATOM 2654 N N . THR A 1 341 ? 9.539 6.633 2.727 1 96.5 341 THR A N 1
ATOM 2655 C CA . THR A 1 341 ? 10.25 7.906 2.787 1 96.5 341 THR A CA 1
ATOM 2656 C C . THR A 1 341 ? 11.68 7.758 2.266 1 96.5 341 THR A C 1
ATOM 2658 O O . THR A 1 341 ? 12.203 6.645 2.195 1 96.5 341 THR A O 1
ATOM 2661 N N . TYR A 1 342 ? 12.227 8.828 1.808 1 96.06 342 TYR A N 1
ATOM 2662 C CA . TYR A 1 342 ? 13.633 8.977 1.461 1 96.06 342 TYR A CA 1
ATOM 2663 C C . TYR A 1 342 ? 14.266 10.117 2.246 1 96.06 342 TYR A C 1
ATOM 2665 O O . TYR A 1 342 ? 13.648 11.164 2.439 1 96.06 342 TYR A O 1
ATOM 2673 N N . TYR A 1 343 ? 15.508 9.875 2.684 1 95.31 343 TYR A N 1
ATOM 2674 C CA . TYR A 1 343 ? 16.141 10.914 3.486 1 95.31 343 TYR A CA 1
ATOM 2675 C C . TYR A 1 343 ? 17.641 11 3.182 1 95.31 343 TYR A C 1
ATOM 2677 O O . TYR A 1 343 ? 18.219 10.062 2.621 1 95.31 343 TYR A O 1
ATOM 2685 N N . VAL A 1 344 ? 18.219 12.125 3.41 1 94.5 344 VAL A N 1
ATOM 2686 C CA . VAL A 1 344 ? 19.656 12.375 3.438 1 94.5 344 VAL A CA 1
ATOM 2687 C C . VAL A 1 344 ? 20.047 12.977 4.785 1 94.5 344 VAL A C 1
ATOM 2689 O O . VAL A 1 344 ? 19.547 14.039 5.168 1 94.5 344 VAL A O 1
ATOM 2692 N N . LEU A 1 345 ? 20.906 12.289 5.438 1 93.75 345 LEU A N 1
ATOM 2693 C CA . LEU A 1 345 ? 21.375 12.766 6.738 1 93.75 345 LEU A CA 1
ATOM 2694 C C . LEU A 1 345 ? 22.406 13.875 6.57 1 93.75 345 LEU A C 1
ATOM 2696 O O . LEU A 1 345 ? 23.188 13.867 5.621 1 93.75 345 LEU A O 1
ATOM 2700 N N . LYS A 1 346 ? 22.297 14.789 7.543 1 91 346 LYS A N 1
ATOM 2701 C CA . LYS A 1 346 ? 23.359 15.781 7.602 1 91 346 LYS A CA 1
ATOM 2702 C C . LYS A 1 346 ? 24.688 15.133 7.949 1 91 346 LYS A C 1
ATOM 2704 O O . LYS A 1 346 ? 24.734 14.078 8.578 1 91 346 LYS A O 1
ATOM 2709 N N . ARG A 1 347 ? 25.734 15.859 7.52 1 82 347 ARG A N 1
ATOM 2710 C CA . ARG A 1 347 ? 27.078 15.383 7.828 1 82 347 ARG A CA 1
ATOM 2711 C C . ARG A 1 347 ? 27.328 15.391 9.336 1 82 347 ARG A C 1
ATOM 2713 O O . ARG A 1 347 ? 26.922 16.328 10.031 1 82 347 ARG A O 1
ATOM 2720 N N . GLY A 1 348 ? 27.875 14.398 9.898 1 76.5 348 GLY A N 1
ATOM 2721 C CA . GLY A 1 348 ? 28.25 14.352 11.305 1 76.5 348 GLY A CA 1
ATOM 2722 C C . GLY A 1 348 ? 27.219 13.672 12.18 1 76.5 348 GLY A C 1
ATOM 2723 O O . GLY A 1 348 ? 27.422 13.516 13.383 1 76.5 348 GLY A O 1
ATOM 2724 N N . VAL A 1 349 ? 26 13.586 11.688 1 69.31 349 VAL A N 1
ATOM 2725 C CA . VAL A 1 349 ? 25.016 12.883 12.5 1 69.31 349 VAL A CA 1
ATOM 2726 C C . VAL A 1 349 ? 25.547 11.5 12.875 1 69.31 349 VAL A C 1
ATOM 2728 O O . VAL A 1 349 ? 25.922 10.719 12 1 69.31 349 VAL A O 1
ATOM 2731 N N . ARG A 1 350 ? 26.406 11.391 14.062 1 54.19 350 ARG A N 1
ATOM 2732 C CA . ARG A 1 350 ? 27.109 10.219 14.57 1 54.19 350 ARG A CA 1
ATOM 2733 C C . ARG A 1 350 ? 26.172 9.023 14.695 1 54.19 350 ARG A C 1
ATOM 2735 O O . ARG A 1 350 ? 24.969 9.203 14.891 1 54.19 350 ARG A O 1
ATOM 2742 N N . ARG A 1 351 ? 26.844 7.785 14.461 1 52.19 351 ARG A N 1
ATOM 2743 C CA . ARG A 1 351 ? 26.484 6.367 14.438 1 52.19 351 ARG A CA 1
ATOM 2744 C C . ARG A 1 351 ? 25.734 5.973 15.703 1 52.19 351 ARG A C 1
ATOM 2746 O O . ARG A 1 351 ? 25.156 4.883 15.773 1 52.19 351 ARG A O 1
ATOM 2753 N N . GLY A 1 352 ? 26.109 6.469 16.828 1 45.66 352 GLY A N 1
ATOM 2754 C CA . GLY A 1 352 ? 25.578 5.863 18.047 1 45.66 352 GLY A CA 1
ATOM 2755 C C . GLY A 1 352 ? 24.078 5.66 18 1 45.66 352 GLY A C 1
ATOM 2756 O O . GLY A 1 352 ? 23.547 4.84 18.734 1 45.66 352 GLY A O 1
ATOM 2757 N N . LYS A 1 353 ? 23.469 6.629 17.5 1 42.06 353 LYS A N 1
ATOM 2758 C CA . LYS A 1 353 ? 22.016 6.531 17.422 1 42.06 353 LYS A CA 1
ATOM 2759 C C . LYS A 1 353 ? 21.594 5.715 16.203 1 42.06 353 LYS A C 1
ATOM 2761 O O . LYS A 1 353 ? 20.391 5.523 15.953 1 42.06 353 LYS A O 1
ATOM 2766 N N . LEU A 1 354 ? 22.609 5.48 15.289 1 41.12 354 LEU A N 1
ATOM 2767 C CA . LEU A 1 354 ? 22.312 4.707 14.086 1 41.12 354 LEU A CA 1
ATOM 2768 C C . LEU A 1 354 ? 22.516 3.217 14.344 1 41.12 354 LEU A C 1
ATOM 2770 O O . LEU A 1 354 ? 23.375 2.83 15.125 1 41.12 354 LEU A O 1
ATOM 2774 N N . MET B 1 1 ? -55.781 -56.344 -68 1 26.31 1 MET B N 1
ATOM 2775 C CA . MET B 1 1 ? -54.531 -56.125 -68.75 1 26.31 1 MET B CA 1
ATOM 2776 C C . MET B 1 1 ? -53.719 -55 -68.188 1 26.31 1 MET B C 1
ATOM 2778 O O . MET B 1 1 ? -53.906 -53.844 -68.5 1 26.31 1 MET B O 1
ATOM 2782 N N . THR B 1 2 ? -53.406 -55.094 -66.875 1 27.91 2 THR B N 1
ATOM 2783 C CA . THR B 1 2 ? -53 -54.188 -65.812 1 27.91 2 THR B CA 1
ATOM 2784 C C . THR B 1 2 ? -51.562 -53.688 -66.062 1 27.91 2 THR B C 1
ATOM 2786 O O . THR B 1 2 ? -50.656 -54.5 -66.25 1 27.91 2 THR B O 1
ATOM 2789 N N . ASN B 1 3 ? -51.438 -52.562 -66.75 1 25.12 3 ASN B N 1
ATOM 2790 C CA . ASN B 1 3 ? -50.312 -51.844 -67.375 1 25.12 3 ASN B CA 1
ATOM 2791 C C . ASN B 1 3 ? -49.219 -51.562 -66.312 1 25.12 3 ASN B C 1
ATOM 2793 O O . ASN B 1 3 ? -49.438 -50.781 -65.375 1 25.12 3 ASN B O 1
ATOM 2797 N N . SER B 1 4 ? -48.344 -52.5 -66 1 22.91 4 SER B N 1
ATOM 2798 C CA . SER B 1 4 ? -47.25 -52.688 -65 1 22.91 4 SER B CA 1
ATOM 2799 C C . SER B 1 4 ? -46.125 -51.688 -65.25 1 22.91 4 SER B C 1
ATOM 2801 O O . SER B 1 4 ? -45.344 -51.844 -66.188 1 22.91 4 SER B O 1
ATOM 2803 N N . LYS B 1 5 ? -46.531 -50.281 -65.188 1 26.59 5 LYS B N 1
ATOM 2804 C CA . LYS B 1 5 ? -45.594 -49.25 -65.562 1 26.59 5 LYS B CA 1
ATOM 2805 C C . LYS B 1 5 ? -44.281 -49.406 -64.875 1 26.59 5 LYS B C 1
ATOM 2807 O O . LYS B 1 5 ? -44.219 -49.312 -63.625 1 26.59 5 LYS B O 1
ATOM 2812 N N . LYS B 1 6 ? -43.344 -50.219 -65.438 1 25.75 6 LYS B N 1
ATOM 2813 C CA . LYS B 1 6 ? -42 -50.625 -65 1 25.75 6 LYS B CA 1
ATOM 2814 C C . LYS B 1 6 ? -41.125 -49.406 -64.75 1 25.75 6 LYS B C 1
ATOM 2816 O O . LYS B 1 6 ? -40.875 -48.594 -65.625 1 25.75 6 LYS B O 1
ATOM 2821 N N . THR B 1 7 ? -41.281 -48.781 -63.594 1 29.7 7 THR B N 1
ATOM 2822 C CA . THR B 1 7 ? -40.594 -47.531 -63.25 1 29.7 7 THR B CA 1
ATOM 2823 C C . THR B 1 7 ? -39.094 -47.656 -63.375 1 29.7 7 THR B C 1
ATOM 2825 O O . THR B 1 7 ? -38.5 -48.656 -62.906 1 29.7 7 THR B O 1
ATOM 2828 N N . PRO B 1 8 ? -38.469 -46.969 -64.312 1 29.06 8 PRO B N 1
ATOM 2829 C CA . PRO B 1 8 ? -37.062 -47.156 -64.75 1 29.06 8 PRO B CA 1
ATOM 2830 C C . PRO B 1 8 ? -36.062 -47 -63.594 1 29.06 8 PRO B C 1
ATOM 2832 O O . PRO B 1 8 ? -36.375 -46.312 -62.625 1 29.06 8 PRO B O 1
ATOM 2835 N N . PRO B 1 9 ? -35.156 -47.938 -63.375 1 25.98 9 PRO B N 1
ATOM 2836 C CA . PRO B 1 9 ? -34.219 -48.094 -62.25 1 25.98 9 PRO B CA 1
ATOM 2837 C C . PRO B 1 9 ? -33.281 -46.875 -62.125 1 25.98 9 PRO B C 1
ATOM 2839 O O . PRO B 1 9 ? -32.906 -46.281 -63.125 1 25.98 9 PRO B O 1
ATOM 2842 N N . SER B 1 10 ? -33.594 -45.906 -61.219 1 25.42 10 SER B N 1
ATOM 2843 C CA . SER B 1 10 ? -32.844 -44.656 -61 1 25.42 10 SER B CA 1
ATOM 2844 C C . SER B 1 10 ? -31.359 -44.938 -60.812 1 25.42 10 SER B C 1
ATOM 2846 O O . SER B 1 10 ? -30.969 -45.844 -60.062 1 25.42 10 SER B O 1
ATOM 2848 N N . ARG B 1 11 ? -30.516 -44.719 -61.844 1 22.69 11 ARG B N 1
ATOM 2849 C CA . ARG B 1 11 ? -29.078 -44.906 -62.031 1 22.69 11 ARG B CA 1
ATOM 2850 C C . ARG B 1 11 ? -28.297 -44.188 -60.906 1 22.69 11 ARG B C 1
ATOM 2852 O O . ARG B 1 11 ? -28.438 -42.969 -60.719 1 22.69 11 ARG B O 1
ATOM 2859 N N . THR B 1 12 ? -28.078 -44.844 -59.781 1 23.27 12 THR B N 1
ATOM 2860 C CA . THR B 1 12 ? -27.297 -44.406 -58.625 1 23.27 12 THR B CA 1
ATOM 2861 C C . THR B 1 12 ? -25.906 -43.969 -59.031 1 23.27 12 THR B C 1
ATOM 2863 O O . THR B 1 12 ? -25.109 -44.781 -59.531 1 23.27 12 THR B O 1
ATOM 2866 N N . PHE B 1 13 ? -25.766 -42.75 -59.656 1 22.94 13 PHE B N 1
ATOM 2867 C CA . PHE B 1 13 ? -24.484 -42.25 -60.125 1 22.94 13 PHE B CA 1
ATOM 2868 C C . PHE B 1 13 ? -23.422 -42.312 -59.031 1 22.94 13 PHE B C 1
ATOM 2870 O O . PHE B 1 13 ? -23.547 -41.656 -57.969 1 22.94 13 PHE B O 1
ATOM 2877 N N . ARG B 1 14 ? -22.859 -43.469 -58.812 1 22.09 14 ARG B N 1
ATOM 2878 C CA . ARG B 1 14 ? -21.766 -43.688 -57.844 1 22.09 14 ARG B CA 1
ATOM 2879 C C . ARG B 1 14 ? -20.562 -42.844 -58.188 1 22.09 14 ARG B C 1
ATOM 2881 O O . ARG B 1 14 ? -19.797 -43.125 -59.094 1 22.09 14 ARG B O 1
ATOM 2888 N N . SER B 1 15 ? -20.75 -41.5 -58.344 1 23.3 15 SER B N 1
ATOM 2889 C CA . SER B 1 15 ? -19.562 -40.719 -58.719 1 23.3 15 SER B CA 1
ATOM 2890 C C . SER B 1 15 ? -18.391 -41.031 -57.781 1 23.3 15 SER B C 1
ATOM 2892 O O . SER B 1 15 ? -18.531 -41 -56.562 1 23.3 15 SER B O 1
ATOM 2894 N N . THR B 1 16 ? -17.594 -41.938 -58.188 1 25.11 16 THR B N 1
ATOM 2895 C CA . THR B 1 16 ? -16.359 -42.312 -57.5 1 25.11 16 THR B CA 1
ATOM 2896 C C . THR B 1 16 ? -15.484 -41.062 -57.25 1 25.11 16 THR B C 1
ATOM 2898 O O . THR B 1 16 ? -15.125 -40.375 -58.188 1 25.11 16 THR B O 1
ATOM 2901 N N . PRO B 1 17 ? -15.68 -40.406 -56.188 1 27.2 17 PRO B N 1
ATOM 2902 C CA . PRO B 1 17 ? -14.906 -39.156 -56.062 1 27.2 17 PRO B CA 1
ATOM 2903 C C . PRO B 1 17 ? -13.422 -39.375 -56.375 1 27.2 17 PRO B C 1
ATOM 2905 O O . PRO B 1 17 ? -12.891 -40.469 -56.156 1 27.2 17 PRO B O 1
ATOM 2908 N N . PRO B 1 18 ? -12.922 -38.656 -57.375 1 24.56 18 PRO B N 1
ATOM 2909 C CA . PRO B 1 18 ? -11.539 -38.781 -57.844 1 24.56 18 PRO B CA 1
ATOM 2910 C C . PRO B 1 18 ? -10.531 -38.812 -56.688 1 24.56 18 PRO B C 1
ATOM 2912 O O . PRO B 1 18 ? -10.766 -38.188 -55.656 1 24.56 18 PRO B O 1
ATOM 2915 N N . LYS B 1 19 ? -9.734 -39.844 -56.656 1 25.2 19 LYS B N 1
ATOM 2916 C CA . LYS B 1 19 ? -8.602 -40.031 -55.75 1 25.2 19 LYS B CA 1
ATOM 2917 C C . LYS B 1 19 ? -7.617 -38.844 -55.875 1 25.2 19 LYS B C 1
ATOM 2919 O O . LYS B 1 19 ? -6.852 -38.781 -56.844 1 25.2 19 LYS B O 1
ATOM 2924 N N . VAL B 1 20 ? -8.055 -37.656 -55.688 1 26.42 20 VAL B N 1
ATOM 2925 C CA . VAL B 1 20 ? -7.047 -36.594 -55.781 1 26.42 20 VAL B CA 1
ATOM 2926 C C . VAL B 1 20 ? -5.777 -37.031 -55.062 1 26.42 20 VAL B C 1
ATOM 2928 O O . VAL B 1 20 ? -5.84 -37.438 -53.906 1 26.42 20 VAL B O 1
ATOM 2931 N N . GLY B 1 21 ? -4.82 -37.469 -55.844 1 22.98 21 GLY B N 1
ATOM 2932 C CA . GLY B 1 21 ? -3.459 -37.844 -55.5 1 22.98 21 GLY B CA 1
ATOM 2933 C C . GLY B 1 21 ? -2.781 -36.875 -54.562 1 22.98 21 GLY B C 1
ATOM 2934 O O . GLY B 1 21 ? -2.256 -35.844 -55 1 22.98 21 GLY B O 1
ATOM 2935 N N . LEU B 1 22 ? -3.346 -36.562 -53.469 1 23.67 22 LEU B N 1
ATOM 2936 C CA . LEU B 1 22 ? -2.826 -35.594 -52.531 1 23.67 22 LEU B CA 1
ATOM 2937 C C . LEU B 1 22 ? -1.396 -35.906 -52.125 1 23.67 22 LEU B C 1
ATOM 2939 O O . LEU B 1 22 ? -1.162 -36.438 -51.031 1 23.67 22 LEU B O 1
ATOM 2943 N N . GLU B 1 23 ? -0.615 -36.531 -53.031 1 24.17 23 GLU B N 1
ATOM 2944 C CA . GLU B 1 23 ? 0.747 -36.844 -52.625 1 24.17 23 GLU B CA 1
ATOM 2945 C C . GLU B 1 23 ? 1.495 -35.594 -52.219 1 24.17 23 GLU B C 1
ATOM 2947 O O . GLU B 1 23 ? 2.719 -35.594 -52.062 1 24.17 23 GLU B O 1
ATOM 2952 N N . GLN B 1 24 ? 0.984 -34.5 -52.469 1 25.09 24 GLN B N 1
ATOM 2953 C CA . GLN B 1 24 ? 2.012 -33.469 -52.281 1 25.09 24 GLN B CA 1
ATOM 2954 C C . GLN B 1 24 ? 2.793 -33.719 -51 1 25.09 24 GLN B C 1
ATOM 2956 O O . GLN B 1 24 ? 2.201 -33.875 -49.938 1 25.09 24 GLN B O 1
ATOM 2961 N N . GLY B 1 25 ? 4.027 -34.188 -51.156 1 23.52 25 GLY B N 1
ATOM 2962 C CA . GLY B 1 25 ? 5.047 -34.438 -50.156 1 23.52 25 GLY B CA 1
ATOM 2963 C C . GLY B 1 25 ? 5.082 -33.375 -49.062 1 23.52 25 GLY B C 1
ATOM 2964 O O . GLY B 1 25 ? 5.312 -32.188 -49.344 1 23.52 25 GLY B O 1
ATOM 2965 N N . LEU B 1 26 ? 4.207 -33.406 -48.156 1 24.69 26 LEU B N 1
ATOM 2966 C CA . LEU B 1 26 ? 4.312 -32.531 -47 1 24.69 26 LEU B CA 1
ATOM 2967 C C . LEU B 1 26 ? 5.754 -32.469 -46.5 1 24.69 26 LEU B C 1
ATOM 2969 O O . LEU B 1 26 ? 6.328 -33.469 -46.094 1 24.69 26 LEU B O 1
ATOM 2973 N N . GLU B 1 27 ? 6.605 -31.781 -47.281 1 24.77 27 GLU B N 1
ATOM 2974 C CA . GLU B 1 27 ? 7.941 -31.516 -46.75 1 24.77 27 GLU B CA 1
ATOM 2975 C C . GLU B 1 27 ? 7.914 -31.359 -45.219 1 24.77 27 GLU B C 1
ATOM 2977 O O . GLU B 1 27 ? 7.215 -30.5 -44.688 1 24.77 27 GLU B O 1
ATOM 2982 N N . LEU B 1 28 ? 8.047 -32.438 -44.5 1 24.44 28 LEU B N 1
ATOM 2983 C CA . LEU B 1 28 ? 8.391 -32.531 -43.094 1 24.44 28 LEU B CA 1
ATOM 2984 C C . LEU B 1 28 ? 9.398 -31.469 -42.688 1 24.44 28 LEU B C 1
ATOM 2986 O O . LEU B 1 28 ? 10.586 -31.578 -43 1 24.44 28 LEU B O 1
ATOM 2990 N N . GLU B 1 29 ? 9.211 -30.328 -43.062 1 25.42 29 GLU B N 1
ATOM 2991 C CA . GLU B 1 29 ? 10.148 -29.297 -42.594 1 25.42 29 GLU B CA 1
ATOM 2992 C C . GLU B 1 29 ? 10.758 -29.688 -41.25 1 25.42 29 GLU B C 1
ATOM 2994 O O . GLU B 1 29 ? 10.102 -30.328 -40.438 1 25.42 29 GLU B O 1
ATOM 2999 N N . GLN B 1 30 ? 12.125 -29.75 -41.156 1 24.47 30 GLN B N 1
ATOM 3000 C CA . GLN B 1 30 ? 13.078 -30.016 -40.094 1 24.47 30 GLN B CA 1
ATOM 3001 C C . GLN B 1 30 ? 12.547 -29.547 -38.75 1 24.47 30 GLN B C 1
ATOM 3003 O O . GLN B 1 30 ? 12.203 -28.359 -38.594 1 24.47 30 GLN B O 1
ATOM 3008 N N . ILE B 1 31 ? 11.938 -30.297 -38 1 27 31 ILE B N 1
ATOM 3009 C CA . ILE B 1 31 ? 11.781 -30.281 -36.531 1 27 31 ILE B CA 1
ATOM 3010 C C . ILE B 1 31 ? 13.078 -29.812 -35.875 1 27 31 ILE B C 1
ATOM 3012 O O . ILE B 1 31 ? 14.055 -30.562 -35.812 1 27 31 ILE B O 1
ATOM 3016 N N . GLY B 1 32 ? 13.609 -28.719 -36.344 1 27.09 32 GLY B N 1
ATOM 3017 C CA . GLY B 1 32 ? 14.867 -28.281 -35.75 1 27.09 32 GLY B CA 1
ATOM 3018 C C . GLY B 1 32 ? 14.992 -28.672 -34.281 1 27.09 32 GLY B C 1
ATOM 3019 O O . GLY B 1 32 ? 14 -28.734 -33.562 1 27.09 32 GLY B O 1
ATOM 3020 N N . ILE B 1 33 ? 15.977 -29.422 -33.875 1 27.64 33 ILE B N 1
ATOM 3021 C CA . ILE B 1 33 ? 16.578 -29.734 -32.594 1 27.64 33 ILE B CA 1
ATOM 3022 C C . ILE B 1 33 ? 16.516 -28.516 -31.672 1 27.64 33 ILE B C 1
ATOM 3024 O O . ILE B 1 33 ? 17.125 -27.469 -31.984 1 27.64 33 ILE B O 1
ATOM 3028 N N . VAL B 1 34 ? 15.477 -28.266 -31.062 1 29.25 34 VAL B N 1
ATOM 3029 C CA . VAL B 1 34 ? 15.406 -27.344 -29.938 1 29.25 34 VAL B CA 1
ATOM 3030 C C . VAL B 1 34 ? 16.641 -27.5 -29.062 1 29.25 34 VAL B C 1
ATOM 3032 O O . VAL B 1 34 ? 16.844 -28.547 -28.453 1 29.25 34 VAL B O 1
ATOM 3035 N N . SER B 1 35 ? 17.812 -27.047 -29.422 1 30.64 35 SER B N 1
ATOM 3036 C CA . SER B 1 35 ? 19.062 -27.047 -28.656 1 30.64 35 SER B CA 1
ATOM 3037 C C . SER B 1 35 ? 18.781 -26.828 -27.172 1 30.64 35 SER B C 1
ATOM 3039 O O . SER B 1 35 ? 17.938 -26.016 -26.797 1 30.64 35 SER B O 1
ATOM 3041 N N . THR B 1 36 ? 18.969 -27.75 -26.203 1 33.66 36 THR B N 1
ATOM 3042 C CA . THR B 1 36 ? 18.984 -28.016 -24.781 1 33.66 36 THR B CA 1
ATOM 3043 C C . THR B 1 36 ? 19.406 -26.766 -24 1 33.66 36 THR B C 1
ATOM 3045 O O . THR B 1 36 ? 19.172 -26.672 -22.797 1 33.66 36 THR B O 1
ATOM 3048 N N . ASN B 1 37 ? 20.391 -25.938 -24.391 1 35.16 37 ASN B N 1
ATOM 3049 C CA . ASN B 1 37 ? 21.172 -24.969 -23.641 1 35.16 37 ASN B CA 1
ATOM 3050 C C . ASN B 1 37 ? 20.312 -23.844 -23.109 1 35.16 37 ASN B C 1
ATOM 3052 O O . ASN B 1 37 ? 20.516 -23.375 -21.984 1 35.16 37 ASN B O 1
ATOM 3056 N N . ASN B 1 38 ? 19.703 -22.922 -23.953 1 39.69 38 ASN B N 1
ATOM 3057 C CA . ASN B 1 38 ? 19.203 -21.656 -23.438 1 39.69 38 ASN B CA 1
ATOM 3058 C C . ASN B 1 38 ? 17.828 -21.812 -22.781 1 39.69 38 ASN B C 1
ATOM 3060 O O . ASN B 1 38 ? 16.812 -21.453 -23.375 1 39.69 38 ASN B O 1
ATOM 3064 N N . LEU B 1 39 ? 17.531 -22.812 -22.172 1 41.16 39 LEU B N 1
ATOM 3065 C CA . LEU B 1 39 ? 16.219 -23.047 -21.578 1 41.16 39 LEU B CA 1
ATOM 3066 C C . LEU B 1 39 ? 15.805 -21.859 -20.703 1 41.16 39 LEU B C 1
ATOM 3068 O O . LEU B 1 39 ? 16.25 -21.75 -19.562 1 41.16 39 LEU B O 1
ATOM 3072 N N . THR B 1 40 ? 15.469 -20.797 -21.359 1 56.38 40 THR B N 1
ATOM 3073 C CA . THR B 1 40 ? 14.773 -19.734 -20.641 1 56.38 40 THR B CA 1
ATOM 3074 C C . THR B 1 40 ? 13.688 -20.312 -19.734 1 56.38 40 THR B C 1
ATOM 3076 O O . THR B 1 40 ? 12.875 -21.125 -20.188 1 56.38 40 THR B O 1
ATOM 3079 N N . SER B 1 41 ? 13.922 -20.281 -18.484 1 69.19 41 SER B N 1
ATOM 3080 C CA . SER B 1 41 ? 12.992 -20.828 -17.5 1 69.19 41 SER B CA 1
ATOM 3081 C C . SER B 1 41 ? 11.547 -20.484 -17.844 1 69.19 41 SER B C 1
ATOM 3083 O O . SER B 1 41 ? 11.289 -19.516 -18.562 1 69.19 41 SER B O 1
ATOM 3085 N N . THR B 1 42 ? 10.688 -21.469 -17.766 1 77.06 42 THR B N 1
ATOM 3086 C CA . THR B 1 42 ? 9.258 -21.25 -17.922 1 77.06 42 THR B CA 1
ATOM 3087 C C . THR B 1 42 ? 8.836 -19.938 -17.281 1 77.06 42 THR B C 1
ATOM 3089 O O . THR B 1 42 ? 7.961 -19.234 -17.797 1 77.06 42 THR B O 1
ATOM 3092 N N . PHE B 1 43 ? 9.594 -19.578 -16.328 1 85.19 43 PHE B N 1
ATOM 3093 C CA . PHE B 1 43 ? 9.305 -18.328 -15.672 1 85.19 43 PHE B CA 1
ATOM 3094 C C . PHE B 1 43 ? 9.609 -17.141 -16.594 1 85.19 43 PHE B C 1
ATOM 3096 O O . PHE B 1 43 ? 8.773 -16.25 -16.766 1 85.19 43 PHE B O 1
ATOM 3103 N N . THR B 1 44 ? 10.734 -17.219 -17.172 1 84 44 THR B N 1
ATOM 3104 C CA . THR B 1 44 ? 11.164 -16.094 -18 1 84 44 THR B CA 1
ATOM 3105 C C . THR B 1 44 ? 10.258 -15.961 -19.219 1 84 44 THR B C 1
ATOM 3107 O O . THR B 1 44 ? 9.891 -14.844 -19.609 1 84 44 THR B O 1
ATOM 3110 N N . LYS B 1 45 ? 9.82 -17.016 -19.75 1 82.56 45 LYS B N 1
ATOM 3111 C CA . LYS B 1 45 ? 8.961 -16.984 -20.938 1 82.56 45 LYS B CA 1
ATOM 3112 C C . LYS B 1 45 ? 7.621 -16.328 -20.625 1 82.56 45 LYS B C 1
ATOM 3114 O O . LYS B 1 45 ? 7.098 -15.562 -21.422 1 82.56 45 LYS B O 1
ATOM 3119 N N . GLN B 1 46 ? 7.137 -16.609 -19.438 1 85.5 46 GLN B N 1
ATOM 3120 C CA . GLN B 1 46 ? 5.828 -16.109 -19.047 1 85.5 46 GLN B CA 1
ATOM 3121 C C . GLN B 1 46 ? 5.895 -14.617 -18.703 1 85.5 46 GLN B C 1
ATOM 3123 O O . GLN B 1 46 ? 4.867 -13.938 -18.672 1 85.5 46 GLN B O 1
ATOM 3128 N N . HIS B 1 47 ? 7.102 -14.109 -18.5 1 87.06 47 HIS B N 1
ATOM 3129 C CA . HIS B 1 47 ? 7.207 -12.75 -17.984 1 87.06 47 HIS B CA 1
ATOM 3130 C C . HIS B 1 47 ? 8.055 -11.867 -18.891 1 87.06 47 HIS B C 1
ATOM 3132 O O . HIS B 1 47 ? 8.703 -10.93 -18.438 1 87.06 47 HIS B O 1
ATOM 3138 N N . THR B 1 48 ? 8.07 -12.227 -20.156 1 89.62 48 THR B N 1
ATOM 3139 C CA . THR B 1 48 ? 8.781 -11.43 -21.156 1 89.62 48 THR B CA 1
ATOM 3140 C C . THR B 1 48 ? 7.824 -10.922 -22.219 1 89.62 48 THR B C 1
ATOM 3142 O O . THR B 1 48 ? 6.695 -11.414 -22.344 1 89.62 48 THR B O 1
ATOM 3145 N N . HIS B 1 49 ? 8.234 -9.852 -22.844 1 92.94 49 HIS B N 1
ATOM 3146 C CA . HIS B 1 49 ? 7.395 -9.18 -23.828 1 92.94 49 HIS B CA 1
ATOM 3147 C C . HIS B 1 49 ? 8.156 -8.93 -25.125 1 92.94 49 HIS B C 1
ATOM 3149 O O . HIS B 1 49 ? 9.375 -9.086 -25.172 1 92.94 49 HIS B O 1
ATOM 3155 N N . THR B 1 50 ? 7.355 -8.648 -26.125 1 93.31 50 THR B N 1
ATOM 3156 C CA . THR B 1 50 ? 7.867 -8.094 -27.375 1 93.31 50 THR B CA 1
ATOM 3157 C C . THR B 1 50 ? 7.562 -6.602 -27.469 1 93.31 50 THR B C 1
ATOM 3159 O O . THR B 1 50 ? 6.453 -6.168 -27.156 1 93.31 50 THR B O 1
ATOM 3162 N N . HIS B 1 51 ? 8.602 -5.871 -27.859 1 92.62 51 HIS B N 1
ATOM 3163 C CA . HIS B 1 51 ? 8.398 -4.445 -28.078 1 92.62 51 HIS B CA 1
ATOM 3164 C C . HIS B 1 51 ? 7.625 -4.195 -29.359 1 92.62 51 HIS B C 1
ATOM 3166 O O . HIS B 1 51 ? 8.039 -4.625 -30.438 1 92.62 51 HIS B O 1
ATOM 3172 N N . THR B 1 52 ? 6.523 -3.49 -29.312 1 92.31 52 THR B N 1
ATOM 3173 C CA . THR B 1 52 ? 5.68 -3.295 -30.484 1 92.31 52 THR B CA 1
ATOM 3174 C C . THR B 1 52 ? 5.785 -1.86 -31 1 92.31 52 THR B C 1
ATOM 3176 O O . THR B 1 52 ? 5.809 -1.625 -32.219 1 92.31 52 THR B O 1
ATOM 3179 N N . GLN B 1 53 ? 5.809 -0.89 -30.125 1 93.94 53 GLN B N 1
ATOM 3180 C CA . GLN B 1 53 ? 6.004 0.528 -30.406 1 93.94 53 GLN B CA 1
ATOM 3181 C C . GLN B 1 53 ? 6.57 1.256 -29.188 1 93.94 53 GLN B C 1
ATOM 3183 O O . GLN B 1 53 ? 6.871 0.632 -28.172 1 93.94 53 GLN B O 1
ATOM 3188 N N . GLN B 1 54 ? 6.742 2.498 -29.297 1 93.44 54 GLN B N 1
ATOM 3189 C CA . GLN B 1 54 ? 7.352 3.238 -28.188 1 93.44 54 GLN B CA 1
ATOM 3190 C C . GLN B 1 54 ? 6.582 3.021 -26.891 1 93.44 54 GLN B C 1
ATOM 3192 O O . GLN B 1 54 ? 5.379 3.285 -26.828 1 93.44 54 GLN B O 1
ATOM 3197 N N . ASP B 1 55 ? 7.262 2.529 -25.953 1 96.06 55 ASP B N 1
ATOM 3198 C CA . ASP B 1 55 ? 6.754 2.346 -24.594 1 96.06 55 ASP B CA 1
ATOM 3199 C C . ASP B 1 55 ? 5.531 1.433 -24.578 1 96.06 55 ASP B C 1
ATOM 3201 O O . ASP B 1 55 ? 4.625 1.608 -23.766 1 96.06 55 ASP B O 1
ATOM 3205 N N . THR B 1 56 ? 5.469 0.557 -25.625 1 97.62 56 THR B N 1
ATOM 3206 C CA . THR B 1 56 ? 4.375 -0.401 -25.734 1 97.62 56 THR B CA 1
ATOM 3207 C C . THR B 1 56 ? 4.91 -1.808 -25.984 1 97.62 56 THR B C 1
ATOM 3209 O O . THR B 1 56 ? 5.789 -2 -26.828 1 97.62 56 THR B O 1
ATOM 3212 N N . TYR B 1 57 ? 4.34 -2.74 -25.297 1 97.88 57 TYR B N 1
ATOM 3213 C CA . TYR B 1 57 ? 4.824 -4.117 -25.328 1 97.88 57 TYR B CA 1
ATOM 3214 C C . TYR B 1 57 ? 3.664 -5.102 -25.422 1 97.88 57 TYR B C 1
ATOM 3216 O O . TYR B 1 57 ? 2.523 -4.758 -25.109 1 97.88 57 TYR B O 1
ATOM 3224 N N . ARG B 1 58 ? 3.975 -6.277 -25.859 1 97.44 58 ARG B N 1
ATOM 3225 C CA . ARG B 1 58 ? 3.041 -7.398 -25.906 1 97.44 58 ARG B CA 1
ATOM 3226 C C . ARG B 1 58 ? 3.654 -8.641 -25.266 1 97.44 58 ARG B C 1
ATOM 3228 O O . ARG B 1 58 ? 4.828 -8.945 -25.484 1 97.44 58 ARG B O 1
ATOM 3235 N N . ASN B 1 59 ? 2.775 -9.258 -24.438 1 95.69 59 ASN B N 1
ATOM 3236 C CA . ASN B 1 59 ? 3.322 -10.477 -23.859 1 95.69 59 ASN B CA 1
ATOM 3237 C C . ASN B 1 59 ? 3.703 -11.492 -24.922 1 95.69 59 ASN B C 1
ATOM 3239 O O . ASN B 1 59 ? 3.006 -11.633 -25.922 1 95.69 59 ASN B O 1
ATOM 3243 N N . LYS B 1 60 ? 4.809 -12.18 -24.734 1 93.25 60 LYS B N 1
ATOM 3244 C CA . LYS B 1 60 ? 5.316 -13.148 -25.703 1 93.25 60 LYS B CA 1
ATOM 3245 C C . LYS B 1 60 ? 4.488 -14.43 -25.688 1 93.25 60 LYS B C 1
ATOM 3247 O O . LYS B 1 60 ? 4.344 -15.102 -26.719 1 93.25 60 LYS B O 1
ATOM 3252 N N . GLN B 1 61 ? 4.023 -14.766 -24.531 1 91.94 61 GLN B N 1
ATOM 3253 C CA . GLN B 1 61 ? 3.211 -15.961 -24.344 1 91.94 61 GLN B CA 1
ATOM 3254 C C . GLN B 1 61 ? 1.851 -15.617 -23.734 1 91.94 61 GLN B C 1
ATOM 3256 O O . GLN B 1 61 ? 1.748 -14.727 -22.891 1 91.94 61 GLN B O 1
ATOM 3261 N N . LEU B 1 62 ? 0.881 -16.406 -24.234 1 93.19 62 LEU B N 1
ATOM 3262 C CA . LEU B 1 62 ? -0.412 -16.25 -23.578 1 93.19 62 LEU B CA 1
ATOM 3263 C C . LEU B 1 62 ? -0.306 -16.578 -22.094 1 93.19 62 LEU B C 1
ATOM 3265 O O . LEU B 1 62 ? 0.459 -17.469 -21.688 1 93.19 62 LEU B O 1
ATOM 3269 N N . PRO B 1 63 ? -1.027 -15.789 -21.328 1 90.88 63 PRO B N 1
ATOM 3270 C CA . PRO B 1 63 ? -0.887 -16.016 -19.891 1 90.88 63 PRO B CA 1
ATOM 3271 C C . PRO B 1 63 ? -1.338 -17.422 -19.453 1 90.88 63 PRO B C 1
ATOM 3273 O O . PRO B 1 63 ? -2.322 -17.938 -19.984 1 90.88 63 PRO B O 1
ATOM 3276 N N . TRP B 1 64 ? -0.627 -17.922 -18.562 1 87.94 64 TRP B N 1
ATOM 3277 C CA . TRP B 1 64 ? -0.927 -19.25 -18 1 87.94 64 TRP B CA 1
ATOM 3278 C C . TRP B 1 64 ? -2.09 -19.172 -17.016 1 87.94 64 TRP B C 1
ATOM 3280 O O . TRP B 1 64 ? -2.268 -18.156 -16.328 1 87.94 64 TRP B O 1
ATOM 3290 N N . THR B 1 65 ? -2.867 -20.25 -16.953 1 87.31 65 THR B N 1
ATOM 3291 C CA . THR B 1 65 ? -3.922 -20.406 -15.953 1 87.31 65 THR B CA 1
ATOM 3292 C C . THR B 1 65 ? -3.859 -21.781 -15.312 1 87.31 65 THR B C 1
ATOM 3294 O O . THR B 1 65 ? -3.246 -22.703 -15.859 1 87.31 65 THR B O 1
ATOM 3297 N N . TRP B 1 66 ? -4.48 -21.859 -14.102 1 76.06 66 TRP B N 1
ATOM 3298 C CA . TRP B 1 66 ? -4.625 -23.172 -13.477 1 76.06 66 TRP B CA 1
ATOM 3299 C C . TRP B 1 66 ? -5.5 -24.094 -14.32 1 76.06 66 TRP B C 1
ATOM 3301 O O . TRP B 1 66 ? -6.395 -23.625 -15.031 1 76.06 66 TRP B O 1
ATOM 3311 N N . PRO B 1 67 ? -5.141 -25.406 -14.102 1 73.06 67 PRO B N 1
ATOM 3312 C CA . PRO B 1 67 ? -6.027 -26.344 -14.805 1 73.06 67 PRO B CA 1
ATOM 3313 C C . PRO B 1 67 ? -7.492 -26.156 -14.422 1 73.06 67 PRO B C 1
ATOM 3315 O O . PRO B 1 67 ? -7.812 -26.016 -13.234 1 73.06 67 PRO B O 1
ATOM 3318 N N . ASN B 1 68 ? -8.391 -26.016 -15.281 1 72.88 68 ASN B N 1
ATOM 3319 C CA . ASN B 1 68 ? -9.836 -25.906 -15.117 1 72.88 68 ASN B CA 1
ATOM 3320 C C . ASN B 1 68 ? -10.227 -24.547 -14.523 1 72.88 68 ASN B C 1
ATOM 3322 O O . ASN B 1 68 ? -11.242 -24.438 -13.844 1 72.88 68 ASN B O 1
ATOM 3326 N N . SER B 1 69 ? -9.312 -23.672 -14.477 1 79.75 69 SER B N 1
ATOM 3327 C CA . SER B 1 69 ? -9.633 -22.312 -14.055 1 79.75 69 SER B CA 1
ATOM 3328 C C . SER B 1 69 ? -9.227 -21.297 -15.109 1 79.75 69 SER B C 1
ATOM 3330 O O . SER B 1 69 ? -8.102 -21.328 -15.617 1 79.75 69 SER B O 1
ATOM 3332 N N . PRO B 1 70 ? -10.102 -20.469 -15.43 1 83.12 70 PRO B N 1
ATOM 3333 C CA . PRO B 1 70 ? -9.758 -19.438 -16.406 1 83.12 70 PRO B CA 1
ATOM 3334 C C . PRO B 1 70 ? -9.023 -18.25 -15.773 1 83.12 70 PRO B C 1
ATOM 3336 O O . PRO B 1 70 ? -8.742 -17.266 -16.453 1 83.12 70 PRO B O 1
ATOM 3339 N N . VAL B 1 71 ? -8.656 -18.359 -14.516 1 85.44 71 VAL B N 1
ATOM 3340 C CA . VAL B 1 71 ? -8.125 -17.219 -13.766 1 85.44 71 VAL B CA 1
ATOM 3341 C C . VAL B 1 71 ? -6.625 -17.094 -14.023 1 85.44 71 VAL B C 1
ATOM 3343 O O . VAL B 1 71 ? -5.871 -18.047 -13.805 1 85.44 71 VAL B O 1
ATOM 3346 N N . VAL B 1 72 ? -6.211 -15.938 -14.539 1 90.62 72 VAL B N 1
ATOM 3347 C CA . VAL B 1 72 ? -4.797 -15.602 -14.688 1 90.62 72 VAL B CA 1
ATOM 3348 C C . VAL B 1 72 ? -4.242 -15.094 -13.359 1 90.62 72 VAL B C 1
ATOM 3350 O O . VAL B 1 72 ? -4.781 -14.156 -12.766 1 90.62 72 VAL B O 1
ATOM 3353 N N . PRO B 1 73 ? -3.184 -15.695 -12.852 1 90.12 73 PRO B N 1
ATOM 3354 C CA . PRO B 1 73 ? -2.607 -15.227 -11.586 1 90.12 73 PRO B CA 1
ATOM 3355 C C . PRO B 1 73 ? -2.145 -13.773 -11.656 1 90.12 73 PRO B C 1
ATOM 3357 O O . PRO B 1 73 ? -1.477 -13.375 -12.617 1 90.12 73 PRO B O 1
ATOM 3360 N N . GLY B 1 74 ? -2.453 -13.031 -10.602 1 93.31 74 GLY B N 1
ATOM 3361 C CA . GLY B 1 74 ? -2.094 -11.625 -10.562 1 93.31 74 GLY B CA 1
ATOM 3362 C C . GLY B 1 74 ? -0.596 -11.383 -10.586 1 93.31 74 GLY B C 1
ATOM 3363 O O . GLY B 1 74 ? -0.134 -10.352 -11.078 1 93.31 74 GLY B O 1
ATOM 3364 N N . GLY B 1 75 ? 0.125 -12.375 -10.078 1 94.06 75 GLY B N 1
ATOM 3365 C CA . GLY B 1 75 ? 1.575 -12.266 -10.078 1 94.06 75 GLY B CA 1
ATOM 3366 C C . GLY B 1 75 ? 2.166 -12.188 -11.477 1 94.06 75 GLY B C 1
ATOM 3367 O O . GLY B 1 75 ? 3.201 -11.555 -11.68 1 94.06 75 GLY B O 1
ATOM 3368 N N . ILE B 1 76 ? 1.535 -12.836 -12.414 1 93.12 76 ILE B N 1
ATOM 3369 C CA . ILE B 1 76 ? 1.978 -12.766 -13.805 1 93.12 76 ILE B CA 1
ATOM 3370 C C . ILE B 1 76 ? 1.788 -11.352 -14.336 1 93.12 76 ILE B C 1
ATOM 3372 O O . ILE B 1 76 ? 2.697 -10.781 -14.945 1 93.12 76 ILE B O 1
ATOM 3376 N N . LEU B 1 77 ? 0.615 -10.789 -14.07 1 96.19 77 LEU B N 1
ATOM 3377 C CA . LEU B 1 77 ? 0.317 -9.43 -14.523 1 96.19 77 LEU B CA 1
ATOM 3378 C C . LEU B 1 77 ? 1.297 -8.43 -13.914 1 96.19 77 LEU B C 1
ATOM 3380 O O . LEU B 1 77 ? 1.826 -7.57 -14.617 1 96.19 77 LEU B O 1
ATOM 3384 N N . ALA B 1 78 ? 1.576 -8.602 -12.656 1 97.62 78 ALA B N 1
ATOM 3385 C CA . ALA B 1 78 ? 2.453 -7.676 -11.945 1 97.62 78 ALA B CA 1
ATOM 3386 C C . ALA B 1 78 ? 3.883 -7.754 -12.469 1 97.62 78 ALA B C 1
ATOM 3388 O O . ALA B 1 78 ? 4.5 -6.73 -12.773 1 97.62 78 ALA B O 1
ATOM 3389 N N . ALA B 1 79 ? 4.371 -8.953 -12.609 1 96.5 79 ALA B N 1
ATOM 3390 C CA . ALA B 1 79 ? 5.754 -9.141 -13.047 1 96.5 79 ALA B CA 1
ATOM 3391 C C . ALA B 1 79 ? 5.938 -8.688 -14.492 1 96.5 79 ALA B C 1
ATOM 3393 O O . ALA B 1 79 ? 6.949 -8.078 -14.836 1 96.5 79 ALA B O 1
ATOM 3394 N N . LEU B 1 80 ? 4.973 -8.977 -15.344 1 96.5 80 LEU B N 1
ATOM 3395 C CA . LEU B 1 80 ? 5.023 -8.547 -16.734 1 96.5 80 LEU B CA 1
ATOM 3396 C C . LEU B 1 80 ? 5.055 -7.023 -16.828 1 96.5 80 LEU B C 1
ATOM 3398 O O . LEU B 1 80 ? 5.836 -6.461 -17.609 1 96.5 80 LEU B O 1
ATOM 3402 N N . ALA B 1 81 ? 4.219 -6.418 -16.078 1 98.12 81 ALA B N 1
ATOM 3403 C CA . ALA B 1 81 ? 4.152 -4.957 -16.078 1 98.12 81 ALA B CA 1
ATOM 3404 C C . ALA B 1 81 ? 5.465 -4.348 -15.586 1 98.12 81 ALA B C 1
ATOM 3406 O O . ALA B 1 81 ? 5.984 -3.412 -16.203 1 98.12 81 ALA B O 1
ATOM 3407 N N . ALA B 1 82 ? 5.992 -4.875 -14.531 1 97.94 82 ALA B N 1
ATOM 3408 C CA . ALA B 1 82 ? 7.262 -4.379 -14 1 97.94 82 ALA B CA 1
ATOM 3409 C C . ALA B 1 82 ? 8.383 -4.52 -15.023 1 97.94 82 ALA B C 1
ATOM 3411 O O . ALA B 1 82 ? 9.211 -3.619 -15.172 1 97.94 82 ALA B O 1
ATOM 3412 N N . ASN B 1 83 ? 8.359 -5.633 -15.641 1 96.75 83 ASN B N 1
ATOM 3413 C CA . ASN B 1 83 ? 9.375 -5.867 -16.656 1 96.75 83 ASN B CA 1
ATOM 3414 C C . ASN B 1 83 ? 9.289 -4.84 -17.781 1 96.75 83 ASN B C 1
ATOM 3416 O O . ASN B 1 83 ? 10.312 -4.301 -18.219 1 96.75 83 ASN B O 1
ATOM 3420 N N . ALA B 1 84 ? 8.102 -4.594 -18.266 1 97.5 84 ALA B N 1
ATOM 3421 C CA . ALA B 1 84 ? 7.902 -3.592 -19.312 1 97.5 84 ALA B CA 1
ATOM 3422 C C . ALA B 1 84 ? 8.359 -2.215 -18.844 1 97.5 84 ALA B C 1
ATOM 3424 O O . ALA B 1 84 ? 9.023 -1.488 -19.578 1 97.5 84 ALA B O 1
ATOM 3425 N N . ALA B 1 85 ? 7.988 -1.858 -17.641 1 97.94 85 ALA B N 1
ATOM 3426 C CA . ALA B 1 85 ? 8.391 -0.578 -17.062 1 97.94 85 ALA B CA 1
ATOM 3427 C C . ALA B 1 85 ? 9.906 -0.445 -17.031 1 97.94 85 ALA B C 1
ATOM 3429 O O . ALA B 1 85 ? 10.453 0.606 -17.375 1 97.94 85 ALA B O 1
ATOM 3430 N N . TRP B 1 86 ? 10.555 -1.513 -16.594 1 96.12 86 TRP B N 1
ATOM 3431 C CA . TRP B 1 86 ? 12 -1.519 -16.469 1 96.12 86 TRP B CA 1
ATOM 3432 C C . TRP B 1 86 ? 12.68 -1.218 -17.797 1 96.12 86 TRP B C 1
ATOM 3434 O O . TRP B 1 86 ? 13.695 -0.515 -17.844 1 96.12 86 TRP B O 1
ATOM 3444 N N . ASN B 1 87 ? 12.109 -1.61 -18.828 1 95.12 87 ASN B N 1
ATOM 3445 C CA . ASN B 1 87 ? 12.664 -1.444 -20.172 1 95.12 87 ASN B CA 1
ATOM 3446 C C . ASN B 1 87 ? 12.664 0.02 -20.609 1 95.12 87 ASN B C 1
ATOM 3448 O O . ASN B 1 87 ? 13.352 0.394 -21.562 1 95.12 87 ASN B O 1
ATOM 3452 N N . THR B 1 88 ? 11.922 0.819 -19.953 1 96.88 88 THR B N 1
ATOM 3453 C CA . THR B 1 88 ? 11.781 2.203 -20.391 1 96.88 88 THR B CA 1
ATOM 3454 C C . THR B 1 88 ? 12.688 3.121 -19.578 1 96.88 88 THR B C 1
ATOM 3456 O O . THR B 1 88 ? 12.711 4.336 -19.797 1 96.88 88 THR B O 1
ATOM 3459 N N . LEU B 1 89 ? 13.367 2.57 -18.625 1 96.44 89 LEU B N 1
ATOM 3460 C CA . LEU B 1 89 ? 14.219 3.379 -17.766 1 96.44 89 LEU B CA 1
ATOM 3461 C C . LEU B 1 89 ? 15.445 3.877 -18.531 1 96.44 89 LEU B C 1
ATOM 3463 O O . LEU B 1 89 ? 16.031 3.141 -19.328 1 96.44 89 LEU B O 1
ATOM 3467 N N . THR B 1 90 ? 15.773 5.16 -18.359 1 93.81 90 THR B N 1
ATOM 3468 C CA . THR B 1 90 ? 16.891 5.82 -19.016 1 93.81 90 THR B CA 1
ATOM 3469 C C . THR B 1 90 ? 17.844 6.43 -18 1 93.81 90 THR B C 1
ATOM 3471 O O . THR B 1 90 ? 17.422 6.836 -16.906 1 93.81 90 THR B O 1
ATOM 3474 N N . PRO B 1 91 ? 19.141 6.516 -18.266 1 93.06 91 PRO B N 1
ATOM 3475 C CA . PRO B 1 91 ? 19.781 6.086 -19.516 1 93.06 91 PRO B CA 1
ATOM 3476 C C . PRO B 1 91 ? 20 4.578 -19.578 1 93.06 91 PRO B C 1
ATOM 3478 O O . PRO B 1 91 ? 20 3.994 -20.672 1 93.06 91 PRO B O 1
ATOM 3481 N N . ASN B 1 92 ? 20.234 3.979 -18.344 1 94.06 92 ASN B N 1
ATOM 3482 C CA . ASN B 1 92 ? 20.438 2.537 -18.297 1 94.06 92 ASN B CA 1
ATOM 3483 C C . ASN B 1 92 ? 19.531 1.87 -17.266 1 94.06 92 ASN B C 1
ATOM 3485 O O . ASN B 1 92 ? 19.625 2.152 -16.062 1 94.06 92 ASN B O 1
ATOM 3489 N N . PRO B 1 93 ? 18.719 0.927 -17.719 1 93.44 93 PRO B N 1
ATOM 3490 C CA . PRO B 1 93 ? 17.828 0.242 -16.797 1 93.44 93 PRO B CA 1
ATOM 3491 C C . PRO B 1 93 ? 18.562 -0.422 -15.641 1 93.44 93 PRO B C 1
ATOM 3493 O O . PRO B 1 93 ? 18.047 -0.516 -14.523 1 93.44 93 PRO B O 1
ATOM 3496 N N . SER B 1 94 ? 19.812 -0.794 -15.867 1 92.5 94 SER B N 1
ATOM 3497 C CA . SER B 1 94 ? 20.562 -1.52 -14.859 1 92.5 94 SER B CA 1
ATOM 3498 C C . SER B 1 94 ? 21 -0.595 -13.719 1 92.5 94 SER B C 1
ATOM 3500 O O . SER B 1 94 ? 21.453 -1.06 -12.68 1 92.5 94 SER B O 1
ATOM 3502 N N . ASP B 1 95 ? 20.812 0.685 -13.891 1 93.81 95 ASP B N 1
ATOM 3503 C CA . ASP B 1 95 ? 21.172 1.661 -12.867 1 93.81 95 ASP B CA 1
ATOM 3504 C C . ASP B 1 95 ? 20.078 1.781 -11.812 1 93.81 95 ASP B C 1
ATOM 3506 O O . ASP B 1 95 ? 20.234 2.475 -10.812 1 93.81 95 ASP B O 1
ATOM 3510 N N . PHE B 1 96 ? 18.984 1.067 -12.055 1 95.5 96 PHE B N 1
ATOM 3511 C CA . PHE B 1 96 ? 17.812 1.265 -11.203 1 95.5 96 PHE B CA 1
ATOM 3512 C C . PHE B 1 96 ? 17.422 -0.035 -10.508 1 95.5 96 PHE B C 1
ATOM 3514 O O . PHE B 1 96 ? 17.703 -1.123 -11.016 1 95.5 96 PHE B O 1
ATOM 3521 N N . ALA B 1 97 ? 16.891 0.112 -9.367 1 96 97 ALA B N 1
ATOM 3522 C CA . ALA B 1 97 ? 16.188 -0.952 -8.664 1 96 97 ALA B CA 1
ATOM 3523 C C . ALA B 1 97 ? 14.703 -0.611 -8.5 1 96 97 ALA B C 1
ATOM 3525 O O . ALA B 1 97 ? 14.336 0.564 -8.414 1 96 97 ALA B O 1
ATOM 3526 N N . ILE B 1 98 ? 13.898 -1.591 -8.562 1 97.19 98 ILE B N 1
ATOM 3527 C CA . ILE B 1 98 ? 12.484 -1.34 -8.281 1 97.19 98 ILE B CA 1
ATOM 3528 C C . ILE B 1 98 ? 12.281 -1.148 -6.781 1 97.19 98 ILE B C 1
ATOM 3530 O O . ILE B 1 98 ? 12.789 -1.934 -5.973 1 97.19 98 ILE B O 1
ATOM 3534 N N . ASP B 1 99 ? 11.625 -0.113 -6.453 1 96.81 99 ASP B N 1
ATOM 3535 C CA . ASP B 1 99 ? 11.375 0.251 -5.059 1 96.81 99 ASP B CA 1
ATOM 3536 C C . ASP B 1 99 ? 9.984 -0.184 -4.621 1 96.81 99 ASP B C 1
ATOM 3538 O O . ASP B 1 99 ? 9.828 -0.83 -3.582 1 96.81 99 ASP B O 1
ATOM 3542 N N . VAL B 1 100 ? 9 0.184 -5.379 1 98.12 100 VAL B N 1
ATOM 3543 C CA . VAL B 1 100 ? 7.617 -0.151 -5.051 1 98.12 100 VAL B CA 1
ATOM 3544 C C . VAL B 1 100 ? 6.859 -0.528 -6.32 1 98.12 100 VAL B C 1
ATOM 3546 O O . VAL B 1 100 ? 7.082 0.061 -7.383 1 98.12 100 VAL B O 1
ATOM 3549 N N . LEU B 1 101 ? 6.043 -1.508 -6.223 1 98.56 101 LEU B N 1
ATOM 3550 C CA . LEU B 1 101 ? 5.062 -1.872 -7.242 1 98.56 101 LEU B CA 1
ATOM 3551 C C . LEU B 1 101 ? 3.656 -1.915 -6.652 1 98.56 101 LEU B C 1
ATOM 3553 O O . LEU B 1 101 ? 3.43 -2.549 -5.617 1 98.56 101 LEU B O 1
ATOM 3557 N N . GLN B 1 102 ? 2.721 -1.236 -7.301 1 98.31 102 GLN B N 1
ATOM 3558 C CA . GLN B 1 102 ? 1.315 -1.253 -6.902 1 98.31 102 GLN B CA 1
ATOM 3559 C C . GLN B 1 102 ? 0.415 -1.61 -8.086 1 98.31 102 GLN B C 1
ATOM 3561 O O . GLN B 1 102 ? 0.397 -0.903 -9.094 1 98.31 102 GLN B O 1
ATOM 3566 N N . ILE B 1 103 ? -0.313 -2.66 -7.926 1 98.06 103 ILE B N 1
ATOM 3567 C CA . ILE B 1 103 ? -1.175 -3.09 -9.023 1 98.06 103 ILE B CA 1
ATOM 3568 C C . ILE B 1 103 ? -2.633 -3.086 -8.562 1 98.06 103 ILE B C 1
ATOM 3570 O O . ILE B 1 103 ? -2.936 -3.477 -7.434 1 98.06 103 ILE B O 1
ATOM 3574 N N . HIS B 1 104 ? -3.52 -2.629 -9.398 1 97.44 104 HIS B N 1
ATOM 3575 C CA . HIS B 1 104 ? -4.965 -2.789 -9.289 1 97.44 104 HIS B CA 1
ATOM 3576 C C . HIS B 1 104 ? -5.496 -3.74 -10.352 1 97.44 104 HIS B C 1
ATOM 3578 O O . HIS B 1 104 ? -5.266 -3.535 -11.547 1 97.44 104 HIS B O 1
ATOM 3584 N N . PHE B 1 105 ? -6.168 -4.746 -9.875 1 96.81 105 PHE B N 1
ATOM 3585 C CA . PHE B 1 105 ? -6.809 -5.691 -10.789 1 96.81 105 PHE B CA 1
ATOM 3586 C C . PHE B 1 105 ? -8.195 -5.207 -11.18 1 96.81 105 PHE B C 1
ATOM 3588 O O . PHE B 1 105 ? -9.102 -5.148 -10.344 1 96.81 105 PHE B O 1
ATOM 3595 N N . LEU B 1 106 ? -8.375 -4.945 -12.461 1 96.25 106 LEU B N 1
ATOM 3596 C CA . LEU B 1 106 ? -9.578 -4.246 -12.906 1 96.25 106 LEU B CA 1
ATOM 3597 C C . LEU B 1 106 ? -10.594 -5.227 -13.484 1 96.25 106 LEU B C 1
ATOM 3599 O O . LEU B 1 106 ? -11.805 -5.043 -13.32 1 96.25 106 LEU B O 1
ATOM 3603 N N . SER B 1 107 ? -10.102 -6.16 -14.211 1 93.31 107 SER B N 1
ATOM 3604 C CA . SER B 1 107 ? -10.938 -7.207 -14.789 1 93.31 107 SER B CA 1
ATOM 3605 C C . SER B 1 107 ? -10.141 -8.484 -15.023 1 93.31 107 SER B C 1
ATOM 3607 O O . SER B 1 107 ? -8.914 -8.453 -15.07 1 93.31 107 SER B O 1
ATOM 3609 N N . GLY B 1 108 ? -10.891 -9.633 -15.102 1 91.38 108 GLY B N 1
ATOM 3610 C CA . GLY B 1 108 ? -10.227 -10.898 -15.359 1 91.38 108 GLY B CA 1
ATOM 3611 C C . GLY B 1 108 ? -9.734 -11.039 -16.781 1 91.38 108 GLY B C 1
ATOM 3612 O O . GLY B 1 108 ? -10.531 -10.953 -17.734 1 91.38 108 GLY B O 1
ATOM 3613 N N . PRO B 1 109 ? -8.453 -11.164 -16.969 1 94.19 109 PRO B N 1
ATOM 3614 C CA . PRO B 1 109 ? -7.961 -11.352 -18.328 1 94.19 109 PRO B CA 1
ATOM 3615 C C . PRO B 1 109 ? -8.367 -12.695 -18.922 1 94.19 109 PRO B C 1
ATOM 3617 O O . PRO B 1 109 ? -8.516 -13.68 -18.188 1 94.19 109 PRO B O 1
ATOM 3620 N N . SER B 1 110 ? -8.523 -12.68 -20.281 1 94.44 110 SER B N 1
ATOM 3621 C CA . SER B 1 110 ? -8.68 -13.93 -21 1 94.44 110 SER B CA 1
ATOM 3622 C C . SER B 1 110 ? -7.336 -14.617 -21.219 1 94.44 110 SER B C 1
ATOM 3624 O O . SER B 1 110 ? -6.395 -14 -21.719 1 94.44 110 SER B O 1
ATOM 3626 N N . PRO B 1 111 ? -7.309 -15.891 -20.844 1 94 111 PRO B N 1
ATOM 3627 C CA . PRO B 1 111 ? -6.051 -16.609 -21.109 1 94 111 PRO B CA 1
ATOM 3628 C C . PRO B 1 111 ? -5.82 -16.891 -22.578 1 94 111 PRO B C 1
ATOM 3630 O O . PRO B 1 111 ? -4.746 -17.359 -22.969 1 94 111 PRO B O 1
ATOM 3633 N N . ASN B 1 112 ? -6.766 -16.516 -23.438 1 94.5 112 ASN B N 1
ATOM 3634 C CA . ASN B 1 112 ? -6.699 -16.844 -24.859 1 94.5 112 ASN B CA 1
ATOM 3635 C C . ASN B 1 112 ? -6.391 -15.617 -25.703 1 94.5 112 ASN B C 1
ATOM 3637 O O . ASN B 1 112 ? -6.383 -15.695 -26.938 1 94.5 112 ASN B O 1
ATOM 3641 N N . LEU B 1 113 ? -6.172 -14.562 -25.094 1 95.69 113 LEU B N 1
ATOM 3642 C CA . LEU B 1 113 ? -5.883 -13.336 -25.828 1 95.69 113 LEU B CA 1
ATOM 3643 C C . LEU B 1 113 ? -4.551 -12.742 -25.375 1 95.69 113 LEU B C 1
ATOM 3645 O O . LEU B 1 113 ? -4.199 -12.812 -24.203 1 95.69 113 LEU B O 1
ATOM 3649 N N . PRO B 1 114 ? -3.867 -12.133 -26.328 1 96 114 PRO B N 1
ATOM 3650 C CA . PRO B 1 114 ? -2.65 -11.422 -25.938 1 96 114 PRO B CA 1
ATOM 3651 C C . PRO B 1 114 ? -2.943 -10.188 -25.078 1 96 114 PRO B C 1
ATOM 3653 O O . PRO B 1 114 ? -4.055 -9.656 -25.109 1 96 114 PRO B O 1
ATOM 3656 N N . MET B 1 115 ? -1.959 -9.812 -24.312 1 97 115 MET B N 1
ATOM 3657 C CA . MET B 1 115 ? -2.029 -8.617 -23.469 1 97 115 MET B CA 1
ATOM 3658 C C . MET B 1 115 ? -1.105 -7.523 -24.016 1 97 115 MET B C 1
ATOM 3660 O O . MET B 1 115 ? 0.037 -7.801 -24.375 1 97 115 MET B O 1
ATOM 3664 N N . GLN B 1 116 ? -1.62 -6.379 -24.109 1 98.12 116 GLN B N 1
ATOM 3665 C CA . GLN B 1 116 ? -0.823 -5.211 -24.469 1 98.12 116 GLN B CA 1
ATOM 3666 C C . GLN B 1 116 ? -0.498 -4.363 -23.25 1 98.12 116 GLN B C 1
ATOM 3668 O O . GLN B 1 116 ? -1.383 -4.059 -22.438 1 98.12 116 GLN B O 1
ATOM 3673 N N . LEU B 1 117 ? 0.763 -4.043 -23.094 1 98.31 117 LEU B N 1
ATOM 3674 C CA . LEU B 1 117 ? 1.214 -3.223 -21.984 1 98.31 117 LEU B CA 1
ATOM 3675 C C . LEU B 1 117 ? 1.65 -1.842 -22.453 1 98.31 117 LEU B C 1
ATOM 3677 O O . LEU B 1 117 ? 2.58 -1.724 -23.266 1 98.31 117 LEU B O 1
ATOM 3681 N N . HIS B 1 118 ? 0.982 -0.85 -22.031 1 98.19 118 HIS B N 1
ATOM 3682 C CA . HIS B 1 118 ? 1.312 0.538 -22.328 1 98.19 118 HIS B CA 1
ATOM 3683 C C . HIS B 1 118 ? 2.01 1.21 -21.156 1 98.19 118 HIS B C 1
ATOM 3685 O O . HIS B 1 118 ? 1.437 1.317 -20.062 1 98.19 118 HIS B O 1
ATOM 3691 N N . VAL B 1 119 ? 3.242 1.663 -21.375 1 98.31 119 VAL B N 1
ATOM 3692 C CA . VAL B 1 119 ? 4.02 2.285 -20.312 1 98.31 119 VAL B CA 1
ATOM 3693 C C . VAL B 1 119 ? 4 3.803 -20.469 1 98.31 119 VAL B C 1
ATOM 3695 O O . VAL B 1 119 ? 4.348 4.324 -21.547 1 98.31 119 VAL B O 1
ATOM 3698 N N . GLN B 1 120 ? 3.549 4.469 -19.484 1 96.75 120 GLN B N 1
ATOM 3699 C CA . GLN B 1 120 ? 3.637 5.922 -19.391 1 96.75 120 GLN B CA 1
ATOM 3700 C C . GLN B 1 120 ? 4.75 6.352 -18.438 1 96.75 120 GLN B C 1
ATOM 3702 O O . GLN B 1 120 ? 4.805 5.895 -17.297 1 96.75 120 GLN B O 1
ATOM 3707 N N . ARG B 1 121 ? 5.59 7.23 -18.938 1 96.5 121 ARG B N 1
ATOM 3708 C CA . ARG B 1 121 ? 6.652 7.785 -18.094 1 96.5 121 ARG B CA 1
ATOM 3709 C C . ARG B 1 121 ? 6.141 8.961 -17.266 1 96.5 121 ARG B C 1
ATOM 3711 O O . ARG B 1 121 ? 5.996 10.07 -17.781 1 96.5 121 ARG B O 1
ATOM 3718 N N . LEU B 1 122 ? 5.941 8.758 -16.047 1 94.56 122 LEU B N 1
ATOM 3719 C CA . LEU B 1 122 ? 5.371 9.789 -15.188 1 94.56 122 LEU B CA 1
ATOM 3720 C C . LEU B 1 122 ? 6.438 10.789 -14.758 1 94.56 122 LEU B C 1
ATOM 3722 O O . LEU B 1 122 ? 6.184 11.992 -14.695 1 94.56 122 LEU B O 1
ATOM 3726 N N . ASN B 1 123 ? 7.566 10.281 -14.406 1 91.88 123 ASN B N 1
ATOM 3727 C CA . ASN B 1 123 ? 8.664 11.18 -14.07 1 91.88 123 ASN B CA 1
ATOM 3728 C C . ASN B 1 123 ? 10.016 10.477 -14.195 1 91.88 123 ASN B C 1
ATOM 3730 O O . ASN B 1 123 ? 10.094 9.25 -14.148 1 91.88 123 ASN B O 1
ATOM 3734 N N . ASP B 1 124 ? 11.016 11.227 -14.406 1 93.88 124 ASP B N 1
ATOM 3735 C CA . ASP B 1 124 ? 12.43 10.875 -14.367 1 93.88 124 ASP B CA 1
ATOM 3736 C C . ASP B 1 124 ? 13.25 11.945 -13.648 1 93.88 124 ASP B C 1
ATOM 3738 O O . ASP B 1 124 ? 13.484 13.023 -14.195 1 93.88 124 ASP B O 1
ATOM 3742 N N . THR B 1 125 ? 13.617 11.609 -12.422 1 91.56 125 THR B N 1
ATOM 3743 C CA . THR B 1 125 ? 14.453 12.547 -11.68 1 91.56 125 THR B CA 1
ATOM 3744 C C . THR B 1 125 ? 15.875 12.023 -11.562 1 91.56 125 THR B C 1
ATOM 3746 O O . THR B 1 125 ? 16.234 11.016 -12.188 1 91.56 125 THR B O 1
ATOM 3749 N N . GLY B 1 126 ? 16.641 12.789 -10.82 1 91.25 126 GLY B N 1
ATOM 3750 C CA . GLY B 1 126 ? 18.016 12.352 -10.594 1 91.25 126 GLY B CA 1
ATOM 3751 C C . GLY B 1 126 ? 18.109 11.102 -9.75 1 91.25 126 GLY B C 1
ATOM 3752 O O . GLY B 1 126 ? 19.078 10.344 -9.852 1 91.25 126 GLY B O 1
ATOM 3753 N N . ARG B 1 127 ? 17.078 10.789 -9.023 1 93.62 127 ARG B N 1
ATOM 3754 C CA . ARG B 1 127 ? 17.188 9.672 -8.086 1 93.62 127 ARG B CA 1
ATOM 3755 C C . ARG B 1 127 ? 16.094 8.641 -8.344 1 93.62 127 ARG B C 1
ATOM 3757 O O . ARG B 1 127 ? 16.25 7.461 -8.031 1 93.62 127 ARG B O 1
ATOM 3764 N N . PHE B 1 128 ? 14.969 9.133 -8.953 1 95.31 128 PHE B N 1
ATOM 3765 C CA . PHE B 1 128 ? 13.797 8.273 -9.008 1 95.31 128 PHE B CA 1
ATOM 3766 C C . PHE B 1 128 ? 13.203 8.258 -10.414 1 95.31 128 PHE B C 1
ATOM 3768 O O . PHE B 1 128 ? 13.414 9.18 -11.195 1 95.31 128 PHE B O 1
ATOM 3775 N N . ALA B 1 129 ? 12.539 7.246 -10.727 1 97.44 129 ALA B N 1
ATOM 3776 C CA . ALA B 1 129 ? 11.719 7.133 -11.922 1 97.44 129 ALA B CA 1
ATOM 3777 C C . ALA B 1 129 ? 10.414 6.391 -11.625 1 97.44 129 ALA B C 1
ATOM 3779 O O . ALA B 1 129 ? 10.422 5.375 -10.922 1 97.44 129 ALA B O 1
ATOM 3780 N N . THR B 1 130 ? 9.32 6.922 -12.055 1 97.62 130 THR B N 1
ATOM 3781 C CA . THR B 1 130 ? 8.023 6.297 -11.859 1 97.62 130 THR B CA 1
ATOM 3782 C C . THR B 1 130 ? 7.344 6.02 -13.195 1 97.62 130 THR B C 1
ATOM 3784 O O . THR B 1 130 ? 7.352 6.867 -14.086 1 97.62 130 THR B O 1
ATOM 3787 N N . ARG B 1 131 ? 6.871 4.836 -13.336 1 98.25 131 ARG B N 1
ATOM 3788 C CA . ARG B 1 131 ? 6.168 4.402 -14.539 1 98.25 131 ARG B CA 1
ATOM 3789 C C . ARG B 1 131 ? 4.758 3.932 -14.211 1 98.25 131 ARG B C 1
ATOM 3791 O O . ARG B 1 131 ? 4.52 3.346 -13.156 1 98.25 131 ARG B O 1
ATOM 3798 N N . LEU B 1 132 ? 3.902 4.254 -15.086 1 97.81 132 LEU B N 1
ATOM 3799 C CA . LEU B 1 132 ? 2.539 3.738 -15.062 1 97.81 132 LEU B CA 1
ATOM 3800 C C . LEU B 1 132 ? 2.299 2.773 -16.219 1 97.81 132 LEU B C 1
ATOM 3802 O O . LEU B 1 132 ? 2.559 3.109 -17.375 1 97.81 132 LEU B O 1
ATOM 3806 N N . ILE B 1 133 ? 1.845 1.568 -15.906 1 98.38 133 ILE B N 1
ATOM 3807 C CA . ILE B 1 133 ? 1.606 0.556 -16.938 1 98.38 133 ILE B CA 1
ATOM 3808 C C . ILE B 1 133 ? 0.122 0.197 -16.969 1 98.38 133 ILE B C 1
ATOM 3810 O O . ILE B 1 133 ? -0.457 -0.175 -15.945 1 98.38 133 ILE B O 1
ATOM 3814 N N . THR B 1 134 ? -0.468 0.312 -18.094 1 97.62 134 THR B N 1
ATOM 3815 C CA . THR B 1 134 ? -1.816 -0.185 -18.344 1 97.62 134 THR B CA 1
ATOM 3816 C C . THR B 1 134 ? -1.784 -1.421 -19.234 1 97.62 134 THR B C 1
ATOM 3818 O O . THR B 1 134 ? -1.294 -1.363 -20.359 1 97.62 134 THR B O 1
ATOM 3821 N N . THR B 1 135 ? -2.23 -2.496 -18.672 1 98.12 135 THR B N 1
ATOM 3822 C CA . THR B 1 135 ? -2.359 -3.709 -19.469 1 98.12 135 THR B CA 1
ATOM 3823 C C . THR B 1 135 ? -3.77 -3.836 -20.047 1 98.12 135 THR B C 1
ATOM 3825 O O . THR B 1 135 ? -4.754 -3.699 -19.312 1 98.12 135 THR B O 1
ATOM 3828 N N . THR B 1 136 ? -3.83 -4.105 -21.344 1 97.62 136 THR B N 1
ATOM 3829 C CA . THR B 1 136 ? -5.137 -4.172 -21.984 1 97.62 136 THR B CA 1
ATOM 3830 C C . THR B 1 136 ? -5.285 -5.473 -22.766 1 97.62 136 THR B C 1
ATOM 3832 O O . THR B 1 136 ? -4.289 -6.078 -23.172 1 97.62 136 THR B O 1
ATOM 3835 N N . GLN B 1 137 ? -6.48 -5.922 -22.859 1 96.56 137 GLN B N 1
ATOM 3836 C CA . GLN B 1 137 ? -6.941 -6.914 -23.812 1 96.56 137 GLN B CA 1
ATOM 3837 C C . GLN B 1 137 ? -8.133 -6.391 -24.625 1 96.56 137 GLN B C 1
ATOM 3839 O O . GLN B 1 137 ? -9.078 -5.848 -24.047 1 96.56 137 GLN B O 1
ATOM 3844 N N . SER B 1 138 ? -8.086 -6.469 -25.922 1 94.19 138 SER B N 1
ATOM 3845 C CA . SER B 1 138 ? -9.125 -5.941 -26.797 1 94.19 138 SER B CA 1
ATOM 3846 C C . SER B 1 138 ? -9.477 -4.504 -26.438 1 94.19 138 SER B C 1
ATOM 3848 O O . SER B 1 138 ? -10.656 -4.168 -26.281 1 94.19 138 SER B O 1
ATOM 3850 N N . HIS B 1 139 ? -8.469 -3.725 -26.047 1 91.69 139 HIS B N 1
ATOM 3851 C CA . HIS B 1 139 ? -8.523 -2.291 -25.797 1 91.69 139 HIS B CA 1
ATOM 3852 C C . HIS B 1 139 ? -9.242 -1.995 -24.484 1 91.69 139 HIS B C 1
ATOM 3854 O O . HIS B 1 139 ? -9.594 -0.845 -24.203 1 91.69 139 HIS B O 1
ATOM 3860 N N . LYS B 1 140 ? -9.453 -3.016 -23.719 1 93.75 140 LYS B N 1
ATOM 3861 C CA . LYS B 1 140 ? -10.023 -2.84 -22.391 1 93.75 140 LYS B CA 1
ATOM 3862 C C . LYS B 1 140 ? -8.961 -3.037 -21.312 1 93.75 140 LYS B C 1
ATOM 3864 O O . LYS B 1 140 ? -8.211 -4.012 -21.344 1 93.75 140 LYS B O 1
ATOM 3869 N N . PRO B 1 141 ? -8.906 -2.109 -20.375 1 96.19 141 PRO B N 1
ATOM 3870 C CA . PRO B 1 141 ? -7.91 -2.271 -19.312 1 96.19 141 PRO B CA 1
ATOM 3871 C C . PRO B 1 141 ? -8.211 -3.455 -18.391 1 96.19 141 PRO B C 1
ATOM 3873 O O . PRO B 1 141 ? -9.352 -3.637 -17.969 1 96.19 141 PRO B O 1
ATOM 3876 N N . ILE B 1 142 ? -7.156 -4.246 -18.125 1 96.62 142 ILE B N 1
ATOM 3877 C CA . ILE B 1 142 ? -7.348 -5.375 -17.219 1 96.62 142 ILE B CA 1
ATOM 3878 C C . ILE B 1 142 ? -6.57 -5.145 -15.93 1 96.62 142 ILE B C 1
ATOM 3880 O O . ILE B 1 142 ? -6.906 -5.711 -14.891 1 96.62 142 ILE B O 1
ATOM 3884 N N . SER B 1 143 ? -5.523 -4.34 -15.977 1 97.56 143 SER B N 1
ATOM 3885 C CA . SER B 1 143 ? -4.801 -3.963 -14.766 1 97.56 143 SER B CA 1
ATOM 3886 C C . SER B 1 143 ? -4.09 -2.625 -14.945 1 97.56 143 SER B C 1
ATOM 3888 O O . SER B 1 143 ? -3.855 -2.184 -16.062 1 97.56 143 SER B O 1
ATOM 3890 N N . HIS B 1 144 ? -3.883 -2.041 -13.891 1 97.31 144 HIS B N 1
ATOM 3891 C CA . HIS B 1 144 ? -3.082 -0.828 -13.789 1 97.31 144 HIS B CA 1
ATOM 3892 C C . HIS B 1 144 ? -1.993 -0.97 -12.734 1 97.31 144 HIS B C 1
ATOM 3894 O O . HIS B 1 144 ? -2.279 -1.317 -11.586 1 97.31 144 HIS B O 1
ATOM 3900 N N . VAL B 1 145 ? -0.744 -0.642 -13.164 1 98.31 145 VAL B N 1
ATOM 3901 C CA . VAL B 1 145 ? 0.392 -0.848 -12.273 1 98.31 145 VAL B CA 1
ATOM 3902 C C . VAL B 1 145 ? 1.228 0.428 -12.195 1 98.31 145 VAL B C 1
ATOM 3904 O O . VAL B 1 145 ? 1.514 1.052 -13.219 1 98.31 145 VAL B O 1
ATOM 3907 N N . THR B 1 146 ? 1.526 0.861 -11.008 1 97.94 146 THR B N 1
ATOM 3908 C CA . THR B 1 146 ? 2.539 1.889 -10.797 1 97.94 146 THR B CA 1
ATOM 3909 C C . THR B 1 146 ? 3.83 1.273 -10.266 1 97.94 146 THR B C 1
ATOM 3911 O O . THR B 1 146 ? 3.812 0.538 -9.273 1 97.94 146 THR B O 1
ATOM 3914 N N . CYS B 1 147 ? 4.906 1.551 -10.961 1 98.25 147 CYS B N 1
ATOM 3915 C CA . CYS B 1 147 ? 6.23 1.128 -10.523 1 98.25 147 CYS B CA 1
ATOM 3916 C C . CYS B 1 147 ? 7.113 2.332 -10.211 1 98.25 147 CYS B C 1
ATOM 3918 O O . CYS B 1 147 ? 7.258 3.23 -11.047 1 98.25 147 CYS B O 1
ATOM 3920 N N . SER B 1 148 ? 7.633 2.314 -9.062 1 98.06 148 SER B N 1
ATOM 3921 C CA . SER B 1 148 ? 8.648 3.297 -8.688 1 98.06 148 SER B CA 1
ATOM 3922 C C . SER B 1 148 ? 10.031 2.664 -8.633 1 98.06 148 SER B C 1
ATOM 3924 O O . SER B 1 148 ? 10.203 1.584 -8.062 1 98.06 148 SER B O 1
ATOM 3926 N N . PHE B 1 149 ? 10.984 3.332 -9.266 1 97.75 149 PHE B N 1
ATOM 3927 C CA . PHE B 1 149 ? 12.367 2.887 -9.305 1 97.75 149 PHE B CA 1
ATOM 3928 C C . PHE B 1 149 ? 13.281 3.898 -8.625 1 97.75 149 PHE B C 1
ATOM 3930 O O . PHE B 1 149 ? 12.977 5.094 -8.594 1 97.75 149 PHE B O 1
ATOM 3937 N N . ILE B 1 150 ? 14.32 3.377 -8.102 1 96.69 150 ILE B N 1
ATOM 3938 C CA . ILE B 1 150 ? 15.32 4.215 -7.461 1 96.69 150 ILE B CA 1
ATOM 3939 C C . ILE B 1 150 ? 16.703 3.898 -8.039 1 96.69 150 ILE B C 1
ATOM 3941 O O . ILE B 1 150 ? 17.031 2.732 -8.266 1 96.69 150 ILE B O 1
ATOM 3945 N N . ARG B 1 151 ? 17.422 4.934 -8.336 1 96.19 151 ARG B N 1
ATOM 3946 C CA . ARG B 1 151 ? 18.797 4.727 -8.805 1 96.19 151 ARG B CA 1
ATOM 3947 C C . ARG B 1 151 ? 19.656 4.133 -7.703 1 96.19 151 ARG B C 1
ATOM 3949 O O . ARG B 1 151 ? 19.594 4.555 -6.547 1 96.19 151 ARG B O 1
ATOM 3956 N N . LEU B 1 152 ? 20.484 3.254 -8.102 1 94.12 152 LEU B N 1
ATOM 3957 C CA . LEU B 1 152 ? 21.359 2.58 -7.145 1 94.12 152 LEU B CA 1
ATOM 3958 C C . LEU B 1 152 ? 22.297 3.576 -6.461 1 94.12 152 LEU B C 1
ATOM 3960 O O . LEU B 1 152 ? 22.625 3.416 -5.285 1 94.12 152 LEU B O 1
ATOM 3964 N N . SER B 1 153 ? 22.656 4.637 -7.078 1 93.31 153 SER B N 1
ATOM 3965 C CA . SER B 1 153 ? 23.547 5.656 -6.547 1 93.31 153 SER B CA 1
ATOM 3966 C C . SER B 1 153 ? 22.906 6.422 -5.398 1 93.31 153 SER B C 1
ATOM 3968 O O . SER B 1 153 ? 23.594 7.09 -4.625 1 93.31 153 SER B O 1
ATOM 3970 N N . ALA B 1 154 ? 21.594 6.32 -5.316 1 92.69 154 ALA B N 1
ATOM 3971 C CA . ALA B 1 154 ? 20.875 7.051 -4.281 1 92.69 154 ALA B CA 1
ATOM 3972 C C . ALA B 1 154 ? 20.969 6.344 -2.936 1 92.69 154 ALA B C 1
ATOM 3974 O O . ALA B 1 154 ? 20.641 6.922 -1.896 1 92.69 154 ALA B O 1
ATOM 3975 N N . PHE B 1 155 ? 21.438 5.102 -2.881 1 90.31 155 PHE B N 1
ATOM 3976 C CA . PHE B 1 155 ? 21.469 4.297 -1.665 1 90.31 155 PHE B CA 1
ATOM 3977 C C . PHE B 1 155 ? 22.672 4.668 -0.805 1 90.31 155 PHE B C 1
ATOM 3979 O O . PHE B 1 155 ? 22.703 4.371 0.391 1 90.31 155 PHE B O 1
ATOM 3986 N N . GLY B 1 156 ? 23.641 5.383 -1.331 1 85.81 156 GLY B N 1
ATOM 3987 C CA . GLY B 1 156 ? 24.906 5.609 -0.646 1 85.81 156 GLY B CA 1
ATOM 3988 C C . GLY B 1 156 ? 24.828 6.695 0.412 1 85.81 156 GLY B C 1
ATOM 3989 O O . GLY B 1 156 ? 23.969 7.582 0.334 1 85.81 156 GLY B O 1
ATOM 3990 N N . GLY B 1 157 ? 25.625 6.57 1.5 1 86.06 157 GLY B N 1
ATOM 3991 C CA . GLY B 1 157 ? 25.719 7.57 2.553 1 86.06 157 GLY B CA 1
ATOM 3992 C C . GLY B 1 157 ? 25.25 7.062 3.902 1 86.06 157 GLY B C 1
ATOM 3993 O O . GLY B 1 157 ? 24.844 5.902 4.031 1 86.06 157 GLY B O 1
ATOM 3994 N N . PRO B 1 158 ? 25.359 7.988 4.859 1 89.38 158 PRO B N 1
ATOM 3995 C CA . PRO B 1 158 ? 24.891 7.605 6.195 1 89.38 158 PRO B CA 1
ATOM 3996 C C . PRO B 1 158 ? 23.391 7.277 6.223 1 89.38 158 PRO B C 1
ATOM 3998 O O . PRO B 1 158 ? 22.609 7.922 5.531 1 89.38 158 PRO B O 1
ATOM 4001 N N . GLN B 1 159 ? 23.094 6.203 6.965 1 90.5 159 GLN B N 1
ATOM 4002 C CA . GLN B 1 159 ? 21.703 5.766 6.992 1 90.5 159 GLN B CA 1
ATOM 4003 C C . GLN B 1 159 ? 21.344 5.176 8.352 1 90.5 159 GLN B C 1
ATOM 4005 O O . GLN B 1 159 ? 22.219 4.746 9.102 1 90.5 159 GLN B O 1
ATOM 4010 N N . ILE B 1 160 ? 20.094 5.293 8.703 1 91 160 ILE B N 1
ATOM 4011 C CA . ILE B 1 160 ? 19.531 4.527 9.82 1 91 160 ILE B CA 1
ATOM 4012 C C . ILE B 1 160 ? 19.047 3.174 9.312 1 91 160 ILE B C 1
ATOM 4014 O O . ILE B 1 160 ? 18.516 3.074 8.203 1 91 160 ILE B O 1
ATOM 4018 N N . SER B 1 161 ? 19.328 2.125 10.188 1 93.25 161 SER B N 1
ATOM 4019 C CA . SER B 1 161 ? 18.969 0.792 9.711 1 93.25 161 SER B CA 1
ATOM 4020 C C . SER B 1 161 ? 18.328 -0.038 10.812 1 93.25 161 SER B C 1
ATOM 4022 O O . SER B 1 161 ? 18.781 -0.022 11.953 1 93.25 161 SER B O 1
ATOM 4024 N N . HIS B 1 162 ? 17.219 -0.589 10.445 1 94.5 162 HIS B N 1
ATOM 4025 C CA . HIS B 1 162 ? 16.562 -1.626 11.242 1 94.5 162 HIS B CA 1
ATOM 4026 C C . HIS B 1 162 ? 15.641 -2.484 10.383 1 94.5 162 HIS B C 1
ATOM 4028 O O . HIS B 1 162 ? 15.219 -2.059 9.305 1 94.5 162 HIS B O 1
ATOM 4034 N N . SER B 1 163 ? 15.414 -3.648 10.781 1 93.94 163 SER B N 1
ATOM 4035 C CA . SER B 1 163 ? 14.578 -4.621 10.094 1 93.94 163 SER B CA 1
ATOM 4036 C C . SER B 1 163 ? 14.016 -5.66 11.062 1 93.94 163 SER B C 1
ATOM 4038 O O . SER B 1 163 ? 14.688 -6.035 12.023 1 93.94 163 SER B O 1
ATOM 4040 N N . PRO B 1 164 ? 12.828 -6.102 10.727 1 89.56 164 PRO B N 1
ATOM 4041 C CA . PRO B 1 164 ? 12.359 -7.227 11.539 1 89.56 164 PRO B CA 1
ATOM 4042 C C . PRO B 1 164 ? 13.109 -8.523 11.234 1 89.56 164 PRO B C 1
ATOM 4044 O O . PRO B 1 164 ? 13.664 -8.68 10.148 1 89.56 164 PRO B O 1
ATOM 4047 N N . SER B 1 165 ? 13.039 -9.367 12.289 1 83 165 SER B N 1
ATOM 4048 C CA . SER B 1 165 ? 13.602 -10.695 12.102 1 83 165 SER B CA 1
ATOM 4049 C C . SER B 1 165 ? 12.531 -11.703 11.688 1 83 165 SER B C 1
ATOM 4051 O O . SER B 1 165 ? 11.359 -11.547 12.039 1 83 165 SER B O 1
ATOM 4053 N N . ARG B 1 166 ? 13.031 -12.617 10.875 1 79.38 166 ARG B N 1
ATOM 4054 C CA . ARG B 1 166 ? 12.109 -13.695 10.531 1 79.38 166 ARG B CA 1
ATOM 4055 C C . ARG B 1 166 ? 11.719 -14.5 11.766 1 79.38 166 ARG B C 1
ATOM 4057 O O . ARG B 1 166 ? 12.562 -14.781 12.625 1 79.38 166 ARG B O 1
ATOM 4064 N N . LYS B 1 167 ? 10.414 -14.766 11.836 1 66.94 167 LYS B N 1
ATOM 4065 C CA . LYS B 1 167 ? 9.977 -15.625 12.938 1 66.94 167 LYS B CA 1
ATOM 4066 C C . LYS B 1 167 ? 10.438 -17.062 12.734 1 66.94 167 LYS B C 1
ATOM 4068 O O . LYS B 1 167 ? 10.305 -17.609 11.641 1 66.94 167 LYS B O 1
ATOM 4073 N N . THR B 1 168 ? 11.547 -17.484 13.352 1 60.03 168 THR B N 1
ATOM 4074 C CA . THR B 1 168 ? 12.117 -18.828 13.18 1 60.03 168 THR B CA 1
ATOM 4075 C C . THR B 1 168 ? 11.305 -19.859 13.953 1 60.03 168 THR B C 1
ATOM 4077 O O . THR B 1 168 ? 11.102 -19.734 15.164 1 60.03 168 THR B O 1
ATOM 4080 N N . SER B 1 169 ? 10.172 -20.297 13.43 1 56.59 169 SER B N 1
ATOM 4081 C CA . SER B 1 169 ? 9.711 -21.5 14.109 1 56.59 169 SER B CA 1
ATOM 4082 C C . SER B 1 169 ? 10.578 -22.703 13.75 1 56.59 169 SER B C 1
ATOM 4084 O O . SER B 1 169 ? 11.148 -22.75 12.664 1 56.59 169 SER B O 1
ATOM 4086 N N . ASP B 1 170 ? 10.914 -23.469 14.766 1 52.31 170 ASP B N 1
ATOM 4087 C CA . ASP B 1 170 ? 11.703 -24.688 14.648 1 52.31 170 ASP B CA 1
ATOM 4088 C C . ASP B 1 170 ? 11.344 -25.453 13.375 1 52.31 170 ASP B C 1
ATOM 4090 O O . ASP B 1 170 ? 12.219 -26.016 12.719 1 52.31 170 ASP B O 1
ATOM 4094 N N . LYS B 1 171 ? 10.164 -25.531 13.055 1 54.34 171 LYS B N 1
ATOM 4095 C CA . LYS B 1 171 ? 9.727 -26.312 11.898 1 54.34 171 LYS B CA 1
ATOM 4096 C C . LYS B 1 171 ? 10.211 -25.703 10.594 1 54.34 171 LYS B C 1
ATOM 4098 O O . LYS B 1 171 ? 10.422 -26.406 9.609 1 54.34 171 LYS B O 1
ATOM 4103 N N . ILE B 1 172 ? 10.5 -24.453 10.625 1 57.41 172 ILE B N 1
ATOM 4104 C CA . ILE B 1 172 ? 10.844 -23.75 9.398 1 57.41 172 ILE B CA 1
ATOM 4105 C C . ILE B 1 172 ? 12.297 -24.047 9.023 1 57.41 172 ILE B C 1
ATOM 4107 O O . ILE B 1 172 ? 12.641 -24.094 7.844 1 57.41 172 ILE B O 1
ATOM 4111 N N . THR B 1 173 ? 13.039 -24.484 10.008 1 55.5 173 THR B N 1
ATOM 4112 C CA . THR B 1 173 ? 14.484 -24.5 9.805 1 55.5 173 THR B CA 1
ATOM 4113 C C . THR B 1 173 ? 14.891 -25.688 8.953 1 55.5 173 THR B C 1
ATOM 4115 O O . THR B 1 173 ? 16.016 -25.75 8.453 1 55.5 173 THR B O 1
ATOM 4118 N N . HIS B 1 174 ? 13.914 -26.453 8.586 1 60.41 174 HIS B N 1
ATOM 4119 C CA . HIS B 1 174 ? 14.469 -27.641 7.949 1 60.41 174 HIS B CA 1
ATOM 4120 C C . HIS B 1 174 ? 13.859 -27.875 6.566 1 60.41 174 HIS B C 1
ATOM 4122 O O . HIS B 1 174 ? 14.102 -28.906 5.938 1 60.41 174 HIS B O 1
ATOM 4128 N N . ILE B 1 175 ? 13.219 -26.891 6.117 1 65.19 175 ILE B N 1
ATOM 4129 C CA . ILE B 1 175 ? 12.609 -27.094 4.812 1 65.19 175 ILE B CA 1
ATOM 4130 C C . ILE B 1 175 ? 13.641 -26.844 3.713 1 65.19 175 ILE B C 1
ATOM 4132 O O . ILE B 1 175 ? 14.383 -25.859 3.76 1 65.19 175 ILE B O 1
ATOM 4136 N N . THR B 1 176 ? 13.797 -27.922 2.863 1 64.94 176 THR B N 1
ATOM 4137 C CA . THR B 1 176 ? 14.648 -27.781 1.686 1 64.94 176 THR B CA 1
ATOM 4138 C C . THR B 1 176 ? 13.797 -27.641 0.423 1 64.94 176 THR B C 1
ATOM 4140 O O . THR B 1 176 ? 12.586 -27.875 0.453 1 64.94 176 THR B O 1
ATOM 4143 N N . LEU B 1 177 ? 14.438 -27.172 -0.58 1 66.75 177 LEU B N 1
ATOM 4144 C CA . LEU B 1 177 ? 13.758 -27.062 -1.864 1 66.75 177 LEU B CA 1
ATOM 4145 C C . LEU B 1 177 ? 13.141 -28.406 -2.271 1 66.75 177 LEU B C 1
ATOM 4147 O O . LEU B 1 177 ? 12.086 -28.438 -2.908 1 66.75 177 LEU B O 1
ATOM 4151 N N . ASP B 1 178 ? 13.805 -29.406 -1.872 1 66.69 178 ASP B N 1
ATOM 4152 C CA . ASP B 1 178 ? 13.32 -30.75 -2.207 1 66.69 178 ASP B CA 1
ATOM 4153 C C . ASP B 1 178 ? 12.023 -31.062 -1.478 1 66.69 178 ASP B C 1
ATOM 4155 O O . ASP B 1 178 ? 11.258 -31.938 -1.905 1 66.69 178 ASP B O 1
ATOM 4159 N N . ASP B 1 179 ? 11.859 -30.328 -0.381 1 65.38 179 ASP B N 1
ATOM 4160 C CA . ASP B 1 179 ? 10.672 -30.547 0.435 1 65.38 179 ASP B CA 1
ATOM 4161 C C . ASP B 1 179 ? 9.453 -29.859 -0.173 1 65.38 179 ASP B C 1
ATOM 4163 O O . ASP B 1 179 ? 8.312 -30.172 0.191 1 65.38 179 ASP B O 1
ATOM 4167 N N . LEU B 1 180 ? 9.906 -28.906 -0.822 1 62.53 180 LEU B N 1
ATOM 4168 C CA . LEU B 1 180 ? 8.797 -28.156 -1.398 1 62.53 180 LEU B CA 1
ATOM 4169 C C . LEU B 1 180 ? 8.039 -29 -2.416 1 62.53 180 LEU B C 1
ATOM 4171 O O . LEU B 1 180 ? 8.648 -29.719 -3.205 1 62.53 180 LEU B O 1
ATOM 4175 N N . ASP B 1 181 ? 6.906 -29.391 -1.883 1 56.25 181 ASP B N 1
ATOM 4176 C CA . ASP B 1 181 ? 6.078 -30.203 -2.783 1 56.25 181 ASP B CA 1
ATOM 4177 C C . ASP B 1 181 ? 6.125 -29.641 -4.207 1 56.25 181 ASP B C 1
ATOM 4179 O O . ASP B 1 181 ? 6.133 -28.422 -4.402 1 56.25 181 ASP B O 1
ATOM 4183 N N . GLU B 1 182 ? 6.953 -30.359 -5.023 1 49.91 182 GLU B N 1
ATOM 4184 C CA . GLU B 1 182 ? 6.742 -30.016 -6.43 1 49.91 182 GLU B CA 1
ATOM 4185 C C . GLU B 1 182 ? 5.344 -29.453 -6.656 1 49.91 182 GLU B C 1
ATOM 4187 O O . GLU B 1 182 ? 4.383 -29.875 -6.012 1 49.91 182 GLU B O 1
ATOM 4192 N N . GLY B 1 183 ? 5.352 -28.172 -6.766 1 45.88 183 GLY B N 1
ATOM 4193 C CA . GLY B 1 183 ? 4.133 -27.469 -7.121 1 45.88 183 GLY B CA 1
ATOM 4194 C C . GLY B 1 183 ? 3.053 -28.375 -7.672 1 45.88 183 GLY B C 1
ATOM 4195 O O . GLY B 1 183 ? 3.309 -29.188 -8.57 1 45.88 183 GLY B O 1
ATOM 4196 N N . ARG B 1 184 ? 2.186 -28.781 -6.809 1 48.22 184 ARG B N 1
ATOM 4197 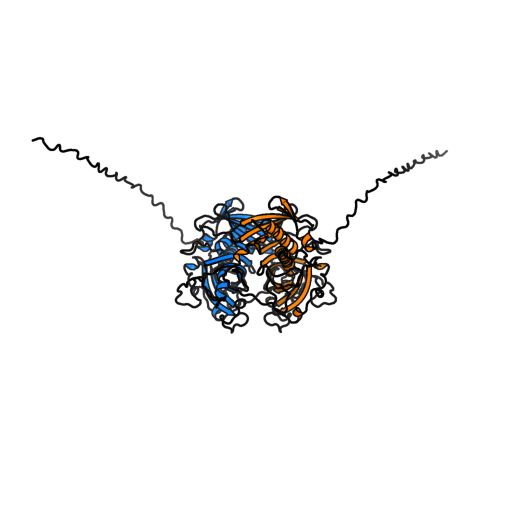C CA . ARG B 1 184 ? 0.882 -29.203 -7.316 1 48.22 184 ARG B CA 1
ATOM 4198 C C . ARG B 1 184 ? 0.528 -28.438 -8.594 1 48.22 184 ARG B C 1
ATOM 4200 O O . ARG B 1 184 ? 0.974 -27.312 -8.797 1 48.22 184 ARG B O 1
ATOM 4207 N N . ASN B 1 185 ? 0.291 -29.172 -9.633 1 49.78 185 ASN B N 1
ATOM 4208 C CA . ASN B 1 185 ? -0.31 -28.625 -10.844 1 49.78 185 ASN B CA 1
ATOM 4209 C C . ASN B 1 185 ? -1.052 -27.312 -10.555 1 49.78 185 ASN B C 1
ATOM 4211 O O . ASN B 1 185 ? -1.261 -26.516 -11.461 1 49.78 185 ASN B O 1
ATOM 4215 N N . ASP B 1 186 ? -1.27 -27.094 -9.227 1 52.97 186 ASP B N 1
ATOM 4216 C CA . ASP B 1 186 ? -2.172 -25.984 -8.93 1 52.97 186 ASP B CA 1
ATOM 4217 C C . ASP B 1 186 ? -1.397 -24.688 -8.742 1 52.97 186 ASP B C 1
ATOM 4219 O O . ASP B 1 186 ? -1.994 -23.609 -8.641 1 52.97 186 ASP B O 1
ATOM 4223 N N . MET B 1 187 ? 0.004 -24.797 -8.633 1 57.31 187 MET B N 1
ATOM 4224 C CA . MET B 1 187 ? 0.733 -23.562 -8.352 1 57.31 187 MET B CA 1
ATOM 4225 C C . MET B 1 187 ? 1.387 -23.016 -9.625 1 57.31 187 MET B C 1
ATOM 4227 O O . MET B 1 187 ? 2.051 -21.969 -9.586 1 57.31 187 MET B O 1
ATOM 4231 N N . GLY B 1 188 ? 1.138 -23.578 -10.633 1 62.81 188 GLY B N 1
ATOM 4232 C CA . GLY B 1 188 ? 1.743 -23.188 -11.898 1 62.81 188 GLY B CA 1
ATOM 4233 C C . GLY B 1 188 ? 3.117 -23.797 -12.109 1 62.81 188 GLY B C 1
ATOM 4234 O O . GLY B 1 188 ? 3.744 -24.281 -11.164 1 62.81 188 GLY B O 1
ATOM 4235 N N . PRO B 1 189 ? 3.539 -23.812 -13.25 1 70.44 189 PRO B N 1
ATOM 4236 C CA . PRO B 1 189 ? 4.762 -24.531 -13.633 1 70.44 189 PRO B CA 1
ATOM 4237 C C . PRO B 1 189 ? 6.031 -23.781 -13.211 1 70.44 189 PRO B C 1
ATOM 4239 O O . PRO B 1 189 ? 7.133 -24.328 -13.32 1 70.44 189 PRO B O 1
ATOM 4242 N N . TRP B 1 190 ? 5.879 -22.609 -12.555 1 79.12 190 TRP B N 1
ATOM 4243 C CA . TRP B 1 190 ? 7.109 -21.859 -12.312 1 79.12 190 TRP B CA 1
ATOM 4244 C C . TRP B 1 190 ? 7.254 -21.516 -10.828 1 79.12 190 TRP B C 1
ATOM 4246 O O . TRP B 1 190 ? 8.156 -20.766 -10.445 1 79.12 190 TRP B O 1
ATOM 4256 N N . LEU B 1 191 ? 6.418 -21.969 -10 1 83.44 191 LEU B N 1
ATOM 4257 C CA . LEU B 1 191 ? 6.512 -21.703 -8.57 1 83.44 191 LEU B CA 1
ATOM 4258 C C . LEU B 1 191 ? 6.305 -22.984 -7.762 1 83.44 191 LEU B C 1
ATOM 4260 O O . LEU B 1 191 ? 5.461 -23.812 -8.109 1 83.44 191 LEU B O 1
ATOM 4264 N N . ARG B 1 192 ? 7.105 -23.141 -6.801 1 82.44 192 ARG B N 1
ATOM 4265 C CA . ARG B 1 192 ? 6.922 -24.172 -5.777 1 82.44 192 ARG B CA 1
ATOM 4266 C C . ARG B 1 192 ? 6.637 -23.531 -4.418 1 82.44 192 ARG B C 1
ATOM 4268 O O . ARG B 1 192 ? 7.223 -22.516 -4.066 1 82.44 192 ARG B O 1
ATOM 4275 N N . TYR B 1 193 ? 5.75 -24.156 -3.754 1 82.19 193 TYR B N 1
ATOM 4276 C CA . TYR B 1 193 ? 5.379 -23.578 -2.465 1 82.19 193 TYR B CA 1
ATOM 4277 C C . TYR B 1 193 ? 4.973 -24.672 -1.48 1 82.19 193 TYR B C 1
ATOM 4279 O O . TYR B 1 193 ? 4.57 -25.766 -1.887 1 82.19 193 TYR B O 1
ATOM 4287 N N . GLN B 1 194 ? 5.109 -24.422 -0.204 1 81 194 GLN B N 1
ATOM 4288 C CA . GLN B 1 194 ? 4.664 -25.281 0.89 1 81 194 GLN B CA 1
ATOM 4289 C C . GLN B 1 194 ? 4.172 -24.453 2.072 1 81 194 GLN B C 1
ATOM 4291 O O . GLN B 1 194 ? 4.867 -23.547 2.539 1 81 194 GLN B O 1
ATOM 4296 N N . ARG B 1 195 ? 2.924 -24.766 2.451 1 83.12 195 ARG B N 1
ATOM 4297 C CA . ARG B 1 195 ? 2.441 -24.156 3.691 1 83.12 195 ARG B CA 1
ATOM 4298 C C . ARG B 1 195 ? 3.18 -24.734 4.898 1 83.12 195 ARG B C 1
ATOM 4300 O O . ARG B 1 195 ? 3.393 -25.953 4.984 1 83.12 195 ARG B O 1
ATOM 4307 N N . LEU B 1 196 ? 3.512 -23.891 5.82 1 82.06 196 LEU B N 1
ATOM 4308 C CA . LEU B 1 196 ? 4.34 -24.328 6.938 1 82.06 196 LEU B CA 1
ATOM 4309 C C . LEU B 1 196 ? 3.543 -24.344 8.234 1 82.06 196 LEU B C 1
ATOM 4311 O O . LEU B 1 196 ? 3.49 -25.359 8.93 1 82.06 196 LEU B O 1
ATOM 4315 N N . SER B 1 197 ? 3.004 -23.188 8.555 1 83.62 197 SER B N 1
ATOM 4316 C CA . SER B 1 197 ? 2.377 -23.156 9.875 1 83.62 197 SER B CA 1
ATOM 4317 C C . SER B 1 197 ? 1.358 -22.016 9.961 1 83.62 197 SER B C 1
ATOM 4319 O O . SER B 1 197 ? 1.327 -21.125 9.102 1 83.62 197 SER B O 1
ATOM 4321 N N . LEU B 1 198 ? 0.478 -22.141 10.898 1 87.94 198 LEU B N 1
ATOM 4322 C CA . LEU B 1 198 ? -0.403 -21.094 11.406 1 87.94 198 LEU B CA 1
ATOM 4323 C C . LEU B 1 198 ? -0.21 -20.891 12.906 1 87.94 198 LEU B C 1
ATOM 4325 O O . LEU B 1 198 ? -0.551 -21.781 13.695 1 87.94 198 LEU B O 1
ATOM 4329 N N . THR B 1 199 ? 0.386 -19.781 13.289 1 88.25 199 THR B N 1
ATOM 4330 C CA . THR B 1 199 ? 0.751 -19.594 14.688 1 88.25 199 THR B CA 1
ATOM 4331 C C . THR B 1 199 ? 0.354 -18.203 15.172 1 88.25 199 THR B C 1
ATOM 4333 O O . THR B 1 199 ? 0.083 -17.312 14.359 1 88.25 199 THR B O 1
ATOM 4336 N N . ASN B 1 200 ? 0.227 -18.141 16.438 1 85.69 200 ASN B N 1
ATOM 4337 C CA . ASN B 1 200 ? 0.017 -16.844 17.078 1 85.69 200 ASN B CA 1
ATOM 4338 C C . ASN B 1 200 ? 1.34 -16.141 17.375 1 85.69 200 ASN B C 1
ATOM 4340 O O . ASN B 1 200 ? 2.133 -16.641 18.188 1 85.69 200 ASN B O 1
ATOM 4344 N N . ASP B 1 201 ? 1.479 -14.984 16.844 1 76.75 201 ASP B N 1
ATOM 4345 C CA . ASP B 1 201 ? 2.736 -14.25 16.938 1 76.75 201 ASP B CA 1
ATOM 4346 C C . ASP B 1 201 ? 2.924 -13.68 18.344 1 76.75 201 ASP B C 1
ATOM 4348 O O . ASP B 1 201 ? 4.055 -13.523 18.812 1 76.75 201 ASP B O 1
ATOM 4352 N N . LYS B 1 202 ? 1.881 -13.336 18.984 1 77.25 202 LYS B N 1
ATOM 4353 C CA . LYS B 1 202 ? 1.938 -12.703 20.297 1 77.25 202 LYS B CA 1
ATOM 4354 C C . LYS B 1 202 ? 2.025 -13.75 21.406 1 77.25 202 LYS B C 1
ATOM 4356 O O . LYS B 1 202 ? 2.617 -13.5 22.453 1 77.25 202 LYS B O 1
ATOM 4361 N N . SER B 1 203 ? 1.366 -14.867 21.125 1 81.19 203 SER B N 1
ATOM 4362 C CA . SER B 1 203 ? 1.368 -15.977 22.078 1 81.19 203 SER B CA 1
ATOM 4363 C C . SER B 1 203 ? 1.635 -17.297 21.359 1 81.19 203 SER B C 1
ATOM 4365 O O . SER B 1 203 ? 0.711 -18.078 21.125 1 81.19 203 SER B O 1
ATOM 4367 N N . PRO B 1 204 ? 2.857 -17.531 21.188 1 77.94 204 PRO B N 1
ATOM 436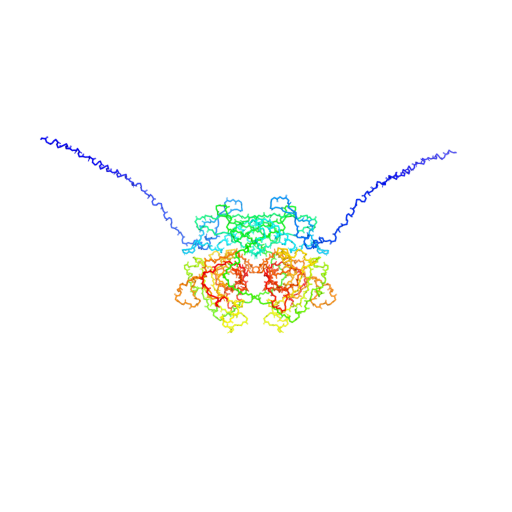8 C CA . PRO B 1 204 ? 3.199 -18.703 20.391 1 77.94 204 PRO B CA 1
ATOM 4369 C C . PRO B 1 204 ? 2.717 -20 21.031 1 77.94 204 PRO B C 1
ATOM 4371 O O . PRO B 1 204 ? 2.6 -21.031 20.344 1 77.94 204 PRO B O 1
ATOM 4374 N N . SER B 1 205 ? 2.41 -19.906 22.25 1 81.38 205 SER B N 1
ATOM 4375 C CA . SER B 1 205 ? 1.953 -21.109 22.938 1 81.38 205 SER B CA 1
ATOM 4376 C C . SER B 1 205 ? 0.463 -21.344 22.719 1 81.38 205 SER B C 1
ATOM 4378 O O . SER B 1 205 ? -0.046 -22.438 22.969 1 81.38 205 SER B O 1
ATOM 4380 N N . SER B 1 206 ? -0.185 -20.359 22.219 1 86 206 SER B N 1
ATOM 4381 C CA . SER B 1 206 ? -1.621 -20.484 21.984 1 86 206 SER B CA 1
ATOM 4382 C C . SER B 1 206 ? -1.917 -21.219 20.672 1 86 206 SER B C 1
ATOM 4384 O O . SER B 1 206 ? -1.22 -21.016 19.688 1 86 206 SER B O 1
ATOM 4386 N N . SER B 1 207 ? -2.922 -22.031 20.766 1 87.25 207 SER B N 1
ATOM 4387 C CA . SER B 1 207 ? -3.354 -22.688 19.531 1 87.25 207 SER B CA 1
ATOM 4388 C C . SER B 1 207 ? -4 -21.703 18.578 1 87.25 207 SER B C 1
ATOM 4390 O O . SER B 1 207 ? -4.617 -20.719 19 1 87.25 207 SER B O 1
ATOM 4392 N N . PRO B 1 208 ? -3.838 -21.969 17.328 1 86.75 208 PRO B N 1
ATOM 4393 C CA . PRO B 1 208 ? -4.484 -21.094 16.359 1 86.75 208 PRO B CA 1
ATOM 4394 C C . PRO B 1 208 ? -5.988 -20.969 16.578 1 86.75 208 PRO B C 1
ATOM 4396 O O . PRO B 1 208 ? -6.559 -19.891 16.391 1 86.75 208 PRO B O 1
ATOM 4399 N N . GLU B 1 209 ? -6.609 -21.984 16.984 1 86.06 209 GLU B N 1
ATOM 4400 C CA . GLU B 1 209 ? -8.055 -22 17.188 1 86.06 209 GLU B CA 1
ATOM 4401 C C . GLU B 1 209 ? -8.469 -21.094 18.328 1 86.06 209 GLU B C 1
ATOM 4403 O O . GLU B 1 209 ? -9.578 -20.547 18.328 1 86.06 209 GLU B O 1
ATOM 4408 N N . ASP B 1 210 ? -7.578 -20.922 19.188 1 89.62 210 ASP B N 1
ATOM 4409 C CA . ASP B 1 210 ? -7.883 -20.109 20.375 1 89.62 210 ASP B CA 1
ATOM 4410 C C . ASP B 1 210 ? -7.324 -18.703 20.234 1 89.62 210 ASP B C 1
ATOM 4412 O O . ASP B 1 210 ? -7.332 -17.938 21.203 1 89.62 210 ASP B O 1
ATOM 4416 N N . SER B 1 211 ? -6.867 -18.453 19.141 1 91.19 211 SER B N 1
ATOM 4417 C CA . SER B 1 211 ? -6.234 -17.156 18.938 1 91.19 211 SER B CA 1
ATOM 4418 C C . SER B 1 211 ? -7.121 -16.234 18.109 1 91.19 211 SER B C 1
ATOM 4420 O O . SER B 1 211 ? -7.797 -16.672 17.188 1 91.19 211 SER B O 1
ATOM 4422 N N . PRO B 1 212 ? -7.102 -14.922 18.516 1 92 212 PRO B N 1
ATOM 4423 C CA . PRO B 1 212 ? -7.773 -13.984 17.609 1 92 212 PRO B CA 1
ATOM 4424 C C . PRO B 1 212 ? -7.211 -14.031 16.203 1 92 212 PRO B C 1
ATOM 4426 O O . PRO B 1 212 ? -5.992 -14.07 16.016 1 92 212 PRO B O 1
ATOM 4429 N N . PRO B 1 213 ? -8.078 -14.047 15.219 1 94 213 PRO B N 1
ATOM 4430 C CA . PRO B 1 213 ? -7.621 -14.156 13.828 1 94 213 PRO B CA 1
ATOM 4431 C C . PRO B 1 213 ? -6.566 -13.117 13.477 1 94 213 PRO B C 1
ATOM 4433 O O . PRO B 1 213 ? -5.625 -13.414 12.734 1 94 213 PRO B O 1
ATOM 4436 N N . GLU B 1 214 ? -6.641 -11.906 14.008 1 93.19 214 GLU B N 1
ATOM 4437 C CA . GLU B 1 214 ? -5.734 -10.82 13.648 1 93.19 214 GLU B CA 1
ATOM 4438 C C . GLU B 1 214 ? -4.336 -11.055 14.211 1 93.19 214 GLU B C 1
ATOM 4440 O O . GLU B 1 214 ? -3.379 -10.391 13.812 1 93.19 214 GLU B O 1
ATOM 4445 N N . ASP B 1 215 ? -4.211 -12.062 15.125 1 91.81 215 ASP B N 1
ATOM 4446 C CA . ASP B 1 215 ? -2.916 -12.336 15.742 1 91.81 215 ASP B CA 1
ATOM 4447 C C . ASP B 1 215 ? -2.238 -13.531 15.078 1 91.81 215 ASP B C 1
ATOM 4449 O O . ASP B 1 215 ? -1.092 -13.859 15.398 1 91.81 215 ASP B O 1
ATOM 4453 N N . LEU B 1 216 ? -2.928 -14.141 14.195 1 93.25 216 LEU B N 1
ATOM 4454 C CA . LEU B 1 216 ? -2.393 -15.352 13.562 1 93.25 216 LEU B CA 1
ATOM 4455 C C . LEU B 1 216 ? -1.474 -15 12.406 1 93.25 216 LEU B C 1
ATOM 4457 O O . LEU B 1 216 ? -1.727 -14.031 11.68 1 93.25 216 LEU B O 1
ATOM 4461 N N . VAL B 1 217 ? -0.388 -15.773 12.266 1 92.62 217 VAL B N 1
ATOM 4462 C CA . VAL B 1 217 ? 0.574 -15.656 11.172 1 92.62 217 VAL B CA 1
ATOM 4463 C C . VAL B 1 217 ? 0.627 -16.969 10.391 1 92.62 217 VAL B C 1
ATOM 4465 O O . VAL B 1 217 ? 0.928 -18.016 10.953 1 92.62 217 VAL B O 1
ATOM 4468 N N . HIS B 1 218 ? 0.279 -16.828 9.148 1 90.94 218 HIS B N 1
ATOM 4469 C CA . HIS B 1 218 ? 0.404 -17.969 8.234 1 90.94 218 HIS B CA 1
ATOM 4470 C C . HIS B 1 218 ? 1.75 -17.953 7.523 1 90.94 218 HIS B C 1
ATOM 4472 O O . HIS B 1 218 ? 2.061 -17.016 6.793 1 90.94 218 HIS B O 1
ATOM 4478 N N . THR B 1 219 ? 2.529 -19 7.707 1 88.5 219 THR B N 1
ATOM 4479 C CA . THR B 1 219 ? 3.859 -19.031 7.105 1 88.5 219 THR B CA 1
ATOM 4480 C C . THR B 1 219 ? 3.916 -20.062 5.977 1 88.5 219 THR B C 1
ATOM 4482 O O . THR B 1 219 ? 3.314 -21.125 6.078 1 88.5 219 THR B O 1
ATOM 4485 N N . PHE B 1 220 ? 4.66 -19.688 4.91 1 86.31 220 PHE B N 1
ATOM 4486 C CA . PHE B 1 220 ? 4.91 -20.578 3.781 1 86.31 220 PHE B CA 1
ATOM 4487 C C . PHE B 1 220 ? 6.34 -20.422 3.273 1 86.31 220 PHE B C 1
ATOM 4489 O O . PHE B 1 220 ? 7.008 -19.438 3.586 1 86.31 220 PHE B O 1
ATOM 4496 N N . ALA B 1 221 ? 6.738 -21.422 2.635 1 86.62 221 ALA B N 1
ATOM 4497 C CA . ALA B 1 221 ? 7.988 -21.391 1.883 1 86.62 221 ALA B CA 1
ATOM 4498 C C . ALA B 1 221 ? 7.73 -21.5 0.383 1 86.62 221 ALA B C 1
ATOM 4500 O O . ALA B 1 221 ? 6.793 -22.172 -0.045 1 86.62 221 ALA B O 1
ATOM 4501 N N . GLY B 1 222 ? 8.516 -20.75 -0.344 1 86.88 222 GLY B N 1
ATOM 4502 C CA . GLY B 1 222 ? 8.344 -20.828 -1.787 1 86.88 222 GLY B CA 1
ATOM 4503 C C . GLY B 1 222 ? 9.594 -20.438 -2.557 1 86.88 222 GLY B C 1
ATOM 4504 O O . GLY B 1 222 ? 10.539 -19.891 -1.985 1 86.88 222 GLY B O 1
ATOM 4505 N N . THR B 1 223 ? 9.594 -20.828 -3.838 1 88.75 223 THR B N 1
ATOM 4506 C CA . THR B 1 223 ? 10.672 -20.469 -4.754 1 88.75 223 THR B CA 1
ATOM 4507 C C . THR B 1 223 ? 10.172 -20.453 -6.195 1 88.75 223 THR B C 1
ATOM 4509 O O . THR B 1 223 ? 9.219 -21.156 -6.543 1 88.75 223 THR B O 1
ATOM 4512 N N . VAL B 1 224 ? 10.82 -19.594 -6.934 1 87.44 224 VAL B N 1
ATOM 4513 C CA . VAL B 1 224 ? 10.664 -19.688 -8.383 1 87.44 224 VAL B CA 1
ATOM 4514 C C . VAL B 1 224 ? 11.359 -20.953 -8.891 1 87.44 224 VAL B C 1
ATOM 4516 O O . VAL B 1 224 ? 12.453 -21.297 -8.422 1 87.44 224 VAL B O 1
ATOM 4519 N N . PHE B 1 225 ? 10.719 -21.625 -9.852 1 83.56 225 PHE B N 1
ATOM 4520 C CA . PHE B 1 225 ? 11.234 -22.859 -10.414 1 83.56 225 PHE B CA 1
ATOM 4521 C C . PHE B 1 225 ? 10.969 -22.922 -11.914 1 83.56 225 PHE B C 1
ATOM 4523 O O . PHE B 1 225 ? 9.953 -22.422 -12.391 1 83.56 225 PHE B O 1
ATOM 4530 N N . PRO B 1 226 ? 11.766 -23.547 -12.797 1 80.56 226 PRO B N 1
ATOM 4531 C CA . PRO B 1 226 ? 13.102 -24.047 -12.469 1 80.56 226 PRO B CA 1
ATOM 4532 C C . PRO B 1 226 ? 14.109 -22.922 -12.25 1 80.56 226 PRO B C 1
ATOM 4534 O O . PRO B 1 226 ? 13.75 -21.75 -12.305 1 80.56 226 PRO B O 1
ATOM 4537 N N . SER B 1 227 ? 15.305 -23.281 -12.062 1 80.25 227 SER B N 1
ATOM 4538 C CA . SER B 1 227 ? 16.359 -22.328 -11.75 1 80.25 227 SER B CA 1
ATOM 4539 C C . SER B 1 227 ? 16.484 -21.25 -12.828 1 80.25 227 SER B C 1
ATOM 4541 O O . SER B 1 227 ? 16.344 -21.547 -14.016 1 80.25 227 SER B O 1
ATOM 4543 N N . ILE B 1 228 ? 16.641 -20.016 -12.336 1 81.25 228 ILE B N 1
ATOM 4544 C CA . ILE B 1 228 ? 16.859 -18.891 -13.242 1 81.25 228 ILE B CA 1
ATOM 4545 C C . ILE B 1 228 ? 18.328 -18.844 -13.648 1 81.25 228 ILE B C 1
ATOM 4547 O O . ILE B 1 228 ? 19.219 -18.703 -12.805 1 81.25 228 ILE B O 1
ATOM 4551 N N . GLN B 1 229 ? 18.688 -19.203 -14.883 1 70.94 229 GLN B N 1
ATOM 4552 C CA . GLN B 1 229 ? 20.047 -19.375 -15.375 1 70.94 229 GLN B CA 1
ATOM 4553 C C . GLN B 1 229 ? 20.781 -18.031 -15.414 1 70.94 229 GLN B C 1
ATOM 4555 O O . GLN B 1 229 ? 22 -17.984 -15.25 1 70.94 229 GLN B O 1
ATOM 4560 N N . THR B 1 230 ? 20.094 -16.984 -15.828 1 62.56 230 THR B N 1
ATOM 4561 C CA . THR B 1 230 ? 20.844 -15.742 -15.945 1 62.56 230 THR B CA 1
ATOM 4562 C C . THR B 1 230 ? 21.141 -15.164 -14.562 1 62.56 230 THR B C 1
ATOM 4564 O O . THR B 1 230 ? 20.203 -14.836 -13.812 1 62.56 230 THR B O 1
ATOM 4567 N N . SER B 1 231 ? 22.266 -15.672 -13.875 1 53.91 231 SER B N 1
ATOM 4568 C CA . SER B 1 231 ? 22.719 -15.484 -12.5 1 53.91 231 SER B CA 1
ATOM 4569 C C . SER B 1 231 ? 22.594 -14.023 -12.07 1 53.91 231 SER B C 1
ATOM 4571 O O . SER B 1 231 ? 22.266 -13.742 -10.922 1 53.91 231 SER B O 1
ATOM 4573 N N . SER B 1 232 ? 23.094 -13.07 -12.867 1 54 232 SER B N 1
ATOM 4574 C CA . SER B 1 232 ? 23.547 -11.812 -12.266 1 54 232 SER B CA 1
ATOM 4575 C C . SER B 1 232 ? 22.438 -10.766 -12.289 1 54 232 SER B C 1
ATOM 4577 O O . SER B 1 232 ? 22.594 -9.672 -11.734 1 54 232 SER B O 1
ATOM 4579 N N . SER B 1 233 ? 21.172 -11.141 -12.82 1 68.31 233 SER B N 1
ATOM 4580 C CA . SER B 1 233 ? 20.359 -9.938 -13 1 68.31 233 SER B CA 1
ATOM 4581 C C . SER B 1 233 ? 19.391 -9.758 -11.836 1 68.31 233 SER B C 1
ATOM 4583 O O . SER B 1 233 ? 18.578 -10.641 -11.547 1 68.31 233 SER B O 1
ATOM 4585 N N . THR B 1 234 ? 19.719 -8.727 -11.008 1 83.12 234 THR B N 1
ATOM 4586 C CA . THR B 1 234 ? 18.844 -8.266 -9.938 1 83.12 234 THR B CA 1
ATOM 4587 C C . THR B 1 234 ? 17.422 -8.078 -10.438 1 83.12 234 THR B C 1
ATOM 4589 O O . THR B 1 234 ? 16.453 -8.375 -9.719 1 83.12 234 THR B O 1
ATOM 4592 N N . ARG B 1 235 ? 17.297 -7.941 -11.68 1 91.06 235 ARG B N 1
ATOM 4593 C CA . ARG B 1 235 ? 16 -7.645 -12.258 1 91.06 235 ARG B CA 1
ATOM 4594 C C . ARG B 1 235 ? 15.117 -8.891 -12.305 1 91.06 235 ARG B C 1
ATOM 4596 O O . ARG B 1 235 ? 13.992 -8.875 -11.805 1 91.06 235 ARG B O 1
ATOM 4603 N N . VAL B 1 236 ? 15.672 -9.984 -12.859 1 91.44 236 VAL B N 1
ATOM 4604 C CA . VAL B 1 236 ? 14.875 -11.188 -13.031 1 91.44 236 VAL B CA 1
ATOM 4605 C C . VAL B 1 236 ? 14.469 -11.742 -11.664 1 91.44 236 VAL B C 1
ATOM 4607 O O . VAL B 1 236 ? 13.359 -12.258 -11.508 1 91.44 236 VAL B O 1
ATOM 4610 N N . HIS B 1 237 ? 15.305 -11.641 -10.719 1 93.44 237 HIS B N 1
ATOM 4611 C CA . HIS B 1 237 ? 14.992 -12.125 -9.375 1 93.44 237 HIS B CA 1
ATOM 4612 C C . HIS B 1 237 ? 13.961 -11.242 -8.695 1 93.44 237 HIS B C 1
ATOM 4614 O O . HIS B 1 237 ? 13.086 -11.734 -7.977 1 93.44 237 HIS B O 1
ATOM 4620 N N . ALA B 1 238 ? 14.102 -9.945 -8.938 1 95.81 238 ALA B N 1
ATOM 4621 C CA . ALA B 1 238 ? 13.055 -9.055 -8.43 1 95.81 238 ALA B CA 1
ATOM 4622 C C . ALA B 1 238 ? 11.695 -9.391 -9.039 1 95.81 238 ALA B C 1
ATOM 4624 O O . ALA B 1 238 ? 10.688 -9.414 -8.328 1 95.81 238 ALA B O 1
ATOM 4625 N N . LEU B 1 239 ? 11.688 -9.719 -10.328 1 95.31 239 LEU B N 1
ATOM 4626 C CA . LEU B 1 239 ? 10.453 -10.133 -10.992 1 95.31 239 LEU B CA 1
ATOM 4627 C C . LEU B 1 239 ? 9.93 -11.438 -10.406 1 95.31 239 LEU B C 1
ATOM 4629 O O . LEU B 1 239 ? 8.711 -11.609 -10.258 1 95.31 239 LEU B O 1
ATOM 4633 N N . GLY B 1 240 ? 10.859 -12.297 -10.078 1 94.25 240 GLY B N 1
ATOM 4634 C CA . GLY B 1 240 ? 10.477 -13.531 -9.414 1 94.25 240 GLY B CA 1
ATOM 4635 C C . GLY B 1 240 ? 9.82 -13.305 -8.062 1 94.25 240 GLY B C 1
ATOM 4636 O O . GLY B 1 240 ? 8.828 -13.953 -7.734 1 94.25 240 GLY B O 1
ATOM 4637 N N . ILE B 1 241 ? 10.352 -12.383 -7.289 1 96.12 241 ILE B N 1
ATOM 4638 C CA . ILE B 1 241 ? 9.797 -12.047 -5.984 1 96.12 241 ILE B CA 1
ATOM 4639 C C . ILE B 1 241 ? 8.398 -11.453 -6.156 1 96.12 241 ILE B C 1
ATOM 4641 O O . ILE B 1 241 ? 7.484 -11.766 -5.387 1 96.12 241 ILE B O 1
ATOM 4645 N N . ILE B 1 242 ? 8.234 -10.617 -7.16 1 97 242 ILE B N 1
ATOM 4646 C CA . ILE B 1 242 ? 6.934 -10.023 -7.445 1 97 242 ILE B CA 1
ATOM 4647 C C . ILE B 1 242 ? 5.922 -11.125 -7.746 1 97 242 ILE B C 1
ATOM 4649 O O . ILE B 1 242 ? 4.82 -11.133 -7.191 1 97 242 ILE B O 1
ATOM 4653 N N . ALA B 1 243 ? 6.297 -12.055 -8.547 1 93.5 243 ALA B N 1
ATOM 4654 C CA . ALA B 1 243 ? 5.402 -13.156 -8.891 1 93.5 243 ALA B CA 1
ATOM 4655 C C . ALA B 1 243 ? 5.07 -14 -7.66 1 93.5 243 ALA B C 1
ATOM 4657 O O . ALA B 1 243 ? 3.916 -14.375 -7.449 1 93.5 243 ALA B O 1
ATOM 4658 N N . LEU B 1 244 ? 6.035 -14.258 -6.875 1 92.31 244 LEU B N 1
ATOM 4659 C CA . LEU B 1 244 ? 5.891 -15.07 -5.676 1 92.31 244 LEU B CA 1
ATOM 4660 C C . LEU B 1 244 ? 5.031 -14.367 -4.637 1 92.31 244 LEU B C 1
ATOM 4662 O O . LEU B 1 244 ? 4.273 -15.008 -3.904 1 92.31 244 LEU B O 1
ATOM 4666 N N . SER B 1 245 ? 5.098 -13.07 -4.566 1 95.88 245 SER B N 1
ATOM 4667 C CA . SER B 1 245 ? 4.473 -12.266 -3.518 1 95.88 245 SER B CA 1
ATOM 4668 C C . SER B 1 245 ? 2.953 -12.391 -3.564 1 95.88 245 SER B C 1
ATOM 4670 O O . SER B 1 245 ? 2.275 -12.164 -2.561 1 95.88 245 SER B O 1
ATOM 4672 N N . ASP B 1 246 ? 2.445 -12.688 -4.699 1 91.5 246 ASP B N 1
ATOM 4673 C CA . ASP B 1 246 ? 0.998 -12.734 -4.883 1 91.5 246 ASP B CA 1
ATOM 4674 C C . ASP B 1 246 ? 0.486 -14.172 -4.84 1 91.5 246 ASP B C 1
ATOM 4676 O O . ASP B 1 246 ? -0.712 -14.414 -5 1 91.5 246 ASP B O 1
ATOM 4680 N N . PHE B 1 247 ? 1.328 -15.031 -4.582 1 81.12 247 PHE B N 1
ATOM 4681 C CA . PHE B 1 247 ? 0.899 -16.422 -4.656 1 81.12 247 PHE B CA 1
ATOM 4682 C C . PHE B 1 247 ? 0.327 -16.891 -3.324 1 81.12 247 PHE B C 1
ATOM 4684 O O . PHE B 1 247 ? 1.046 -16.953 -2.324 1 81.12 247 PHE B O 1
ATOM 4691 N N . HIS B 1 248 ? -0.955 -17.125 -3.244 1 76.19 248 HIS B N 1
ATOM 4692 C CA . HIS B 1 248 ? -1.751 -17.766 -2.203 1 76.19 248 HIS B CA 1
ATOM 4693 C C . HIS B 1 248 ? -1.889 -16.859 -0.982 1 76.19 248 HIS B C 1
ATOM 4695 O O . HIS B 1 248 ? -2.418 -17.281 0.049 1 76.19 248 HIS B O 1
ATOM 4701 N N . VAL B 1 249 ? -1.427 -15.625 -1.076 1 86.06 249 VAL B N 1
ATOM 4702 C CA . VAL B 1 249 ? -1.513 -14.766 0.099 1 86.06 249 VAL B CA 1
ATOM 4703 C C . VAL B 1 249 ? -2.955 -14.305 0.297 1 86.06 249 VAL B C 1
ATOM 4705 O O . VAL B 1 249 ? -3.381 -14.047 1.426 1 86.06 249 VAL B O 1
ATOM 4708 N N . LEU B 1 250 ? -3.699 -14.312 -0.79 1 89 250 LEU B N 1
ATOM 4709 C CA . LEU B 1 250 ? -5.09 -13.875 -0.707 1 89 250 LEU B CA 1
ATOM 4710 C C . LEU B 1 250 ? -5.898 -14.82 0.178 1 89 250 LEU B C 1
ATOM 4712 O O . LEU B 1 250 ? -6.984 -14.461 0.645 1 89 250 LEU B O 1
ATOM 4716 N N . ASN B 1 251 ? -5.398 -15.977 0.461 1 90.19 251 ASN B N 1
ATOM 4717 C CA . ASN B 1 251 ? -6.125 -16.984 1.231 1 90.19 251 ASN B CA 1
ATOM 4718 C C . ASN B 1 251 ? -6.078 -16.688 2.727 1 90.19 251 ASN B C 1
ATOM 4720 O O . ASN B 1 251 ? -6.844 -17.25 3.504 1 90.19 251 ASN B O 1
ATOM 4724 N N . CYS B 1 252 ? -5.258 -15.828 3.08 1 93.25 252 CYS B N 1
ATOM 4725 C CA . CYS B 1 252 ? -4.934 -15.656 4.492 1 93.25 252 CYS B CA 1
ATOM 4726 C C . CYS B 1 252 ? -6.18 -15.289 5.293 1 93.25 252 CYS B C 1
ATOM 4728 O O . CYS B 1 252 ? -6.434 -15.867 6.352 1 93.25 252 CYS B O 1
ATOM 4730 N N . PRO B 1 253 ? -7.02 -14.359 4.832 1 94.69 253 PRO B N 1
ATOM 4731 C CA . PRO B 1 253 ? -8.227 -14.047 5.609 1 94.69 253 PRO B CA 1
ATOM 4732 C C . PRO B 1 253 ? -9.125 -15.266 5.812 1 94.69 253 PRO B C 1
ATOM 4734 O O . PRO B 1 253 ? -9.734 -15.414 6.875 1 94.69 253 PRO B O 1
ATOM 4737 N N . ALA B 1 254 ? -9.211 -16.109 4.844 1 92.56 254 ALA B N 1
ATOM 4738 C CA . ALA B 1 254 ? -10 -17.328 4.965 1 92.56 254 ALA B CA 1
ATOM 4739 C C . ALA B 1 254 ? -9.344 -18.312 5.93 1 92.56 254 ALA B C 1
ATOM 4741 O O . ALA B 1 254 ? -10.016 -18.891 6.793 1 92.56 254 ALA B O 1
ATOM 4742 N N . ILE B 1 255 ? -8.07 -18.453 5.82 1 90.56 255 ILE B N 1
ATOM 4743 C CA . ILE B 1 255 ? -7.309 -19.438 6.582 1 90.56 255 ILE B CA 1
ATOM 4744 C C . ILE B 1 255 ? -7.398 -19.109 8.07 1 90.56 255 ILE B C 1
ATOM 4746 O O . ILE B 1 255 ? -7.598 -20.016 8.898 1 90.56 255 ILE B O 1
ATOM 4750 N N . VAL B 1 256 ? -7.324 -17.875 8.414 1 92.81 256 VAL B N 1
ATOM 4751 C CA . VAL B 1 256 ? -7.27 -17.516 9.828 1 92.81 256 VAL B CA 1
ATOM 4752 C C . VAL B 1 256 ? -8.648 -17.703 10.461 1 92.81 256 VAL B C 1
ATOM 4754 O O . VAL B 1 256 ? -8.773 -17.688 11.688 1 92.81 256 VAL B O 1
ATOM 4757 N N . HIS B 1 257 ? -9.641 -17.844 9.625 1 92.06 257 HIS B N 1
ATOM 4758 C CA . HIS B 1 257 ? -10.977 -18.125 10.125 1 92.06 257 HIS B CA 1
ATOM 4759 C C . HIS B 1 257 ? -11.328 -19.594 9.953 1 92.06 257 HIS B C 1
ATOM 4761 O O . HIS B 1 257 ? -12.469 -20 10.18 1 92.06 257 HIS B O 1
ATOM 4767 N N . GLY B 1 258 ? -10.367 -20.391 9.445 1 87.69 258 GLY B N 1
ATOM 4768 C CA . GLY B 1 258 ? -10.578 -21.812 9.289 1 87.69 258 GLY B CA 1
ATOM 4769 C C . GLY B 1 258 ? -11.477 -22.156 8.117 1 87.69 258 GLY B C 1
ATOM 4770 O O . GLY B 1 258 ? -12.109 -23.219 8.102 1 87.69 258 GLY B O 1
ATOM 4771 N N . LEU B 1 259 ? -11.562 -21.281 7.188 1 89.06 259 LEU B N 1
ATOM 4772 C CA . LEU B 1 259 ? -12.383 -21.516 6.004 1 89.06 259 LEU B CA 1
ATOM 4773 C C . LEU B 1 259 ? -11.547 -22.094 4.867 1 89.06 259 LEU B C 1
ATOM 4775 O O . LEU B 1 259 ? -10.336 -21.859 4.809 1 89.06 259 LEU B O 1
ATOM 4779 N N . SER B 1 260 ? -12.227 -22.766 4.02 1 84.62 260 SER B N 1
ATOM 4780 C CA . SER B 1 260 ? -11.547 -23.453 2.924 1 84.62 260 SER B CA 1
ATOM 4781 C C . SER B 1 260 ? -11.75 -22.719 1.605 1 84.62 260 SER B C 1
ATOM 4783 O O . SER B 1 260 ? -12.852 -22.25 1.312 1 84.62 260 SER B O 1
ATOM 4785 N N . LEU B 1 261 ? -10.648 -22.625 0.844 1 81.88 261 LEU B N 1
ATOM 4786 C CA . LEU B 1 261 ? -10.742 -22.125 -0.522 1 81.88 261 LEU B CA 1
ATOM 4787 C C . LEU B 1 261 ? -10.602 -23.266 -1.53 1 81.88 261 LEU B C 1
ATOM 4789 O O . LEU B 1 261 ? -10.234 -23.031 -2.684 1 81.88 261 LEU B O 1
ATOM 4793 N N . GLY B 1 262 ? -10.867 -24.391 -1.041 1 75.88 262 GLY B N 1
ATOM 4794 C CA . GLY B 1 262 ? -10.789 -25.547 -1.913 1 75.88 262 GLY B CA 1
ATOM 4795 C C . GLY B 1 262 ? -9.461 -26.281 -1.817 1 75.88 262 GLY B C 1
ATOM 4796 O O . GLY B 1 262 ? -9.25 -27.297 -2.484 1 75.88 262 GLY B O 1
ATOM 4797 N N . GLN B 1 263 ? -8.578 -25.719 -1.116 1 67.44 263 GLN B N 1
ATOM 4798 C CA . GLN B 1 263 ? -7.266 -26.344 -0.933 1 67.44 263 GLN B CA 1
ATOM 4799 C C . GLN B 1 263 ? -7.305 -27.375 0.184 1 67.44 263 GLN B C 1
ATOM 4801 O O . GLN B 1 263 ? -8.188 -27.344 1.045 1 67.44 263 GLN B O 1
ATOM 4806 N N . PRO B 1 264 ? -6.34 -28.344 0.049 1 65.94 264 PRO B N 1
ATOM 4807 C CA . PRO B 1 264 ? -6.242 -29.281 1.171 1 65.94 264 PRO B CA 1
ATOM 4808 C C . PRO B 1 264 ? -5.902 -28.594 2.488 1 65.94 264 PRO B C 1
ATOM 4810 O O . PRO B 1 264 ? -5.289 -27.516 2.488 1 65.94 264 PRO B O 1
ATOM 4813 N N . ALA B 1 265 ? -6.34 -29.188 3.568 1 63.22 265 ALA B N 1
ATOM 4814 C CA . ALA B 1 265 ? -6.043 -28.641 4.891 1 63.22 265 ALA B CA 1
ATOM 4815 C C . ALA B 1 265 ? -4.555 -28.75 5.203 1 63.22 265 ALA B C 1
ATOM 4817 O O . ALA B 1 265 ? -3.861 -29.625 4.688 1 63.22 265 ALA B O 1
ATOM 4818 N N . LEU B 1 266 ? -4.094 -27.766 5.965 1 63.34 266 LEU B N 1
ATOM 4819 C CA . LEU B 1 266 ? -2.709 -27.828 6.426 1 63.34 266 LEU B CA 1
ATOM 4820 C C . LEU B 1 266 ? -2.441 -29.156 7.148 1 63.34 266 LEU B C 1
ATOM 4822 O O . LEU B 1 266 ? -3.211 -29.547 8.023 1 63.34 266 LEU B O 1
ATOM 4826 N N . GLY B 1 267 ? -1.416 -29.812 6.766 1 61.78 267 GLY B N 1
ATOM 4827 C CA . GLY B 1 267 ? -1.03 -31.062 7.426 1 61.78 267 GLY B CA 1
ATOM 4828 C C . GLY B 1 267 ? -1.788 -32.25 6.914 1 61.78 267 GLY B C 1
ATOM 4829 O O . GLY B 1 267 ? -1.548 -33.375 7.359 1 61.78 267 GLY B O 1
ATOM 4830 N N . ASP B 1 268 ? -2.779 -31.953 6.043 1 65.12 268 ASP B N 1
ATOM 4831 C CA . ASP B 1 268 ? -3.525 -33.062 5.48 1 65.12 268 ASP B CA 1
ATOM 4832 C C . ASP B 1 268 ? -2.684 -33.844 4.469 1 65.12 268 ASP B C 1
ATOM 4834 O O . ASP B 1 268 ? -2.521 -33.406 3.328 1 65.12 268 ASP B O 1
ATOM 4838 N N . GLU B 1 269 ? -2.211 -34.969 4.859 1 65.31 269 GLU B N 1
ATOM 4839 C CA . GLU B 1 269 ? -1.325 -35.781 4.047 1 65.31 269 GLU B CA 1
ATOM 4840 C C . GLU B 1 269 ? -2.061 -36.375 2.836 1 65.31 269 GLU B C 1
ATOM 4842 O O . GLU B 1 269 ? -1.445 -36.625 1.804 1 65.31 269 GLU B O 1
ATOM 4847 N N . SER B 1 270 ? -3.396 -36.5 2.984 1 65.69 270 SER B N 1
ATOM 4848 C CA . SER B 1 270 ? -4.176 -37.062 1.888 1 65.69 270 SER B CA 1
ATOM 4849 C C . SER B 1 270 ? -4.301 -36.062 0.732 1 65.69 270 SER B C 1
ATOM 4851 O O . SER B 1 270 ? -4.617 -36.469 -0.393 1 65.69 270 SER B O 1
ATOM 4853 N N . ARG B 1 271 ? -4.133 -34.844 1.068 1 69 271 ARG B N 1
ATOM 4854 C CA . ARG B 1 271 ? -4.176 -33.75 0.125 1 69 271 ARG B CA 1
ATOM 4855 C C . ARG B 1 271 ? -5.473 -33.75 -0.676 1 69 271 ARG B C 1
ATOM 4857 O O . ARG B 1 271 ? -5.484 -33.406 -1.859 1 69 271 ARG B O 1
ATOM 4864 N N . THR B 1 272 ? -6.57 -34.312 -0.183 1 69.81 272 THR B N 1
ATOM 4865 C CA . THR B 1 272 ? -7.883 -34.312 -0.818 1 69.81 272 THR B CA 1
ATOM 4866 C C . THR B 1 272 ? -8.469 -32.906 -0.79 1 69.81 272 THR B C 1
ATOM 4868 O O . THR B 1 272 ? -8.547 -32.281 0.271 1 69.81 272 THR B O 1
ATOM 4871 N N . PRO B 1 273 ? -8.656 -32.406 -2.062 1 71.69 273 PRO B N 1
ATOM 4872 C CA . PRO B 1 273 ? -9.25 -31.062 -2.074 1 71.69 273 PRO B CA 1
ATOM 4873 C C . PRO B 1 273 ? -10.57 -31 -1.312 1 71.69 273 PRO B C 1
ATOM 4875 O O . PRO B 1 273 ? -11.344 -31.953 -1.329 1 71.69 273 PRO B O 1
ATOM 4878 N N . LYS B 1 274 ? -10.75 -29.953 -0.564 1 76.5 274 LYS B N 1
ATOM 4879 C CA . LYS B 1 274 ? -12.016 -29.656 0.112 1 76.5 274 LYS B CA 1
ATOM 4880 C C . LYS B 1 274 ? -12.898 -28.75 -0.737 1 76.5 274 LYS B C 1
ATOM 4882 O O . LYS B 1 274 ? -12.414 -28.094 -1.656 1 76.5 274 LYS B O 1
ATOM 4887 N N . GLU B 1 275 ? -14.117 -28.797 -0.432 1 83.31 275 GLU B N 1
ATOM 4888 C CA . GLU B 1 275 ? -15.023 -27.844 -1.075 1 83.31 275 GLU B CA 1
ATOM 4889 C C . GLU B 1 275 ? -14.766 -26.422 -0.583 1 83.31 275 GLU B C 1
ATOM 4891 O O . GLU B 1 275 ? -14.531 -26.203 0.607 1 83.31 275 GLU B O 1
ATOM 4896 N N . THR B 1 276 ? -14.805 -25.531 -1.524 1 88.12 276 THR B N 1
ATOM 4897 C CA . THR B 1 276 ? -14.609 -24.125 -1.149 1 88.12 276 THR B CA 1
ATOM 4898 C C . THR B 1 276 ? -15.836 -23.578 -0.424 1 88.12 276 THR B C 1
ATOM 4900 O O . THR B 1 276 ? -16.969 -23.953 -0.747 1 88.12 276 THR B O 1
ATOM 4903 N N . ASP B 1 277 ? -15.594 -22.703 0.543 1 91.62 277 ASP B N 1
ATOM 4904 C CA . ASP B 1 277 ? -16.656 -22.031 1.28 1 91.62 277 ASP B CA 1
ATOM 4905 C C . ASP B 1 277 ? -17.094 -20.75 0.561 1 91.62 277 ASP B C 1
ATOM 4907 O O . ASP B 1 277 ? -18 -20.062 1.017 1 91.62 277 ASP B O 1
ATOM 4911 N N . PHE B 1 278 ? -16.562 -20.484 -0.626 1 92.44 278 PHE B N 1
ATOM 4912 C CA . PHE B 1 278 ? -16.75 -19.188 -1.256 1 92.44 278 PHE B CA 1
ATOM 4913 C C . PHE B 1 278 ? -17.344 -19.344 -2.652 1 92.44 278 PHE B C 1
ATOM 4915 O O . PHE B 1 278 ? -16.984 -20.266 -3.387 1 92.44 278 PHE B O 1
ATOM 4922 N N . GLU B 1 279 ? -18.25 -18.438 -2.959 1 92.25 279 GLU B N 1
ATOM 4923 C CA . GLU B 1 279 ? -18.766 -18.312 -4.32 1 92.25 279 GLU B CA 1
ATOM 4924 C C . GLU B 1 279 ? -17.797 -17.5 -5.191 1 92.25 279 GLU B C 1
ATOM 4926 O O . GLU B 1 279 ? -17.641 -17.797 -6.379 1 92.25 279 GLU B O 1
ATOM 4931 N N . ARG B 1 280 ? -17.219 -16.531 -4.551 1 91.56 280 ARG B N 1
ATOM 4932 C CA . ARG B 1 280 ? -16.266 -15.641 -5.199 1 91.56 280 ARG B CA 1
ATOM 4933 C C . ARG B 1 280 ? -15.164 -15.234 -4.234 1 91.56 280 ARG B C 1
ATOM 4935 O O . ARG B 1 280 ? -15.422 -14.969 -3.057 1 91.56 280 ARG B O 1
ATOM 4942 N N . TYR B 1 281 ? -13.984 -15.273 -4.711 1 92.25 281 TYR B N 1
ATOM 4943 C CA . TYR B 1 281 ? -12.82 -14.812 -3.967 1 92.25 281 TYR B CA 1
ATOM 4944 C C . TYR B 1 281 ? -11.773 -14.227 -4.906 1 92.25 281 TYR B C 1
ATOM 4946 O O . TYR B 1 281 ? -11.195 -14.945 -5.727 1 92.25 281 TYR B O 1
ATOM 4954 N N . THR B 1 282 ? -11.555 -12.883 -4.832 1 92.94 282 THR B N 1
ATOM 4955 C CA . THR B 1 282 ? -10.664 -12.234 -5.789 1 92.94 282 THR B CA 1
ATOM 4956 C C . THR B 1 282 ? -9.812 -11.172 -5.098 1 92.94 282 THR B C 1
ATOM 4958 O O . THR B 1 282 ? -10.242 -10.562 -4.117 1 92.94 282 THR B O 1
ATOM 4961 N N . SER B 1 283 ? -8.57 -11.086 -5.512 1 95.06 283 SER B N 1
ATOM 4962 C CA . SER B 1 283 ? -7.734 -9.977 -5.066 1 95.06 283 SER B CA 1
ATOM 4963 C C . SER B 1 283 ? -8.086 -8.688 -5.797 1 95.06 283 SER B C 1
ATOM 4965 O O . SER B 1 283 ? -8.383 -8.703 -6.992 1 95.06 283 SER B O 1
ATOM 4967 N N . LEU B 1 284 ? -8.086 -7.582 -5.117 1 95.88 284 LEU B N 1
ATOM 4968 C CA . LEU B 1 284 ? -8.445 -6.289 -5.688 1 95.88 284 LEU B CA 1
ATOM 4969 C C . LEU B 1 284 ? -7.199 -5.488 -6.055 1 95.88 284 LEU B C 1
ATOM 4971 O O . LEU B 1 284 ? -7.184 -4.793 -7.074 1 95.88 284 LEU B O 1
ATOM 4975 N N . ASN B 1 285 ? -6.234 -5.562 -5.27 1 97.25 285 ASN B N 1
ATOM 4976 C CA . ASN B 1 285 ? -4.961 -4.875 -5.465 1 97.25 285 ASN B CA 1
ATOM 4977 C C . ASN B 1 285 ? -3.822 -5.598 -4.75 1 97.25 285 ASN B C 1
ATOM 4979 O O . ASN B 1 285 ? -4.059 -6.516 -3.969 1 97.25 285 ASN B O 1
ATOM 4983 N N . HIS B 1 286 ? -2.65 -5.25 -5.09 1 98.19 286 HIS B N 1
ATOM 4984 C CA . HIS B 1 286 ? -1.444 -5.824 -4.504 1 98.19 286 HIS B CA 1
ATOM 4985 C C . HIS B 1 286 ? -0.282 -4.836 -4.559 1 98.19 286 HIS B C 1
ATOM 4987 O O . HIS B 1 286 ? -0.076 -4.172 -5.578 1 98.19 286 HIS B O 1
ATOM 4993 N N . THR B 1 287 ? 0.405 -4.645 -3.455 1 98.44 287 THR B N 1
ATOM 4994 C CA . THR B 1 287 ? 1.557 -3.756 -3.361 1 98.44 287 THR B CA 1
ATOM 4995 C C . THR B 1 287 ? 2.791 -4.512 -2.881 1 98.44 287 THR B C 1
ATOM 4997 O O . THR B 1 287 ? 2.705 -5.324 -1.955 1 98.44 287 THR B O 1
ATOM 5000 N N . VAL B 1 288 ? 3.871 -4.293 -3.529 1 98.56 288 VAL B N 1
ATOM 5001 C CA . VAL B 1 288 ? 5.16 -4.836 -3.117 1 98.56 288 VAL B CA 1
ATOM 5002 C C . VAL B 1 288 ? 6.125 -3.695 -2.807 1 98.56 288 VAL B C 1
ATOM 5004 O O . VAL B 1 288 ? 6.477 -2.91 -3.689 1 98.56 288 VAL B O 1
ATOM 5007 N N . ASN B 1 289 ? 6.531 -3.572 -1.588 1 98.5 289 ASN B N 1
ATOM 5008 C CA . ASN B 1 289 ? 7.605 -2.67 -1.185 1 98.5 289 ASN B CA 1
ATOM 5009 C C . ASN B 1 289 ? 8.93 -3.41 -1.022 1 98.5 289 ASN B C 1
ATOM 5011 O O . ASN B 1 289 ? 9.094 -4.199 -0.09 1 98.5 289 ASN B O 1
ATOM 5015 N N . PHE B 1 290 ? 9.867 -3.098 -1.876 1 98.06 290 PHE B N 1
ATOM 5016 C CA . PHE B 1 290 ? 11.172 -3.758 -1.794 1 98.06 290 PHE B CA 1
ATOM 5017 C C . PHE B 1 290 ? 12.062 -3.062 -0.777 1 98.06 290 PHE B C 1
ATOM 5019 O O . PHE B 1 290 ? 12.203 -1.838 -0.798 1 98.06 290 PHE B O 1
ATOM 5026 N N . HIS B 1 291 ? 12.633 -3.891 0.055 1 96.88 291 HIS B N 1
ATOM 5027 C CA . HIS B 1 291 ? 13.594 -3.4 1.033 1 96.88 291 HIS B CA 1
ATOM 5028 C C . HIS B 1 291 ? 15.023 -3.773 0.638 1 96.88 291 HIS B C 1
ATOM 5030 O O . HIS B 1 291 ? 15.945 -2.979 0.818 1 96.88 291 HIS B O 1
ATOM 5036 N N . ARG B 1 292 ? 15.125 -4.93 0.116 1 93.94 292 ARG B N 1
ATOM 5037 C CA . ARG B 1 292 ? 16.391 -5.438 -0.393 1 93.94 292 ARG B CA 1
ATOM 5038 C C . ARG B 1 292 ? 16.359 -5.562 -1.912 1 93.94 292 ARG B C 1
ATOM 5040 O O . ARG B 1 292 ? 15.383 -6.043 -2.482 1 93.94 292 ARG B O 1
ATOM 5047 N N . HIS B 1 293 ? 17.547 -5.164 -2.537 1 92.5 293 HIS B N 1
ATOM 5048 C CA . HIS B 1 293 ? 17.516 -5.094 -3.994 1 92.5 293 HIS B CA 1
ATOM 5049 C C . HIS B 1 293 ? 18.578 -5.988 -4.609 1 92.5 293 HIS B C 1
ATOM 5051 O O . HIS B 1 293 ? 18.625 -6.168 -5.828 1 92.5 293 HIS B O 1
ATOM 5057 N N . GLU B 1 294 ? 19.359 -6.453 -3.77 1 88.12 294 GLU B N 1
ATOM 5058 C CA . GLU B 1 294 ? 20.438 -7.34 -4.211 1 88.12 294 GLU B CA 1
ATOM 5059 C C . GLU B 1 294 ? 20.734 -8.406 -3.162 1 88.12 294 GLU B C 1
ATOM 5061 O O . GLU B 1 294 ? 20.203 -8.359 -2.053 1 88.12 294 GLU B O 1
ATOM 5066 N N . GLY B 1 295 ? 21.469 -9.383 -3.617 1 87.5 295 GLY B N 1
ATOM 5067 C CA . GLY B 1 295 ? 21.938 -10.375 -2.664 1 87.5 295 GLY B CA 1
ATOM 5068 C C . GLY B 1 295 ? 20.938 -11.5 -2.451 1 87.5 295 GLY B C 1
ATOM 5069 O O . GLY B 1 295 ? 20.984 -12.188 -1.426 1 87.5 295 GLY B O 1
ATOM 5070 N N . PHE B 1 296 ? 19.984 -11.617 -3.314 1 90.56 296 PHE B N 1
ATOM 5071 C CA . PHE B 1 296 ? 19.047 -12.734 -3.236 1 90.56 296 PHE B CA 1
ATOM 5072 C C . PHE B 1 296 ? 18.734 -13.273 -4.625 1 90.56 296 PHE B C 1
ATOM 5074 O O . PHE B 1 296 ? 18.953 -12.586 -5.629 1 90.56 296 PHE B O 1
ATOM 5081 N N . ARG B 1 297 ? 18.312 -14.492 -4.57 1 91.62 297 ARG B N 1
ATOM 5082 C CA . ARG B 1 297 ? 17.797 -15.133 -5.773 1 91.62 297 ARG B CA 1
ATOM 5083 C C . ARG B 1 297 ? 16.375 -15.641 -5.566 1 91.62 297 ARG B C 1
ATOM 5085 O O . ARG B 1 297 ? 16.062 -16.234 -4.531 1 91.62 297 ARG B O 1
ATOM 5092 N N . ALA B 1 298 ? 15.555 -15.375 -6.559 1 91.75 298 ALA B N 1
ATOM 5093 C CA . ALA B 1 298 ? 14.156 -15.773 -6.438 1 91.75 298 ALA B CA 1
ATOM 5094 C C . ALA B 1 298 ? 14.008 -17.281 -6.543 1 91.75 298 ALA B C 1
ATOM 5096 O O . ALA B 1 298 ? 13 -17.844 -6.117 1 91.75 298 ALA B O 1
ATOM 5097 N N . ASP B 1 299 ? 14.969 -17.969 -7.199 1 88.88 299 ASP B N 1
ATOM 5098 C CA . ASP B 1 299 ? 14.898 -19.406 -7.375 1 88.88 299 ASP B CA 1
ATOM 5099 C C . ASP B 1 299 ? 15.555 -20.141 -6.203 1 88.88 299 ASP B C 1
ATOM 5101 O O . ASP B 1 299 ? 15.891 -21.312 -6.305 1 88.88 299 ASP B O 1
ATOM 5105 N N . GLU B 1 300 ? 15.812 -19.422 -5.156 1 88.31 300 GLU B N 1
ATOM 5106 C CA . GLU B 1 300 ? 16.203 -20 -3.869 1 88.31 300 GLU B CA 1
ATOM 5107 C C . GLU B 1 300 ? 15.062 -19.891 -2.854 1 88.31 300 GLU B C 1
ATOM 5109 O O . GLU B 1 300 ? 14.109 -19.141 -3.062 1 88.31 300 GLU B O 1
ATOM 5114 N N . LEU B 1 301 ? 15.203 -20.625 -1.837 1 89.06 301 LEU B N 1
ATOM 5115 C CA . LEU B 1 301 ? 14.141 -20.734 -0.84 1 89.06 301 LEU B CA 1
ATOM 5116 C C . LEU B 1 301 ? 13.82 -19.359 -0.248 1 89.06 301 LEU B C 1
ATOM 5118 O O . LEU B 1 301 ? 14.734 -18.594 0.098 1 89.06 301 LEU B O 1
ATOM 5122 N N . LYS B 1 302 ? 12.516 -19.031 -0.262 1 91.38 302 LYS B N 1
ATOM 5123 C CA . LYS B 1 302 ? 11.984 -17.844 0.4 1 91.38 302 LYS B CA 1
ATOM 5124 C C . LYS B 1 302 ? 10.969 -18.219 1.475 1 91.38 302 LYS B C 1
ATOM 5126 O O . LYS B 1 302 ? 10.219 -19.188 1.314 1 91.38 302 LYS B O 1
ATOM 5131 N N . TYR B 1 303 ? 10.984 -17.484 2.502 1 90.69 303 TYR B N 1
ATOM 5132 C CA . TYR B 1 303 ? 9.969 -17.625 3.543 1 90.69 303 TYR B CA 1
ATOM 5133 C C . TYR B 1 303 ? 9.008 -16.453 3.533 1 90.69 303 TYR B C 1
ATOM 5135 O O . TYR B 1 303 ? 9.422 -15.297 3.479 1 90.69 303 TYR B O 1
ATOM 5143 N N . VAL B 1 304 ? 7.766 -16.797 3.568 1 92 304 VAL B N 1
ATOM 5144 C CA . VAL B 1 304 ? 6.719 -15.781 3.502 1 92 304 VAL B CA 1
ATOM 5145 C C . VAL B 1 304 ? 5.863 -15.836 4.766 1 92 304 VAL B C 1
ATOM 5147 O O . VAL B 1 304 ? 5.41 -16.906 5.172 1 92 304 VAL B O 1
ATOM 5150 N N . GLU B 1 305 ? 5.727 -14.734 5.379 1 93 305 GLU B N 1
ATOM 5151 C CA . GLU B 1 305 ? 4.816 -14.57 6.504 1 93 305 GLU B CA 1
ATOM 5152 C C . GLU B 1 305 ? 3.604 -13.727 6.117 1 93 305 GLU B C 1
ATOM 5154 O O . GLU B 1 305 ? 3.744 -12.562 5.754 1 93 305 GLU B O 1
ATOM 5159 N N . ALA B 1 306 ? 2.438 -14.344 6.191 1 94.88 306 ALA B N 1
ATOM 5160 C CA . ALA B 1 306 ? 1.207 -13.641 5.852 1 94.88 306 ALA B CA 1
ATOM 5161 C C . ALA B 1 306 ? 0.328 -13.438 7.082 1 94.88 306 ALA B C 1
ATOM 5163 O O . ALA B 1 306 ? 0.17 -14.359 7.895 1 94.88 306 ALA B O 1
ATOM 5164 N N . ARG B 1 307 ? -0.199 -12.234 7.191 1 95.69 307 ARG B N 1
ATOM 5165 C CA . ARG B 1 307 ? -1.146 -11.875 8.242 1 95.69 307 ARG B CA 1
ATOM 5166 C C . ARG B 1 307 ? -2.395 -11.227 7.652 1 95.69 307 ARG B C 1
ATOM 5168 O O . ARG B 1 307 ? -2.342 -10.633 6.566 1 95.69 307 ARG B O 1
ATOM 5175 N N . SER B 1 308 ? -3.449 -11.422 8.352 1 96.88 308 SER B N 1
ATOM 5176 C CA . SER B 1 308 ? -4.668 -10.68 8.039 1 96.88 308 SER B CA 1
ATOM 5177 C C . SER B 1 308 ? -5.141 -9.867 9.242 1 96.88 308 SER B C 1
ATOM 5179 O O . SER B 1 308 ? -6.02 -10.297 9.984 1 96.88 308 SER B O 1
ATOM 5181 N N . PRO B 1 309 ? -4.723 -8.641 9.312 1 96 309 PRO B N 1
ATOM 5182 C CA . PRO B 1 309 ? -5.086 -7.832 10.484 1 96 309 PRO B CA 1
ATOM 5183 C C . PRO B 1 309 ? -6.562 -7.441 10.492 1 96 309 PRO B C 1
ATOM 5185 O O . PRO B 1 309 ? -7.094 -7.062 11.539 1 96 309 PRO B O 1
ATOM 5188 N N . TRP B 1 310 ? -7.145 -7.551 9.352 1 96.81 310 TRP B N 1
ATOM 5189 C CA . TRP B 1 310 ? -8.523 -7.086 9.297 1 96.81 310 TRP B CA 1
ATOM 5190 C C . TRP B 1 310 ? -9.312 -7.84 8.227 1 96.81 310 TRP B C 1
ATOM 5192 O O . TRP B 1 310 ? -8.781 -8.156 7.164 1 96.81 310 TRP B O 1
ATOM 5202 N N . SER B 1 311 ? -10.578 -8.078 8.5 1 96.62 311 SER B N 1
ATOM 5203 C CA . SER B 1 311 ? -11.594 -8.484 7.531 1 96.62 311 SER B CA 1
ATOM 5204 C C . SER B 1 311 ? -12.969 -7.965 7.922 1 96.62 311 SER B C 1
ATOM 5206 O O . SER B 1 311 ? -13.281 -7.848 9.109 1 96.62 311 SER B O 1
ATOM 5208 N N . GLY B 1 312 ? -13.695 -7.648 6.953 1 94.94 312 GLY B N 1
ATOM 5209 C CA . GLY B 1 312 ? -15.055 -7.18 7.148 1 94.94 312 GLY B CA 1
ATOM 5210 C C . GLY B 1 312 ? -15.719 -6.707 5.867 1 94.94 312 GLY B C 1
ATOM 5211 O O . GLY B 1 312 ? -15.031 -6.383 4.895 1 94.94 312 GLY B O 1
ATOM 5212 N N . LYS B 1 313 ? -17.062 -6.73 5.938 1 94.44 313 LYS B N 1
ATOM 5213 C CA . LYS B 1 313 ? -17.828 -6.246 4.793 1 94.44 313 LYS B CA 1
ATOM 5214 C C . LYS B 1 313 ? -17.422 -6.973 3.514 1 94.44 313 LYS B C 1
ATOM 5216 O O . LYS B 1 313 ? -17.203 -6.344 2.475 1 94.44 313 LYS B O 1
ATOM 5221 N N . ARG B 1 314 ? -17.125 -8.211 3.623 1 94.81 314 ARG B N 1
ATOM 5222 C CA . ARG B 1 314 ? -16.781 -9.133 2.545 1 94.81 314 ARG B CA 1
ATOM 5223 C C . ARG B 1 314 ? -15.414 -8.82 1.965 1 94.81 314 ARG B C 1
ATOM 5225 O O . ARG B 1 314 ? -15.125 -9.164 0.817 1 94.81 314 ARG B O 1
ATOM 5232 N N . ARG B 1 315 ? -14.664 -8.117 2.715 1 96.62 315 ARG B N 1
ATOM 5233 C CA . ARG B 1 315 ? -13.305 -7.789 2.305 1 96.62 315 ARG B CA 1
ATOM 5234 C C . ARG B 1 315 ? -12.281 -8.344 3.297 1 96.62 315 ARG B C 1
ATOM 5236 O O . ARG B 1 315 ? -12.625 -8.648 4.441 1 96.62 315 ARG B O 1
ATOM 5243 N N . GLY B 1 316 ? -11.148 -8.586 2.805 1 97.12 316 GLY B N 1
ATOM 5244 C CA . GLY B 1 316 ? -10 -8.953 3.617 1 97.12 316 GLY B CA 1
ATOM 5245 C C . GLY B 1 316 ? -8.766 -8.125 3.316 1 97.12 316 GLY B C 1
ATOM 5246 O O . GLY B 1 316 ? -8.547 -7.719 2.174 1 97.12 316 GLY B O 1
ATOM 5247 N N . TYR B 1 317 ? -8.055 -7.848 4.383 1 98.31 317 TYR B N 1
ATOM 5248 C CA . TYR B 1 317 ? -6.777 -7.156 4.266 1 98.31 317 TYR B CA 1
ATOM 5249 C C . TYR B 1 317 ? -5.625 -8.07 4.664 1 98.31 317 TYR B C 1
ATOM 5251 O O . TYR B 1 317 ? -5.684 -8.734 5.703 1 98.31 317 TYR B O 1
ATOM 5259 N N . VAL B 1 318 ? -4.566 -8.125 3.799 1 98.06 318 VAL B N 1
ATOM 5260 C CA . VAL B 1 318 ? -3.457 -9.047 4.031 1 98.06 318 VAL B CA 1
ATOM 5261 C C . VAL B 1 318 ? -2.141 -8.273 4.039 1 98.06 318 VAL B C 1
ATOM 5263 O O . VAL B 1 318 ? -1.925 -7.395 3.201 1 98.06 318 VAL B O 1
ATOM 5266 N N . GLU B 1 319 ? -1.293 -8.555 4.965 1 97.31 319 GLU B N 1
ATOM 5267 C CA . GLU B 1 319 ? 0.092 -8.102 5.031 1 97.31 319 GLU B CA 1
ATOM 5268 C C . GLU B 1 319 ? 1.064 -9.273 4.949 1 97.31 319 GLU B C 1
ATOM 5270 O O . GLU B 1 319 ? 0.917 -10.258 5.672 1 97.31 319 GLU B O 1
ATOM 5275 N N . THR B 1 320 ? 2.047 -9.117 4.062 1 96.94 320 THR B N 1
ATOM 5276 C CA . THR B 1 320 ? 2.996 -10.211 3.887 1 96.94 320 THR B CA 1
ATOM 5277 C C . THR B 1 320 ? 4.434 -9.703 3.949 1 96.94 320 THR B C 1
ATOM 5279 O O . THR B 1 320 ? 4.727 -8.602 3.471 1 96.94 320 THR B O 1
ATOM 5282 N N . ARG B 1 321 ? 5.262 -10.539 4.512 1 95.88 321 ARG B N 1
ATOM 5283 C CA . ARG B 1 321 ? 6.707 -10.328 4.488 1 95.88 321 ARG B CA 1
ATOM 5284 C C . ARG B 1 321 ? 7.418 -11.492 3.807 1 95.88 321 ARG B C 1
ATOM 5286 O O . ARG B 1 321 ? 7.078 -12.656 4.039 1 95.88 321 ARG B O 1
ATOM 5293 N N . ILE B 1 322 ? 8.32 -11.141 2.973 1 95.5 322 ILE B N 1
ATOM 5294 C CA . ILE B 1 322 ? 9.109 -12.156 2.277 1 95.5 322 ILE B CA 1
ATOM 5295 C C . ILE B 1 322 ? 10.555 -12.102 2.752 1 95.5 322 ILE B C 1
ATOM 5297 O O . ILE B 1 322 ? 11.219 -11.07 2.625 1 95.5 322 ILE B O 1
ATOM 5301 N N . PHE B 1 323 ? 11.016 -13.219 3.24 1 94.19 323 PHE B N 1
ATOM 5302 C CA . PHE B 1 323 ? 12.375 -13.328 3.758 1 94.19 323 PHE B CA 1
ATOM 5303 C C . PHE B 1 323 ? 13.211 -14.258 2.891 1 94.19 323 PHE B C 1
ATOM 5305 O O . PHE B 1 323 ? 12.695 -15.227 2.332 1 94.19 323 PHE B O 1
ATOM 5312 N N . ASP B 1 324 ? 14.445 -13.906 2.857 1 91.06 324 ASP B N 1
ATOM 5313 C CA . ASP B 1 324 ? 15.383 -14.797 2.186 1 91.06 324 ASP B CA 1
ATOM 5314 C C . ASP B 1 324 ? 15.617 -16.062 3.004 1 91.06 324 ASP B C 1
ATOM 5316 O O . ASP B 1 324 ? 15.633 -16.031 4.234 1 91.06 324 ASP B O 1
ATOM 5320 N N . GLY B 1 325 ? 15.609 -17.297 2.373 1 79.88 325 GLY B N 1
ATOM 5321 C CA . GLY B 1 325 ? 15.742 -18.594 3.033 1 79.88 325 GLY B CA 1
ATOM 5322 C C . GLY B 1 325 ? 17.172 -18.969 3.322 1 79.88 325 GLY B C 1
ATOM 5323 O O . GLY B 1 325 ? 17.438 -19.859 4.129 1 79.88 325 GLY B O 1
ATOM 5324 N N . GLU B 1 326 ? 18.062 -18.516 2.459 1 61.62 326 GLU B N 1
ATOM 5325 C CA . GLU B 1 326 ? 19.422 -19.047 2.502 1 61.62 326 GLU B CA 1
ATOM 5326 C C . GLU B 1 326 ? 20.203 -18.469 3.688 1 61.62 326 GLU B C 1
ATOM 5328 O O . GLU B 1 326 ? 19.984 -17.312 4.07 1 61.62 326 GLU B O 1
ATOM 5333 N N . GLY B 1 327 ? 20.891 -19.344 4.578 1 50.94 327 GLY B N 1
ATOM 5334 C CA . GLY B 1 327 ? 21.953 -19.156 5.547 1 50.94 327 GLY B CA 1
ATOM 5335 C C . GLY B 1 327 ? 21.5 -19.391 6.977 1 50.94 327 GLY B C 1
ATOM 5336 O O . GLY B 1 327 ? 20.312 -19.438 7.258 1 50.94 327 GLY B O 1
ATOM 5337 N N . GLU B 1 328 ? 22.219 -20.078 7.691 1 45.78 328 GLU B N 1
ATOM 5338 C CA . GLU B 1 328 ? 22.094 -20.453 9.094 1 45.78 328 GLU B CA 1
ATOM 5339 C C . GLU B 1 328 ? 21.438 -19.328 9.906 1 45.78 328 GLU B C 1
ATOM 5341 O O . GLU B 1 328 ? 20.969 -19.562 11.031 1 45.78 328 GLU B O 1
ATOM 5346 N N . GLY B 1 329 ? 21.281 -18.125 9.211 1 50.56 329 GLY B N 1
ATOM 5347 C CA . GLY B 1 329 ? 20.859 -17.016 10.047 1 50.56 329 GLY B CA 1
ATOM 5348 C C . GLY B 1 329 ? 19.469 -16.5 9.695 1 50.56 329 GLY B C 1
ATOM 5349 O O . GLY B 1 329 ? 18.75 -17.141 8.93 1 50.56 329 GLY B O 1
ATOM 5350 N N . GLU B 1 330 ? 19.016 -15.508 10.484 1 62.31 330 GLU B N 1
ATOM 5351 C CA . GLU B 1 330 ? 17.75 -14.805 10.375 1 62.31 330 GLU B CA 1
ATOM 5352 C C . GLU B 1 330 ? 17.594 -14.148 9 1 62.31 330 GLU B C 1
ATOM 5354 O O . GLU B 1 330 ? 18.469 -13.375 8.578 1 62.31 330 GLU B O 1
ATOM 5359 N N . GLY B 1 331 ? 16.953 -14.867 7.914 1 79.56 331 GLY B N 1
ATOM 5360 C CA . GLY B 1 331 ? 16.734 -14.398 6.555 1 79.56 331 GLY B CA 1
ATOM 5361 C C . GLY B 1 331 ? 16.406 -12.922 6.48 1 79.56 331 GLY B C 1
ATOM 5362 O O . GLY B 1 331 ? 15.602 -12.422 7.27 1 79.56 331 GLY B O 1
ATOM 5363 N N . ALA B 1 332 ? 17.172 -12.203 5.621 1 88.75 332 ALA B N 1
ATOM 5364 C CA . ALA B 1 332 ? 16.938 -10.781 5.41 1 88.75 332 ALA B CA 1
ATOM 5365 C C . ALA B 1 332 ? 15.555 -10.531 4.82 1 88.75 332 ALA B C 1
ATOM 5367 O O . ALA B 1 332 ? 15.086 -11.297 3.967 1 88.75 332 ALA B O 1
ATOM 5368 N N . LEU B 1 333 ? 14.938 -9.508 5.34 1 95.25 333 LEU B N 1
ATOM 5369 C CA . LEU B 1 333 ? 13.664 -9.086 4.766 1 95.25 333 LEU B CA 1
ATOM 5370 C C . LEU B 1 333 ? 13.867 -8.523 3.359 1 95.25 333 LEU B C 1
ATOM 5372 O O . LEU B 1 333 ? 14.609 -7.559 3.17 1 95.25 333 LEU B O 1
ATOM 5376 N N . ILE B 1 334 ? 13.211 -9.156 2.428 1 96.12 334 ILE B N 1
ATOM 5377 C CA . ILE B 1 334 ? 13.344 -8.727 1.041 1 96.12 334 ILE B CA 1
ATOM 5378 C C . ILE B 1 334 ? 12.25 -7.707 0.716 1 96.12 334 ILE B C 1
ATOM 5380 O O . ILE B 1 334 ? 12.523 -6.664 0.118 1 96.12 334 ILE B O 1
ATOM 5384 N N . ALA B 1 335 ? 11.031 -7.98 1.118 1 97.75 335 ALA B N 1
ATOM 5385 C CA . ALA B 1 335 ? 9.914 -7.121 0.739 1 97.75 335 ALA B CA 1
ATOM 5386 C C . ALA B 1 335 ? 8.766 -7.242 1.739 1 97.75 335 ALA B C 1
ATOM 5388 O O . ALA B 1 335 ? 8.641 -8.258 2.428 1 97.75 335 ALA B O 1
ATOM 5389 N N . THR B 1 336 ? 8.031 -6.215 1.857 1 98 336 THR B N 1
ATOM 5390 C CA . THR B 1 336 ? 6.73 -6.184 2.514 1 98 336 THR B CA 1
ATOM 5391 C C . THR B 1 336 ? 5.617 -5.938 1.5 1 98 336 THR B C 1
ATOM 5393 O O . THR B 1 336 ? 5.754 -5.09 0.615 1 98 336 THR B O 1
ATOM 5396 N N . CYS B 1 337 ? 4.543 -6.703 1.654 1 98.25 337 CYS B N 1
ATOM 5397 C CA . CYS B 1 337 ? 3.445 -6.594 0.7 1 98.25 337 CYS B CA 1
ATOM 5398 C C . CYS B 1 337 ? 2.117 -6.383 1.419 1 98.25 337 CYS B C 1
ATOM 5400 O O . CYS B 1 337 ? 1.966 -6.77 2.578 1 98.25 337 CYS B O 1
ATOM 5402 N N . THR B 1 338 ? 1.21 -5.719 0.731 1 98.06 338 THR B N 1
ATOM 5403 C CA . THR B 1 338 ? -0.175 -5.598 1.172 1 98.06 338 THR B CA 1
ATOM 5404 C C . THR B 1 338 ? -1.135 -5.965 0.042 1 98.06 338 THR B C 1
ATOM 5406 O O . THR B 1 338 ? -0.807 -5.801 -1.135 1 98.06 338 THR B O 1
ATOM 5409 N N . GLN B 1 339 ? -2.26 -6.465 0.432 1 98 339 GLN B N 1
ATOM 5410 C CA . GLN B 1 339 ? -3.273 -6.867 -0.536 1 98 339 GLN B CA 1
ATOM 5411 C C . GLN B 1 339 ? -4.676 -6.773 0.062 1 98 339 GLN B C 1
ATOM 5413 O O . GLN B 1 339 ? -4.871 -7.062 1.244 1 98 339 GLN B O 1
ATOM 5418 N N . GLU B 1 340 ? -5.574 -6.355 -0.76 1 97.38 340 GLU B N 1
ATOM 5419 C CA . GLU B 1 340 ? -6.988 -6.414 -0.392 1 97.38 340 GLU B CA 1
ATOM 5420 C C . GLU B 1 340 ? -7.738 -7.434 -1.243 1 97.38 340 GLU B C 1
ATOM 5422 O O . GLU B 1 340 ? -7.469 -7.57 -2.439 1 97.38 340 GLU B O 1
ATOM 5427 N N . THR B 1 341 ? -8.695 -8.117 -0.588 1 96.5 341 THR B N 1
ATOM 5428 C CA . THR B 1 341 ? -9.508 -9.117 -1.263 1 96.5 341 THR B CA 1
ATOM 5429 C C . THR B 1 341 ? -10.992 -8.82 -1.088 1 96.5 341 THR B C 1
ATOM 5431 O O . THR B 1 341 ? -11.375 -8.078 -0.187 1 96.5 341 THR B O 1
ATOM 5434 N N . TYR B 1 342 ? -11.773 -9.297 -1.989 1 96 342 TYR B N 1
ATOM 5435 C CA . TYR B 1 342 ? -13.234 -9.328 -1.923 1 96 342 TYR B CA 1
ATOM 5436 C C . TYR B 1 342 ? -13.758 -10.75 -2.064 1 96 342 TYR B C 1
ATOM 5438 O O . TYR B 1 342 ? -13.242 -11.531 -2.865 1 96 342 TYR B O 1
ATOM 5446 N N . TYR B 1 343 ? -14.773 -11.047 -1.263 1 95.25 343 TYR B N 1
ATOM 5447 C CA . TYR B 1 343 ? -15.281 -12.414 -1.315 1 95.25 343 TYR B CA 1
ATOM 5448 C C . TYR B 1 343 ? -16.797 -12.438 -1.149 1 95.25 343 TYR B C 1
ATOM 5450 O O . TYR B 1 343 ? -17.391 -11.469 -0.677 1 95.25 343 TYR B O 1
ATOM 5458 N N . VAL B 1 344 ? -17.422 -13.438 -1.648 1 94.44 344 VAL B N 1
ATOM 5459 C CA . VAL B 1 344 ? -18.812 -13.812 -1.403 1 94.44 344 VAL B CA 1
ATOM 5460 C C . VAL B 1 344 ? -18.875 -15.234 -0.862 1 94.44 344 VAL B C 1
ATOM 5462 O O . VAL B 1 344 ? -18.422 -16.172 -1.518 1 94.44 344 VAL B O 1
ATOM 5465 N N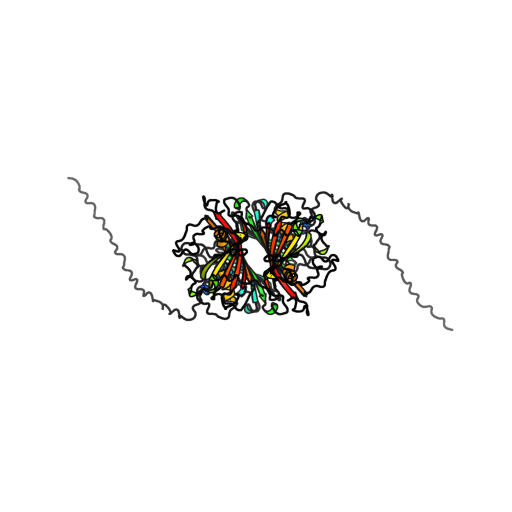 . LEU B 1 345 ? -19.422 -15.344 0.295 1 93.62 345 LEU B N 1
ATOM 5466 C CA . LEU B 1 345 ? -19.562 -16.656 0.916 1 93.62 345 LEU B CA 1
ATOM 5467 C C . LEU B 1 345 ? -20.719 -17.422 0.309 1 93.62 345 LEU B C 1
ATOM 5469 O O . LEU B 1 345 ? -21.734 -16.844 -0.068 1 93.62 345 LEU B O 1
ATOM 5473 N N . LYS B 1 346 ? -20.469 -18.734 0.25 1 90.81 346 LYS B N 1
ATOM 5474 C CA . LYS B 1 346 ? -21.594 -19.594 -0.121 1 90.81 346 LYS B CA 1
ATOM 5475 C C . LYS B 1 346 ? -22.688 -19.562 0.943 1 90.81 346 LYS B C 1
ATOM 5477 O O . LYS B 1 346 ? -22.406 -19.281 2.115 1 90.81 346 LYS B O 1
ATOM 5482 N N . ARG B 1 347 ? -23.891 -19.875 0.451 1 81.88 347 ARG B N 1
ATOM 5483 C CA . ARG B 1 347 ? -25.016 -19.938 1.374 1 81.88 347 ARG B CA 1
ATOM 5484 C C . ARG B 1 347 ? -24.828 -21.047 2.396 1 81.88 347 ARG B C 1
ATOM 5486 O O . ARG B 1 347 ? -24.359 -22.141 2.055 1 81.88 347 ARG B O 1
ATOM 5493 N N . GLY B 1 348 ? -25.047 -20.844 3.623 1 76.38 348 GLY B N 1
ATOM 5494 C CA . GLY B 1 348 ? -25.016 -21.875 4.652 1 76.38 348 GLY B CA 1
ATOM 5495 C C . GLY B 1 348 ? -23.688 -21.906 5.406 1 76.38 348 GLY B C 1
ATOM 5496 O O . GLY B 1 348 ? -23.531 -22.703 6.332 1 76.38 348 GLY B O 1
ATOM 5497 N N . VAL B 1 349 ? -22.672 -21.344 4.824 1 68.44 349 VAL B N 1
ATOM 5498 C CA . VAL B 1 349 ? -21.406 -21.328 5.562 1 68.44 349 VAL B CA 1
ATOM 5499 C C . VAL B 1 349 ? -21.625 -20.75 6.957 1 68.44 349 VAL B C 1
ATOM 5501 O O . VAL B 1 349 ? -22.156 -19.641 7.09 1 68.44 349 VAL B O 1
ATOM 5504 N N . ARG B 1 350 ? -22.062 -21.641 8.008 1 55.16 350 ARG B N 1
ATOM 5505 C CA . ARG B 1 350 ? -22.422 -21.297 9.383 1 55.16 350 ARG B CA 1
ATOM 5506 C C . ARG B 1 350 ? -21.344 -20.453 10.039 1 55.16 350 ARG B C 1
ATOM 5508 O O . ARG B 1 350 ? -20.156 -20.547 9.672 1 55.16 350 ARG B O 1
ATOM 5515 N N . ARG B 1 351 ? -21.844 -19.484 11.016 1 52.81 351 ARG B N 1
ATOM 5516 C CA . ARG B 1 351 ? -21.344 -18.453 11.898 1 52.81 351 ARG B CA 1
ATOM 5517 C C . ARG B 1 351 ? -20.188 -18.969 12.758 1 52.81 351 ARG B C 1
ATOM 5519 O O . ARG B 1 351 ? -19.422 -18.188 13.32 1 52.81 351 ARG B O 1
ATOM 5526 N N . GLY B 1 352 ? -20.344 -20.234 13.289 1 46.97 352 GLY B N 1
ATOM 5527 C CA . GLY B 1 352 ? -19.406 -20.516 14.367 1 46.97 352 GLY B CA 1
ATOM 5528 C C . GLY B 1 352 ? -17.984 -20.094 14.031 1 46.97 352 GLY B C 1
ATOM 5529 O O . GLY B 1 352 ? -17.172 -19.875 14.93 1 46.97 352 GLY B O 1
ATOM 5530 N N . LYS B 1 353 ? -17.734 -20.234 12.805 1 44.47 353 LYS B N 1
ATOM 5531 C CA . LYS B 1 353 ? -16.391 -19.875 12.414 1 44.47 353 LYS B CA 1
ATOM 5532 C C . LYS B 1 353 ? -16.266 -18.375 12.125 1 44.47 353 LYS B C 1
ATOM 5534 O O . LYS B 1 353 ? -15.203 -17.891 11.75 1 44.47 353 LYS B O 1
ATOM 5539 N N . LEU B 1 354 ? -17.422 -17.797 11.992 1 41.41 354 LEU B N 1
ATOM 5540 C CA . LEU B 1 354 ? -17.391 -16.359 11.695 1 41.41 354 LEU B CA 1
ATOM 5541 C C . LEU B 1 354 ? -17.297 -15.547 12.984 1 41.41 354 LEU B C 1
ATOM 5543 O O . LEU B 1 354 ? -17.812 -15.953 14.023 1 41.41 354 LEU B O 1
#

pLDDT: mean 79.81, std 22.75, range [22.08, 98.56]

InterPro domains:
  IPR003703 Acyl-CoA thioesterase [PTHR11066] (41-347)
  IPR029069 HotDog domain superfamily [SSF54637] (41-151)
  IPR029069 HotDog domain superfamily [SSF54637] (230-344)
  IPR042171 Acyl-CoA thioesterase, double hotdog domain [G3DSA:2.40.160.210] (40-350)
  IPR049449 Acyl-CoA thioesterase-like, N-terminal HotDog domain [PF13622] (63-149)
  IPR049450 Acyl-CoA thioesterase-like, C-terminal domain [PF20789] (234-342)